Protein AF-0000000084948467 (afdb_homodimer)

Nearest PDB structures (foldseek):
  6xiv-assembly1_B-2  TM=4.129E-01  e=8.043E-11  Escherichia coli
  1xja-assembly3_E-2  TM=6.333E-01  e=3.531E-05  Escherichia coli
  5u93-assembly1_A  TM=6.303E-01  e=5.309E-05  Bacteria Latreille et al. 1825
  5wse-assembly1_D  TM=7.234E-01  e=1.558E-03  Thermotoga maritima MSB8
  5uqp-assembly1_B  TM=7.496E-01  e=5.295E-03  Rhodococcus jostii RHA1

Foldseek 3Di:
DPPQDEAEPPCVVVVDDPDFKDKDKDFDQDWDWFRKYAYPFKKKKQWQFWKKWKAALQAIDIDHNQKIKIAFGGIITMTTGHDPRRGTIMMMMTGHLVLLVVLCVVCVPDQPVADQDPDRMGMDGHDPVNVVLVVVCVVCVVVCVVPVVVSSVSVSVVLVVCCVVPVRPSSNNSVCNNVDPLQDDLVNSCVRCLQPLDDLCSSCRSRVHHSVVSQVVVCVVVVDGPVVSSLVSLLVVLLVVVQVVDDLQVRCVSNNHPDSVVVQVSNCVVVVHGSVCSVPD/DPPQDEAEPPCVVVVDDPDFKDKDKDFDQDWDWFRKYAYPFKKKKQWQFWKKWKAALQAIDIDHNQKIKIAFGGIITMTTGHDPRRGTIMMMMTGHLVLLVVLCVVCVPPQPVADQDPDRMGMDGHDPVNVVLVVVCVVCVVVCVVPVVVSSVSVSVVLVVCCVVPVRPSSNNSVCNNVDPVQDDLVNSCVNCLQPLDDLCSSCRSRVHHSVVSQVVVCVVVVDGPVVSSLVSLLVVLLVVVLVVDDLQVRCVSNNDPDSVVVQVSNCVVVVDGSVCSVPD

Sequence (562 aa):
MNTQLVHNLPFDFFQDNHFECAIYFYNTQQSSKNIPVTFTHNVLCFLLNGYKEVISNQNNISIQNDQFFLLQSGNSLMTERLIGESGYNSILFFFSDHFLNQILLKKQIELPKATHSNQTVLNIRKDVYVNLFEKSLLLLKNDFNKAPHLTHVKLEEILLYLLNKEPNQIAPFFQNTLSRHKNKSIKDIVQQHENSPLTIDELAFLSNMSVSTFKRKFAEIYQISPKKYFISKRMEKARNELMLNKRPSDLYHELGYENLSAFSNEFKKYYGVSPKNFKMDMNTQLVHNLPFDFFQDNHFECAIYFYNTQQSSKNIPVTFTHNVLCFLLNGYKEVISNQNNISIQNDQFFLLQSGNSLMTERLIGESGYNSILFFFSDHFLNQILLKKQIELPKATHSNQTVLNIRKDVYVNLFEKSLLLLKNDFNKAPHLTHVKLEEILLYLLNKEPNQIAPFFQNTLSRHKNKSIKDIVQQHENSPLTIDELAFLSNMSVSTFKRKFAEIYQISPKKYFISKRMEKARNELMLNKRPSDLYHELGYENLSAFSNEFKKYYGVSPKNFKMD

Structure (mmCIF, N/CA/C/O backbone):
data_AF-0000000084948467-model_v1
#
loop_
_entity.id
_entity.type
_entity.pdbx_description
1 polymer 'AraC family transcriptional regulator'
#
loop_
_atom_site.group_PDB
_atom_site.id
_atom_site.type_symbol
_atom_site.label_atom_id
_atom_site.label_alt_id
_atom_site.label_comp_id
_atom_site.label_asym_id
_atom_site.label_entity_id
_atom_site.label_seq_id
_atom_site.pdbx_PDB_ins_code
_atom_site.Cartn_x
_atom_site.Cartn_y
_atom_site.Cartn_z
_atom_site.occupancy
_atom_site.B_iso_or_equiv
_atom_site.auth_seq_id
_atom_site.auth_comp_id
_atom_site.auth_asym_id
_atom_site.auth_atom_id
_atom_site.pdbx_PDB_model_num
ATOM 1 N N . MET A 1 1 ? -19.938 36.688 23.953 1 31.16 1 MET A N 1
ATOM 2 C CA . MET A 1 1 ? -18.625 36.156 23.594 1 31.16 1 MET A CA 1
ATOM 3 C C . MET A 1 1 ? -18.734 35.094 22.516 1 31.16 1 MET A C 1
ATOM 5 O O . MET A 1 1 ? -19.375 34.062 22.719 1 31.16 1 MET A O 1
ATOM 9 N N . ASN A 1 2 ? -18.938 35.312 21.297 1 41.06 2 ASN A N 1
ATOM 10 C CA . ASN A 1 2 ? -19.219 34.375 20.203 1 41.06 2 ASN A CA 1
ATOM 11 C C . ASN A 1 2 ? -18.234 33.219 20.203 1 41.06 2 ASN A C 1
ATOM 13 O O . ASN A 1 2 ? -17.078 33.375 19.781 1 41.06 2 ASN A O 1
ATOM 17 N N . THR A 1 3 ? -18.203 32.406 21.25 1 51.44 3 THR A N 1
ATOM 18 C CA . THR A 1 3 ? -17.312 31.266 21.516 1 51.44 3 THR A CA 1
ATOM 19 C C . THR A 1 3 ? -17.25 30.328 20.312 1 51.44 3 THR A C 1
ATOM 21 O O . THR A 1 3 ? -18.25 29.734 19.938 1 51.44 3 THR A O 1
ATOM 24 N N . GLN A 1 4 ? -16.375 30.672 19.453 1 70.81 4 GLN A N 1
ATOM 25 C CA . GLN A 1 4 ? -16.234 29.812 18.281 1 70.81 4 GLN A CA 1
ATOM 26 C C . GLN A 1 4 ? -16.094 28.344 18.672 1 70.81 4 GLN A C 1
ATOM 28 O O . GLN A 1 4 ? -15.352 28.016 19.594 1 70.81 4 GLN A O 1
ATOM 33 N N . LEU A 1 5 ? -16.969 27.516 18.234 1 85.94 5 LEU A N 1
ATOM 34 C CA . LEU A 1 5 ? -17 26.078 18.484 1 85.94 5 LEU A CA 1
ATOM 35 C C . LEU A 1 5 ? -15.68 25.422 18.062 1 85.94 5 LEU A C 1
ATOM 37 O O . LEU A 1 5 ? -15.219 25.641 16.938 1 85.94 5 LEU A O 1
ATOM 41 N N . VAL A 1 6 ? -14.984 24.906 19.062 1 91.19 6 VAL A N 1
ATOM 42 C CA . VAL A 1 6 ? -13.742 24.172 18.797 1 91.19 6 VAL A CA 1
ATOM 43 C C . VAL A 1 6 ? -14.055 22.766 18.297 1 91.19 6 VAL A C 1
ATOM 45 O O . VAL A 1 6 ? -14.852 22.047 18.922 1 91.19 6 VAL A O 1
ATOM 48 N N . HIS A 1 7 ? -13.555 22.406 17.156 1 94.62 7 HIS A N 1
ATOM 49 C CA . HIS A 1 7 ? -13.695 21.047 16.656 1 94.62 7 HIS A CA 1
ATOM 50 C C . HIS A 1 7 ? -12.648 20.109 17.25 1 94.62 7 HIS A C 1
ATOM 52 O O . HIS A 1 7 ? -11.484 20.5 17.406 1 94.62 7 HIS A O 1
ATOM 58 N N . ASN A 1 8 ? -13.078 18.969 17.703 1 94.56 8 ASN A N 1
ATOM 59 C CA . ASN A 1 8 ? -12.188 17.938 18.234 1 94.56 8 ASN A CA 1
ATOM 60 C C . ASN A 1 8 ? -12.039 16.766 17.25 1 94.56 8 ASN A C 1
ATOM 62 O O . ASN A 1 8 ? -12.938 15.945 17.125 1 94.56 8 ASN A O 1
ATOM 66 N N . LEU A 1 9 ? -10.914 16.75 16.688 1 95.38 9 LEU A N 1
ATOM 67 C CA . LEU A 1 9 ? -10.68 15.695 15.711 1 95.38 9 LEU A CA 1
ATOM 68 C C . LEU A 1 9 ? -9.641 14.703 16.203 1 95.38 9 LEU A C 1
ATOM 70 O O . LEU A 1 9 ? -8.656 15.094 16.828 1 95.38 9 LEU A O 1
ATOM 74 N N . PRO A 1 10 ? -9.867 13.328 15.883 1 95.06 10 PRO A N 1
ATOM 75 C CA . PRO A 1 10 ? -10.852 12.734 14.977 1 95.06 10 PRO A CA 1
ATOM 76 C C . PRO A 1 10 ? -12.164 12.391 15.68 1 95.06 10 PRO A C 1
ATOM 78 O O . PRO A 1 10 ? -13.07 11.82 15.062 1 95.06 10 PRO A O 1
ATOM 81 N N . PHE A 1 11 ? -12.359 12.773 16.875 1 93.69 11 PHE A N 1
ATOM 82 C CA . PHE A 1 11 ? -13.531 12.391 17.641 1 93.69 11 PHE A CA 1
ATOM 83 C C . PHE A 1 11 ? -14.812 12.805 16.922 1 93.69 11 PHE A C 1
ATOM 85 O O . PHE A 1 11 ? -15.781 12.047 16.891 1 93.69 11 PHE A O 1
ATOM 92 N N . ASP A 1 12 ? -14.852 14.039 16.453 1 94.75 12 ASP A N 1
ATOM 93 C CA . ASP A 1 12 ? -16.047 14.555 15.789 1 94.75 12 ASP A CA 1
ATOM 94 C C . ASP A 1 12 ? -16.453 13.648 14.633 1 94.75 12 ASP A C 1
ATOM 96 O O . ASP A 1 12 ? -17.641 13.562 14.305 1 94.75 12 ASP A O 1
ATOM 100 N N . PHE A 1 13 ? -15.469 13 13.969 1 94.25 13 PHE A N 1
ATOM 101 C CA . PHE A 1 13 ? -15.742 12.156 12.812 1 94.25 13 PHE A CA 1
ATOM 102 C C . PHE A 1 13 ? -16.156 10.75 13.258 1 94.25 13 PHE A C 1
ATOM 104 O O . PHE A 1 13 ? -17.031 10.133 12.641 1 94.25 13 PHE A O 1
ATOM 111 N N . PHE A 1 14 ? -15.523 10.203 14.305 1 93 14 PHE A N 1
ATOM 112 C CA . PHE A 1 14 ? -15.617 8.773 14.578 1 93 14 PHE A CA 1
ATOM 113 C C . PHE A 1 14 ? -16.312 8.523 15.914 1 93 14 PHE A C 1
ATOM 115 O O . PHE A 1 14 ? -16.625 7.383 16.25 1 93 14 PHE A O 1
ATOM 122 N N . GLN A 1 15 ? -16.5 9.539 16.656 1 91.44 15 GLN A N 1
ATOM 123 C CA . GLN A 1 15 ? -17.062 9.453 18 1 91.44 15 GLN A CA 1
ATOM 124 C C . GLN A 1 15 ? -16.25 8.508 18.875 1 91.44 15 GLN A C 1
ATOM 126 O O . GLN A 1 15 ? -16.812 7.738 19.656 1 91.44 15 GLN A O 1
ATOM 131 N N . ASP A 1 16 ? -15 8.453 18.5 1 84.25 16 ASP A N 1
ATOM 132 C CA . ASP A 1 16 ? -14.016 7.621 19.188 1 84.25 16 ASP A CA 1
ATOM 133 C C . ASP A 1 16 ? -12.602 8.164 18.984 1 84.25 16 ASP A C 1
ATOM 135 O O . ASP A 1 16 ? -12.289 8.727 17.938 1 84.25 16 ASP A O 1
ATOM 139 N N . ASN A 1 17 ? -11.812 8.109 20.094 1 85.5 17 ASN A N 1
ATOM 140 C CA . ASN A 1 17 ? -10.414 8.531 19.984 1 85.5 17 ASN A CA 1
ATOM 141 C C . ASN A 1 17 ? -9.453 7.402 20.328 1 85.5 17 ASN A C 1
ATOM 143 O O . ASN A 1 17 ? -8.258 7.625 20.484 1 85.5 17 ASN A O 1
ATOM 147 N N . HIS A 1 18 ? -10.055 6.262 20.484 1 84.38 18 HIS A N 1
ATOM 148 C CA . HIS A 1 18 ? -9.219 5.156 20.953 1 84.38 18 HIS A CA 1
ATOM 149 C C . HIS A 1 18 ? -8.836 4.238 19.797 1 84.38 18 HIS A C 1
ATOM 151 O O . HIS A 1 18 ? -9.328 3.111 19.703 1 84.38 18 HIS A O 1
ATOM 157 N N . PHE A 1 19 ? -8.141 4.711 18.922 1 89.25 19 PHE A N 1
ATOM 158 C CA . PHE A 1 19 ? -7.602 3.922 17.828 1 89.25 19 PHE A CA 1
ATOM 159 C C . PHE A 1 19 ? -6.18 4.359 17.5 1 89.25 19 PHE A C 1
ATOM 161 O O . PHE A 1 19 ? -5.781 5.484 17.812 1 89.25 19 PHE A O 1
ATOM 168 N N . GLU A 1 20 ? -5.438 3.508 16.922 1 90.5 20 GLU A N 1
ATOM 169 C CA . GLU A 1 20 ? -4.062 3.801 16.516 1 90.5 20 GLU A CA 1
ATOM 170 C C . GLU A 1 20 ? -4.02 4.637 15.25 1 90.5 20 GLU A C 1
ATOM 172 O O . GLU A 1 20 ? -3.195 5.547 15.125 1 90.5 20 GLU A O 1
ATOM 177 N N . CYS A 1 21 ? -4.859 4.305 14.359 1 95.44 21 CYS A N 1
ATOM 178 C CA . CYS A 1 21 ? -4.93 5.094 13.133 1 95.44 21 CYS A CA 1
ATOM 179 C C . CYS A 1 21 ? -6.312 4.992 12.5 1 95.44 21 CYS A C 1
ATOM 181 O O . CYS A 1 21 ? -7.066 4.062 12.797 1 95.44 21 CYS A O 1
ATOM 183 N N . ALA A 1 22 ? -6.68 5.902 11.719 1 96.19 22 ALA A N 1
ATOM 184 C CA . ALA A 1 22 ? -7.957 5.98 11.016 1 96.19 22 ALA A CA 1
ATOM 185 C C . ALA A 1 22 ? -7.836 6.844 9.766 1 96.19 22 ALA A C 1
ATOM 187 O O . ALA A 1 22 ? -6.906 7.645 9.641 1 96.19 22 ALA A O 1
ATOM 188 N N . ILE A 1 23 ? -8.734 6.613 8.844 1 97.69 23 ILE A N 1
ATOM 189 C CA . ILE A 1 23 ? -8.758 7.391 7.609 1 97.69 23 ILE A CA 1
ATOM 190 C C . ILE A 1 23 ? -10.141 8.016 7.418 1 97.69 23 ILE A C 1
ATOM 192 O O . ILE A 1 23 ? -11.156 7.391 7.734 1 97.69 23 ILE A O 1
ATOM 196 N N . TYR A 1 24 ? -10.188 9.242 6.992 1 97.44 24 TYR A N 1
ATOM 197 C CA . TYR A 1 24 ? -11.445 9.945 6.758 1 97.44 24 TYR A CA 1
ATOM 198 C C . TYR A 1 24 ? -11.406 10.711 5.441 1 97.44 24 TYR A C 1
ATOM 200 O O . TYR A 1 24 ? -10.422 11.391 5.141 1 97.44 24 TYR A O 1
ATOM 208 N N . PHE A 1 25 ? -12.422 10.5 4.637 1 97.44 25 PHE A N 1
ATOM 209 C CA . PHE A 1 25 ? -12.586 11.242 3.389 1 97.44 25 PHE A CA 1
ATOM 210 C C . PHE A 1 25 ? -13.492 12.453 3.594 1 97.44 25 PHE A C 1
ATOM 212 O O . PHE A 1 25 ? -14.711 12.305 3.693 1 97.44 25 PHE A O 1
ATOM 219 N N . TYR A 1 26 ? -12.859 13.656 3.639 1 96.75 26 TYR A N 1
ATOM 220 C CA . TYR A 1 26 ? -13.547 14.883 4.02 1 96.75 26 TYR A CA 1
ATOM 221 C C . TYR A 1 26 ? -14.008 15.656 2.791 1 96.75 26 TYR A C 1
ATOM 223 O O . TYR A 1 26 ? -13.258 15.781 1.814 1 96.75 26 TYR A O 1
ATOM 231 N N . ASN A 1 27 ? -15.227 16.094 2.809 1 94.56 27 ASN A N 1
ATOM 232 C CA . ASN A 1 27 ? -15.805 16.922 1.756 1 94.56 27 ASN A CA 1
ATOM 233 C C . ASN A 1 27 ? -16.719 18 2.328 1 94.56 27 ASN A C 1
ATOM 235 O O . ASN A 1 27 ? -17.469 17.75 3.281 1 94.56 27 ASN A O 1
ATOM 239 N N . THR A 1 28 ? -16.562 19.203 1.774 1 94.06 28 THR A N 1
ATOM 240 C CA . THR A 1 28 ? -17.453 20.281 2.18 1 94.06 28 THR A CA 1
ATOM 241 C C . THR A 1 28 ? -17.688 21.234 1.018 1 94.06 28 THR A C 1
ATOM 243 O O . THR A 1 28 ? -16.891 21.312 0.081 1 94.06 28 THR A O 1
ATOM 246 N N . GLN A 1 29 ? -18.797 21.938 0.991 1 93.38 29 GLN A N 1
ATOM 247 C CA . GLN A 1 29 ? -19.141 22.953 -0 1 93.38 29 GLN A CA 1
ATOM 248 C C . GLN A 1 29 ? -19.109 24.359 0.613 1 93.38 29 GLN A C 1
ATOM 250 O O . GLN A 1 29 ? -19.656 25.297 0.034 1 93.38 29 GLN A O 1
ATOM 255 N N . GLN A 1 30 ? -18.531 24.422 1.764 1 92.19 30 GLN A N 1
ATOM 256 C CA . GLN A 1 30 ? -18.453 25.703 2.457 1 92.19 30 GLN A CA 1
ATOM 257 C C . GLN A 1 30 ? -17.016 26.078 2.77 1 92.19 30 GLN A C 1
ATOM 259 O O . GLN A 1 30 ? -16.203 25.219 3.141 1 92.19 30 GLN A O 1
ATOM 264 N N . SER A 1 31 ? -16.75 27.344 2.617 1 92.69 31 SER A N 1
ATOM 265 C CA . SER A 1 31 ? -15.438 27.844 3.027 1 92.69 31 SER A CA 1
ATOM 266 C C . SER A 1 31 ? -15.414 28.188 4.516 1 92.69 31 SER A C 1
ATOM 268 O O . SER A 1 31 ? -16.469 28.375 5.129 1 92.69 31 SER A O 1
ATOM 270 N N . SER A 1 32 ? -14.297 28.172 5.074 1 91.69 32 SER A N 1
ATOM 271 C CA . SER A 1 32 ? -14.109 28.516 6.48 1 91.69 32 SER A CA 1
ATOM 272 C C . SER A 1 32 ? -12.789 29.25 6.695 1 91.69 32 SER A C 1
ATOM 274 O O . SER A 1 32 ? -11.883 29.172 5.863 1 91.69 32 SER A O 1
ATOM 276 N N . LYS A 1 33 ? -12.727 30.047 7.785 1 90.81 33 LYS A N 1
ATOM 277 C CA . LYS A 1 33 ? -11.516 30.781 8.117 1 90.81 33 LYS A CA 1
ATOM 278 C C . LYS A 1 33 ? -11.164 30.625 9.594 1 90.81 33 LYS A C 1
ATOM 280 O O . LYS A 1 33 ? -12.008 30.875 10.469 1 90.81 33 LYS A O 1
ATOM 285 N N . ASN A 1 34 ? -9.922 30.156 9.805 1 91.81 34 ASN A N 1
ATOM 286 C CA . ASN A 1 34 ? -9.328 30.062 11.141 1 91.81 34 ASN A CA 1
ATOM 287 C C . ASN A 1 34 ? -10.227 29.297 12.102 1 91.81 34 ASN A C 1
ATOM 289 O O . ASN A 1 34 ? -10.477 29.734 13.219 1 91.81 34 ASN A O 1
ATOM 293 N N . ILE A 1 35 ? -10.797 28.203 11.641 1 92.31 35 ILE A N 1
ATOM 294 C CA . ILE A 1 35 ? -11.594 27.328 12.5 1 92.31 35 ILE A CA 1
ATOM 295 C C . ILE A 1 35 ? -10.68 26.625 13.5 1 92.31 35 ILE A C 1
ATOM 297 O O . ILE A 1 35 ? -9.711 25.953 13.102 1 92.31 35 ILE A O 1
ATOM 301 N N . PRO A 1 36 ? -11.008 26.844 14.797 1 94.38 36 PRO A N 1
ATOM 302 C CA . PRO A 1 36 ? -10.18 26.188 15.797 1 94.38 36 PRO A CA 1
ATOM 303 C C . PRO A 1 36 ? -10.398 24.672 15.836 1 94.38 36 PRO A C 1
ATOM 305 O O . PRO A 1 36 ? -11.531 24.219 15.984 1 94.38 36 PRO A O 1
ATOM 308 N N . VAL A 1 37 ? -9.359 23.906 15.766 1 95.56 37 VAL A N 1
ATOM 309 C CA . VAL A 1 37 ? -9.43 22.453 15.797 1 95.56 37 VAL A CA 1
ATOM 310 C C . VAL A 1 37 ? -8.398 21.906 16.781 1 95.56 37 VAL A C 1
ATOM 312 O O . VAL A 1 37 ? -7.238 22.328 16.781 1 95.56 37 VAL A O 1
ATOM 315 N N . THR A 1 38 ? -8.812 21.094 17.672 1 94.31 38 THR A N 1
ATOM 316 C CA . THR A 1 38 ? -7.918 20.328 18.531 1 94.31 38 THR A CA 1
ATOM 317 C C . THR A 1 38 ? -7.746 18.906 18 1 94.31 38 THR A C 1
ATOM 319 O O . THR A 1 38 ? -8.711 18.141 17.922 1 94.31 38 THR A O 1
ATOM 322 N N . PHE A 1 39 ? -6.539 18.547 17.672 1 95.31 39 PHE A N 1
ATOM 323 C CA . PHE A 1 39 ? -6.23 17.203 17.203 1 95.31 39 PHE A CA 1
ATOM 324 C C . PHE A 1 39 ? -5.641 16.359 18.312 1 95.31 39 PHE A C 1
ATOM 326 O O . PHE A 1 39 ? -4.609 16.703 18.891 1 95.31 39 PHE A O 1
ATOM 333 N N . THR A 1 40 ? -6.227 15.242 18.578 1 93.56 40 THR A N 1
ATOM 334 C CA . THR A 1 40 ? -5.68 14.32 19.562 1 93.56 40 THR A CA 1
ATOM 335 C C . THR A 1 40 ? -4.703 13.344 18.922 1 93.56 40 THR A C 1
ATOM 337 O O . THR A 1 40 ? -3.951 12.656 19.609 1 93.56 40 THR A O 1
ATOM 340 N N . HIS A 1 41 ? -4.73 13.227 17.641 1 96.06 41 HIS A N 1
ATOM 341 C CA . HIS A 1 41 ? -3.842 12.406 16.828 1 96.06 41 HIS A CA 1
ATOM 342 C C . HIS A 1 41 ? -3.027 13.258 15.867 1 96.06 41 HIS A C 1
ATOM 344 O O . HIS A 1 41 ? -3.393 14.406 15.586 1 96.06 41 HIS A O 1
ATOM 350 N N . ASN A 1 42 ? -1.893 12.781 15.43 1 96.94 42 ASN A N 1
ATOM 351 C CA . ASN A 1 42 ? -1.194 13.398 14.305 1 96.94 42 ASN A CA 1
ATOM 352 C C . ASN A 1 42 ? -1.971 13.227 13 1 96.94 42 ASN A C 1
ATOM 354 O O . ASN A 1 42 ? -2.824 12.344 12.891 1 96.94 42 ASN A O 1
ATOM 358 N N . VAL A 1 43 ? -1.649 14.094 12.078 1 98.06 43 VAL A N 1
ATOM 359 C CA . VAL A 1 43 ? -2.482 14.102 10.883 1 98.06 43 VAL A CA 1
ATOM 360 C C . VAL A 1 43 ? -1.597 14.086 9.641 1 98.06 43 VAL A C 1
ATOM 362 O O . VAL A 1 43 ? -0.58 14.781 9.586 1 98.06 43 VAL A O 1
ATOM 365 N N . LEU A 1 44 ? -1.839 13.25 8.727 1 98.5 44 LEU A N 1
ATOM 366 C CA . LEU A 1 44 ? -1.391 13.32 7.336 1 98.5 44 LEU A CA 1
ATOM 367 C C . LEU A 1 44 ? -2.555 13.633 6.406 1 98.5 44 LEU A C 1
ATOM 369 O O . LEU A 1 44 ? -3.518 12.867 6.324 1 98.5 44 LEU A O 1
ATOM 373 N N . CYS A 1 45 ? -2.49 14.758 5.691 1 98.25 45 CYS A N 1
ATOM 374 C CA . CYS A 1 45 ? -3.637 15.227 4.922 1 98.25 45 CYS A CA 1
ATOM 375 C C . CYS A 1 45 ? -3.262 15.445 3.461 1 98.25 45 CYS A C 1
ATOM 377 O O . CYS A 1 45 ? -2.355 16.219 3.154 1 98.25 45 CYS A O 1
ATOM 379 N N . PHE A 1 46 ? -3.941 14.742 2.562 1 97.94 46 PHE A N 1
ATOM 380 C CA . PHE A 1 46 ? -3.811 14.945 1.125 1 97.94 46 PHE A CA 1
ATOM 381 C C . PHE A 1 46 ? -4.918 15.852 0.603 1 97.94 46 PHE A C 1
ATOM 383 O O . PHE A 1 46 ? -6.098 15.492 0.662 1 97.94 46 PHE A O 1
ATOM 390 N N . LEU A 1 47 ? -4.539 16.969 0.056 1 96.56 47 LEU A N 1
ATOM 391 C CA . LEU A 1 47 ? -5.535 17.859 -0.532 1 96.56 47 LEU A CA 1
ATOM 392 C C . LEU A 1 47 ? -5.879 17.422 -1.952 1 96.56 47 LEU A C 1
ATOM 394 O O . LEU A 1 47 ? -4.996 17.312 -2.807 1 96.56 47 LEU A O 1
ATOM 398 N N . LEU A 1 48 ? -7.129 17.125 -2.174 1 95.5 48 LEU A N 1
ATOM 399 C CA . LEU A 1 48 ? -7.586 16.688 -3.492 1 95.5 48 LEU A CA 1
ATOM 400 C C . LEU A 1 48 ? -8.047 17.875 -4.32 1 95.5 48 LEU A C 1
ATOM 402 O O . LEU A 1 48 ? -7.777 17.953 -5.52 1 95.5 48 LEU A O 1
ATOM 406 N N . ASN A 1 49 ? -8.766 18.703 -3.668 1 94.44 49 ASN A N 1
ATOM 407 C CA . ASN A 1 49 ? -9.273 19.922 -4.301 1 94.44 49 ASN A CA 1
ATOM 408 C C . ASN A 1 49 ? -9.477 21.047 -3.283 1 94.44 49 ASN A C 1
ATOM 410 O O . ASN A 1 49 ? -9.945 20.797 -2.174 1 94.44 49 ASN A O 1
ATOM 414 N N . GLY A 1 50 ? -9.047 22.297 -3.709 1 94.19 50 GLY A N 1
ATOM 415 C CA . GLY A 1 50 ? -9.258 23.453 -2.852 1 94.19 50 GLY A CA 1
ATOM 416 C C . GLY A 1 50 ? -7.957 24.078 -2.375 1 94.19 50 GLY A C 1
ATOM 417 O O . GLY A 1 50 ? -6.926 23.969 -3.035 1 94.19 50 GLY A O 1
ATOM 418 N N . TYR A 1 51 ? -8.156 24.891 -1.356 1 93.5 51 TYR A N 1
ATOM 419 C CA . TYR A 1 51 ? -7.051 25.578 -0.708 1 93.5 51 TYR A CA 1
ATOM 420 C C . TYR A 1 51 ? -7.152 25.469 0.808 1 93.5 51 TYR A C 1
ATOM 422 O O . TYR A 1 51 ? -8.242 25.578 1.372 1 93.5 51 TYR A O 1
ATOM 430 N N . LYS A 1 52 ? -6.004 25.188 1.397 1 95.06 52 LYS A N 1
ATOM 431 C CA . LYS A 1 52 ? -5.988 25.016 2.848 1 95.06 52 LYS A CA 1
ATOM 432 C C . LYS A 1 52 ? -4.871 25.844 3.482 1 95.06 52 LYS A C 1
ATOM 434 O O . LYS A 1 52 ? -3.76 25.906 2.951 1 95.06 52 LYS A O 1
ATOM 439 N N . GLU A 1 53 ? -5.184 26.547 4.562 1 94.69 53 GLU A N 1
ATOM 440 C CA . GLU A 1 53 ? -4.176 27.141 5.438 1 94.69 53 GLU A CA 1
ATOM 441 C C . GLU A 1 53 ? -4.215 26.531 6.832 1 94.69 53 GLU A C 1
ATOM 443 O O . GLU A 1 53 ? -5.293 26.312 7.391 1 94.69 53 GLU A O 1
ATOM 448 N N . VAL A 1 54 ? -3.07 26.203 7.281 1 95.19 54 VAL A N 1
ATOM 449 C CA . VAL A 1 54 ? -2.928 25.641 8.625 1 95.19 54 VAL A CA 1
ATOM 450 C C . VAL A 1 54 ? -2.035 26.547 9.469 1 95.19 54 VAL A C 1
ATOM 452 O O . VAL A 1 54 ? -0.882 26.797 9.117 1 95.19 54 VAL A O 1
ATOM 455 N N . ILE A 1 55 ? -2.559 27.031 10.539 1 91.69 55 ILE A N 1
ATOM 456 C CA . ILE A 1 55 ? -1.784 27.797 11.508 1 91.69 55 ILE A CA 1
ATOM 457 C C . ILE A 1 55 ? -1.593 26.984 12.781 1 91.69 55 ILE A C 1
ATOM 459 O O . ILE A 1 55 ? -2.562 26.688 13.484 1 91.69 55 ILE A O 1
ATOM 463 N N . SER A 1 56 ? -0.368 26.625 12.992 1 90.56 56 SER A N 1
ATOM 464 C CA . SER A 1 56 ? -0.023 25.891 14.203 1 90.56 56 SER A CA 1
ATOM 465 C C . SER A 1 56 ? 0.743 26.766 15.18 1 90.56 56 SER A C 1
ATOM 467 O O . SER A 1 56 ? 0.857 27.984 14.977 1 90.56 56 SER A O 1
ATOM 469 N N . ASN A 1 57 ? 1.178 26.219 16.297 1 81.31 57 ASN A N 1
ATOM 470 C CA . ASN A 1 57 ? 1.875 26.984 17.312 1 81.31 57 ASN A CA 1
ATOM 471 C C . ASN A 1 57 ? 3.232 27.484 16.828 1 81.31 57 ASN A C 1
ATOM 473 O O . ASN A 1 57 ? 3.74 28.5 17.297 1 81.31 57 ASN A O 1
ATOM 477 N N . GLN A 1 58 ? 3.793 26.797 15.82 1 78.12 58 GLN A N 1
ATOM 478 C CA . GLN A 1 58 ? 5.164 27.141 15.445 1 78.12 58 GLN A CA 1
ATOM 479 C C . GLN A 1 58 ? 5.223 27.734 14.039 1 78.12 58 GLN A C 1
ATOM 481 O O . GLN A 1 58 ? 6.172 28.438 13.703 1 78.12 58 GLN A O 1
ATOM 486 N N . ASN A 1 59 ? 4.32 27.375 13.344 1 82.62 59 ASN A N 1
ATOM 487 C CA . ASN A 1 59 ? 4.395 27.891 11.984 1 82.62 59 ASN A CA 1
ATOM 488 C C . ASN A 1 59 ? 3.041 27.828 11.281 1 82.62 59 ASN A C 1
ATOM 490 O O . ASN A 1 59 ? 2.078 27.281 11.828 1 82.62 59 ASN A O 1
ATOM 494 N N . ASN A 1 60 ? 2.99 28.578 10.203 1 87.88 60 ASN A N 1
ATOM 495 C CA . ASN A 1 60 ? 1.83 28.594 9.32 1 87.88 60 ASN A CA 1
ATOM 496 C C . ASN A 1 60 ? 2.197 28.156 7.902 1 87.88 60 ASN A C 1
ATOM 498 O O . ASN A 1 60 ? 3.264 28.516 7.395 1 87.88 60 ASN A O 1
ATOM 502 N N . ILE A 1 61 ? 1.282 27.328 7.34 1 92.06 61 ILE A N 1
ATOM 503 C CA . ILE A 1 61 ? 1.542 26.875 5.977 1 92.06 61 ILE A CA 1
ATOM 504 C C . ILE A 1 61 ? 0.278 27.031 5.133 1 92.06 61 ILE A C 1
ATOM 506 O O . ILE A 1 61 ? -0.828 27.125 5.672 1 92.06 61 ILE A O 1
ATOM 510 N N . SER A 1 62 ? 0.54 27.188 3.881 1 93.88 62 SER A N 1
ATOM 511 C CA . SER A 1 62 ? -0.515 27.125 2.873 1 93.88 62 SER A CA 1
ATOM 512 C C . SER A 1 62 ? -0.335 25.922 1.956 1 93.88 62 SER A C 1
ATOM 514 O O . SER A 1 62 ? 0.785 25.609 1.552 1 93.88 62 SER A O 1
ATOM 516 N N . ILE A 1 63 ? -1.439 25.281 1.639 1 94 63 ILE A N 1
ATOM 517 C CA . ILE A 1 63 ? -1.385 24.031 0.887 1 94 63 ILE A CA 1
ATOM 518 C C . ILE A 1 63 ? -2.297 24.125 -0.334 1 94 63 ILE A C 1
ATOM 520 O O . ILE A 1 63 ? -3.471 24.484 -0.214 1 94 63 ILE A O 1
ATOM 524 N N . GLN A 1 64 ? -1.714 23.734 -1.464 1 92 64 GLN A N 1
ATOM 525 C CA . GLN A 1 64 ? -2.467 23.625 -2.711 1 92 64 GLN A CA 1
ATOM 526 C C . GLN A 1 64 ? -2.707 22.172 -3.096 1 92 64 GLN A C 1
ATOM 528 O O . GLN A 1 64 ? -2.312 21.266 -2.369 1 92 64 GLN A O 1
ATOM 533 N N . ASN A 1 65 ? -3.326 21.969 -4.316 1 91.5 65 ASN A N 1
ATOM 534 C CA . ASN A 1 65 ? -3.799 20.641 -4.703 1 91.5 65 ASN A CA 1
ATOM 535 C C . ASN A 1 65 ? -2.635 19.703 -4.996 1 91.5 65 ASN A C 1
ATOM 537 O O . ASN A 1 65 ? -2.801 18.469 -4.965 1 91.5 65 ASN A O 1
ATOM 541 N N . ASP A 1 66 ? -1.49 20.188 -5.211 1 94.38 66 ASP A N 1
ATOM 542 C CA . ASP A 1 66 ? -0.339 19.344 -5.547 1 94.38 66 ASP A CA 1
ATOM 543 C C . ASP A 1 66 ? 0.519 19.078 -4.312 1 94.38 66 ASP A C 1
ATOM 545 O O . ASP A 1 66 ? 1.651 18.609 -4.43 1 94.38 66 ASP A O 1
ATOM 549 N N . GLN A 1 67 ? -0.104 19.406 -3.152 1 95.88 67 GLN A N 1
ATOM 550 C CA . GLN A 1 67 ? 0.678 19.234 -1.932 1 95.88 67 GLN A CA 1
ATOM 551 C C . GLN A 1 67 ? -0.101 18.453 -0.879 1 95.88 67 GLN A C 1
ATOM 553 O O . GLN A 1 67 ? -1.296 18.203 -1.046 1 95.88 67 GLN A O 1
ATOM 558 N N . PHE A 1 68 ? 0.614 17.969 0.105 1 97.31 68 PHE A N 1
ATOM 559 C CA . PHE A 1 68 ? 0.06 17.375 1.314 1 97.31 68 PHE A CA 1
ATOM 560 C C . PHE A 1 68 ? 0.844 17.812 2.545 1 97.31 68 PHE A C 1
ATOM 562 O O . PHE A 1 68 ? 1.894 18.453 2.424 1 97.31 68 PHE A O 1
ATOM 569 N N . PHE A 1 69 ? 0.271 17.562 3.723 1 97.31 69 PHE A N 1
ATOM 570 C CA . PHE A 1 69 ? 0.996 18.047 4.895 1 97.31 69 PHE A CA 1
ATOM 571 C C . PHE A 1 69 ? 0.918 17.031 6.031 1 97.31 69 PHE A C 1
ATOM 573 O O . PHE A 1 69 ? 0.02 16.188 6.055 1 97.31 69 PHE A O 1
ATOM 580 N N . LEU A 1 70 ? 1.877 17.078 6.883 1 97.31 70 LEU A N 1
ATOM 581 C CA . LEU A 1 70 ? 1.94 16.375 8.156 1 97.31 70 LEU A CA 1
ATOM 582 C C . LEU A 1 70 ? 1.798 17.344 9.32 1 97.31 70 LEU A C 1
ATOM 584 O O . LEU A 1 70 ? 2.416 18.422 9.32 1 97.31 70 LEU A O 1
ATOM 588 N N . LEU A 1 71 ? 0.97 17.016 10.242 1 96.56 71 LEU A N 1
ATOM 589 C CA . LEU A 1 71 ? 0.684 17.891 11.375 1 96.56 71 LEU A CA 1
ATOM 590 C C . LEU A 1 71 ? 0.724 17.125 12.688 1 96.56 71 LEU A C 1
ATOM 592 O O . LEU A 1 71 ? 0.111 16.062 12.805 1 96.56 71 LEU A O 1
ATOM 596 N N . GLN A 1 72 ? 1.433 17.672 13.617 1 94.38 72 GLN A N 1
ATOM 597 C CA . GLN A 1 72 ? 1.458 17.094 14.953 1 94.38 72 GLN A CA 1
ATOM 598 C C . GLN A 1 72 ? 0.124 17.297 15.672 1 94.38 72 GLN A C 1
ATOM 600 O O . GLN A 1 72 ? -0.576 18.281 15.422 1 94.38 72 GLN A O 1
ATOM 605 N N . SER A 1 73 ? -0.16 16.344 16.562 1 93.25 73 SER A N 1
ATOM 606 C CA . SER A 1 73 ? -1.327 16.547 17.406 1 93.25 73 SER A CA 1
ATOM 607 C C . SER A 1 73 ? -1.211 17.859 18.203 1 93.25 73 SER A C 1
ATOM 609 O O . SER A 1 73 ? -0.105 18.328 18.453 1 93.25 73 SER A O 1
ATOM 611 N N . GLY A 1 74 ? -2.385 18.422 18.5 1 92.06 74 GLY A N 1
ATOM 612 C CA . GLY A 1 74 ? -2.43 19.703 19.203 1 92.06 74 GLY A CA 1
ATOM 613 C C . GLY A 1 74 ? -3.439 20.672 18.609 1 92.06 74 GLY A C 1
ATOM 614 O O . GLY A 1 74 ? -4.32 20.266 17.844 1 92.06 74 GLY A O 1
ATOM 615 N N . ASN A 1 75 ? -3.346 21.938 19.047 1 91.88 75 ASN A N 1
ATOM 616 C CA . ASN A 1 75 ? -4.281 22.969 18.609 1 91.88 75 ASN A CA 1
ATOM 617 C C . ASN A 1 75 ? -3.803 23.656 17.328 1 91.88 75 ASN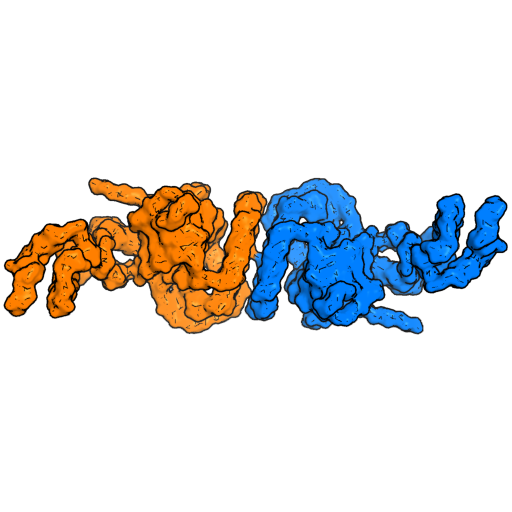 A C 1
ATOM 619 O O . ASN A 1 75 ? -2.615 23.938 17.188 1 91.88 75 ASN A O 1
ATOM 623 N N . SER A 1 76 ? -4.691 23.812 16.406 1 94.19 76 SER A N 1
ATOM 624 C CA . SER A 1 76 ? -4.414 24.516 15.164 1 94.19 76 SER A CA 1
ATOM 625 C C . SER A 1 76 ? -5.645 25.266 14.664 1 94.19 76 SER A C 1
ATOM 627 O O . SER A 1 76 ? -6.77 24.938 15.039 1 94.19 76 SER A O 1
ATOM 629 N N . LEU A 1 77 ? -5.375 26.234 13.891 1 93.06 77 LEU A N 1
ATOM 630 C CA . LEU A 1 77 ? -6.434 26.938 13.188 1 93.06 77 LEU A CA 1
ATOM 631 C C . LEU A 1 77 ? -6.457 26.562 11.711 1 93.06 77 LEU A C 1
ATOM 633 O O . LEU A 1 77 ? -5.418 26.578 11.047 1 93.06 77 LEU A O 1
ATOM 637 N N . MET A 1 78 ? -7.629 26.25 11.25 1 94.44 78 MET A N 1
ATOM 638 C CA . MET A 1 78 ? -7.762 25.75 9.891 1 94.44 78 MET A CA 1
ATOM 639 C C . MET A 1 78 ? -8.578 26.719 9.031 1 94.44 78 MET A C 1
ATOM 641 O O . MET A 1 78 ? -9.641 27.172 9.453 1 94.44 78 MET A O 1
ATOM 645 N N . THR A 1 79 ? -8.062 27.031 7.883 1 93.88 79 THR A N 1
ATOM 646 C CA . THR A 1 79 ? -8.789 27.781 6.863 1 93.88 79 THR A CA 1
ATOM 647 C C . THR A 1 79 ? -8.969 26.938 5.602 1 93.88 79 THR A C 1
ATOM 649 O O . THR A 1 79 ? -8.016 26.328 5.113 1 93.88 79 THR A O 1
ATOM 652 N N . GLU A 1 80 ? -10.227 26.844 5.137 1 93.56 80 GLU A N 1
ATOM 653 C CA . GLU A 1 80 ? -10.547 26.109 3.914 1 93.56 80 GLU A CA 1
ATOM 654 C C . GLU A 1 80 ? -11.234 27.016 2.895 1 93.56 80 GLU A C 1
ATOM 656 O O . GLU A 1 80 ? -12.18 27.734 3.23 1 93.56 80 GLU A O 1
ATOM 661 N N . ARG A 1 81 ? -10.734 27 1.697 1 93.06 81 ARG A N 1
ATOM 662 C CA . ARG A 1 81 ? -11.328 27.781 0.621 1 93.06 81 ARG A CA 1
ATOM 663 C C . ARG A 1 81 ? -11.711 26.891 -0.56 1 93.06 81 ARG A C 1
ATOM 665 O O . ARG A 1 81 ? -10.977 25.969 -0.913 1 93.06 81 ARG A O 1
ATOM 672 N N . LEU A 1 82 ? -12.797 27.203 -1.144 1 89.81 82 LEU A N 1
ATOM 673 C CA . LEU A 1 82 ? -13.305 26.469 -2.299 1 89.81 82 LEU A CA 1
ATOM 674 C C . LEU A 1 82 ? -12.68 26.969 -3.588 1 89.81 82 LEU A C 1
ATOM 676 O O . LEU A 1 82 ? -12.453 28.172 -3.738 1 89.81 82 LEU A O 1
ATOM 680 N N . ILE A 1 83 ? -12.305 26.047 -4.336 1 84 83 ILE A N 1
ATOM 681 C CA . ILE A 1 83 ? -11.867 26.406 -5.68 1 84 83 ILE A CA 1
ATOM 682 C C . ILE A 1 83 ? -12.805 25.781 -6.711 1 84 83 ILE A C 1
ATOM 684 O O . ILE A 1 83 ? -12.82 24.562 -6.898 1 84 83 ILE A O 1
ATOM 688 N N . GLY A 1 84 ? -13.609 26.547 -7.301 1 81.19 84 GLY A N 1
ATOM 689 C CA . GLY A 1 84 ? -14.531 26.062 -8.312 1 81.19 84 GLY A CA 1
ATOM 690 C C . GLY A 1 84 ? -15.75 25.375 -7.723 1 81.19 84 GLY A C 1
ATOM 691 O O . GLY A 1 84 ? -16.141 25.641 -6.582 1 81.19 84 GLY A O 1
ATOM 692 N N . GLU A 1 85 ? -16.391 24.438 -8.484 1 84.19 85 GLU A N 1
ATOM 693 C CA . GLU A 1 85 ? -17.656 23.828 -8.117 1 84.19 85 GLU A CA 1
ATOM 694 C C . GLU A 1 85 ? -17.453 22.5 -7.379 1 84.19 85 GLU A C 1
ATOM 696 O O . GLU A 1 85 ? -18.359 21.984 -6.738 1 84.19 85 GLU A O 1
ATOM 701 N N . SER A 1 86 ? -16.297 21.969 -7.434 1 85.5 86 SER A N 1
ATOM 702 C CA . SER A 1 86 ? -16.047 20.641 -6.871 1 85.5 86 SER A CA 1
ATOM 703 C C . SER A 1 86 ? -15.93 20.703 -5.352 1 85.5 86 SER A C 1
ATOM 705 O O . SER A 1 86 ? -15.875 19.672 -4.684 1 85.5 86 SER A O 1
ATOM 707 N N . GLY A 1 87 ? -15.875 21.969 -4.809 1 90.44 87 GLY A N 1
ATOM 708 C CA . GLY A 1 87 ? -15.781 22.125 -3.367 1 90.44 87 GLY A CA 1
ATOM 709 C C . GLY A 1 87 ? -14.398 21.812 -2.822 1 90.44 87 GLY A C 1
ATOM 710 O O . GLY A 1 87 ? -13.406 21.859 -3.557 1 90.44 87 GLY A O 1
ATOM 711 N N . TYR A 1 88 ? -14.398 21.688 -1.532 1 93.81 88 TYR A N 1
ATOM 712 C CA . TYR A 1 88 ? -13.172 21.312 -0.832 1 93.81 88 TYR A CA 1
ATOM 713 C C . TYR A 1 88 ? -13.18 19.828 -0.482 1 93.81 88 TYR A C 1
ATOM 715 O O . TYR A 1 88 ? -14.109 19.344 0.157 1 93.81 88 TYR A O 1
ATOM 723 N N . ASN A 1 89 ? -12.117 19.062 -0.989 1 95.75 89 ASN A N 1
ATOM 724 C CA . ASN A 1 89 ? -11.984 17.641 -0.74 1 95.75 89 ASN A CA 1
ATOM 725 C C . ASN A 1 89 ? -10.57 17.281 -0.275 1 95.75 89 ASN A C 1
ATOM 727 O O . ASN A 1 89 ? -9.586 17.828 -0.794 1 95.75 89 ASN A O 1
ATOM 731 N N . SER A 1 90 ? -10.523 16.484 0.737 1 97.12 90 SER A N 1
ATOM 732 C CA . SER A 1 90 ? -9.227 16.031 1.207 1 97.12 90 SER A CA 1
ATOM 733 C C . SER A 1 90 ? -9.328 14.633 1.831 1 97.12 90 SER A C 1
ATOM 735 O O . SER A 1 90 ? -10.43 14.164 2.129 1 97.12 90 SER A O 1
ATOM 737 N N . ILE A 1 91 ? -8.273 13.922 1.899 1 98.38 91 ILE A N 1
ATOM 738 C CA . ILE A 1 91 ? -8.156 12.656 2.621 1 98.38 91 ILE A CA 1
ATOM 739 C C . ILE A 1 91 ? -7.277 12.844 3.855 1 98.38 91 ILE A C 1
ATOM 741 O O . ILE A 1 91 ? -6.148 13.336 3.756 1 98.38 91 ILE A O 1
ATOM 745 N N . LEU A 1 92 ? -7.781 12.484 5.012 1 98.38 92 LEU A N 1
ATOM 746 C CA . LEU A 1 92 ? -7.051 12.648 6.266 1 98.38 92 LEU A CA 1
ATOM 747 C C . LEU A 1 92 ? -6.711 11.297 6.879 1 98.38 92 LEU A C 1
ATOM 749 O O . LEU A 1 92 ? -7.594 10.469 7.098 1 98.38 92 LEU A O 1
ATOM 753 N N . PHE A 1 93 ? -5.465 11.039 7.121 1 98.5 93 PHE A N 1
ATOM 754 C CA . PHE A 1 93 ? -5.043 9.984 8.039 1 98.5 93 PHE A CA 1
ATOM 755 C C . PHE A 1 93 ? -4.816 10.547 9.438 1 98.5 93 PHE A C 1
ATOM 757 O O . PHE A 1 93 ? -4.172 11.586 9.602 1 98.5 93 PHE A O 1
ATOM 764 N N . PHE A 1 94 ? -5.352 9.906 10.406 1 97.94 94 PHE A N 1
ATOM 765 C CA . PHE A 1 94 ? -5.047 10.172 11.812 1 97.94 94 PHE A CA 1
ATOM 766 C C . PHE A 1 94 ? -4.227 9.039 12.406 1 97.94 94 PHE A C 1
ATOM 768 O O . PHE A 1 94 ? -4.527 7.863 12.188 1 97.94 94 PHE A O 1
ATOM 775 N N . PHE A 1 95 ? -3.195 9.359 13.18 1 97.44 95 PHE A N 1
ATOM 776 C CA . PHE A 1 95 ? -2.416 8.273 13.766 1 97.44 95 PHE A CA 1
ATOM 777 C C . PHE A 1 95 ? -1.811 8.703 15.094 1 97.44 95 PHE A C 1
ATOM 779 O O . PHE A 1 95 ? -1.438 9.867 15.266 1 97.44 95 PHE A O 1
ATOM 786 N N . SER A 1 96 ? -1.711 7.793 16.016 1 94 96 SER A N 1
ATOM 787 C CA . SER A 1 96 ? -1.227 8.039 17.359 1 94 96 SER A CA 1
ATOM 788 C C . SER A 1 96 ? 0.297 8.094 17.406 1 94 96 SER A C 1
ATOM 790 O O . SER A 1 96 ? 0.964 7.672 16.453 1 94 96 SER A O 1
ATOM 792 N N . ASP A 1 97 ? 0.788 8.633 18.5 1 92.5 97 ASP A N 1
ATOM 793 C CA . ASP A 1 97 ? 2.229 8.609 18.734 1 92.5 97 ASP A CA 1
ATOM 794 C C . ASP A 1 97 ? 2.75 7.176 18.812 1 92.5 97 ASP A C 1
ATOM 796 O O . ASP A 1 97 ? 3.859 6.891 18.359 1 92.5 97 ASP A O 1
ATOM 800 N N . HIS A 1 98 ? 1.949 6.375 19.391 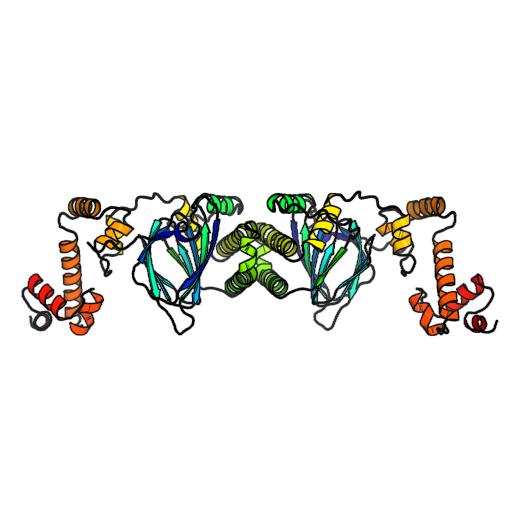1 89.5 98 HIS A N 1
ATOM 801 C CA . HIS A 1 98 ? 2.332 4.969 19.484 1 89.5 98 HIS A CA 1
ATOM 802 C C . HIS A 1 98 ? 2.5 4.344 18.109 1 89.5 98 HIS A C 1
ATOM 804 O O . HIS A 1 98 ? 3.473 3.629 17.859 1 89.5 98 HIS A O 1
ATOM 810 N N . PHE A 1 99 ? 1.589 4.586 17.219 1 93.88 99 PHE A N 1
ATOM 811 C CA . PHE A 1 99 ? 1.674 4.094 15.844 1 93.88 99 PHE A CA 1
ATOM 812 C C . PHE A 1 99 ? 2.959 4.562 15.18 1 93.88 99 PHE A C 1
ATOM 814 O O . PHE A 1 99 ? 3.668 3.771 14.555 1 93.88 99 PHE A O 1
ATOM 821 N N . LEU A 1 100 ? 3.211 5.836 15.305 1 93.5 100 LEU A N 1
ATOM 822 C CA . LEU A 1 100 ? 4.406 6.426 14.711 1 93.5 100 LEU A CA 1
ATOM 823 C C . LEU A 1 100 ? 5.668 5.777 15.266 1 93.5 100 LEU A C 1
ATOM 825 O O . LEU A 1 100 ? 6.605 5.492 14.523 1 93.5 100 LEU A O 1
ATOM 829 N N . ASN A 1 101 ? 5.66 5.57 16.531 1 87.75 101 ASN A N 1
ATOM 830 C CA . ASN A 1 101 ? 6.801 4.941 17.172 1 87.75 101 ASN A CA 1
ATOM 831 C C . ASN A 1 101 ? 7.047 3.533 16.641 1 87.75 101 ASN A C 1
ATOM 833 O O . ASN A 1 101 ? 8.195 3.119 16.469 1 87.75 101 ASN A O 1
ATOM 837 N N . GLN A 1 102 ? 6.027 2.812 16.438 1 84.56 102 GLN A N 1
ATOM 838 C CA . GLN A 1 102 ? 6.141 1.463 15.891 1 84.56 102 GLN A CA 1
ATOM 839 C C . GLN A 1 102 ? 6.766 1.479 14.5 1 84.56 102 GLN A C 1
ATOM 841 O O . GLN A 1 102 ? 7.551 0.594 14.156 1 84.56 102 GLN A O 1
ATOM 846 N N . ILE A 1 103 ? 6.395 2.467 13.703 1 87.62 103 ILE A N 1
ATOM 847 C CA . ILE A 1 103 ? 6.949 2.607 12.359 1 87.62 103 ILE A CA 1
ATOM 848 C C . ILE A 1 103 ? 8.445 2.875 12.445 1 87.62 103 ILE A C 1
ATOM 850 O O . ILE A 1 103 ? 9.234 2.293 11.695 1 87.62 103 ILE A O 1
ATOM 854 N N . LEU A 1 104 ? 8.82 3.682 13.281 1 84 104 LEU A N 1
ATOM 855 C CA . LEU A 1 104 ? 10.227 4.062 13.422 1 84 104 LEU A CA 1
ATOM 856 C C . LEU A 1 104 ? 11.055 2.895 13.945 1 84 104 LEU A C 1
ATOM 858 O O . LEU A 1 104 ? 12.211 2.725 13.555 1 84 104 LEU A O 1
ATOM 862 N N . LEU A 1 105 ? 10.477 2.148 14.789 1 76.62 105 LEU A N 1
ATOM 863 C CA . LEU A 1 105 ? 11.172 0.993 15.344 1 76.62 105 LEU A CA 1
ATOM 864 C C . LEU A 1 105 ? 11.414 -0.063 14.273 1 76.62 105 LEU A C 1
ATOM 866 O O . LEU A 1 105 ? 12.445 -0.734 14.273 1 76.62 105 LEU A O 1
ATOM 870 N N . LYS A 1 106 ? 10.43 -0.21 13.453 1 74.56 106 LYS A N 1
ATOM 871 C CA . LYS A 1 106 ? 10.555 -1.183 12.375 1 74.56 106 LYS A CA 1
ATOM 872 C C . LYS A 1 106 ? 11.68 -0.797 11.414 1 74.56 106 LYS A C 1
ATOM 874 O O . LYS A 1 106 ? 12.312 -1.666 10.805 1 74.56 106 LYS A O 1
ATOM 879 N N . LYS A 1 107 ? 11.766 0.459 11.062 1 67.88 107 LYS A N 1
ATOM 880 C CA . LYS A 1 107 ? 12.781 0.92 10.109 1 67.88 107 LYS A CA 1
ATOM 881 C C . LYS A 1 107 ? 14.164 0.938 10.758 1 67.88 107 LYS A C 1
ATOM 883 O O . LYS A 1 107 ? 15.18 0.978 10.055 1 67.88 107 LYS A O 1
ATOM 888 N N . GLN A 1 108 ? 14.5 0.063 11.547 1 58.12 108 GLN A N 1
ATOM 889 C CA . GLN A 1 108 ? 15.844 0.204 12.109 1 58.12 108 GLN A CA 1
ATOM 890 C C . GLN A 1 108 ? 16.531 1.467 11.586 1 58.12 108 GLN A C 1
ATOM 892 O O . GLN A 1 108 ? 17.734 1.471 11.352 1 58.12 108 GLN A O 1
ATOM 897 N N . ILE A 1 109 ? 15.828 2.316 10.984 1 54 109 ILE A N 1
ATOM 898 C CA . ILE A 1 109 ? 16.453 3.463 10.328 1 54 109 ILE A CA 1
ATOM 899 C C . ILE A 1 109 ? 16.969 4.438 11.383 1 54 109 ILE A C 1
ATOM 901 O O . ILE A 1 109 ? 16.219 4.906 12.234 1 54 109 ILE A O 1
ATOM 905 N N . GLU A 1 110 ? 18.109 4.238 11.609 1 57.03 110 GLU A N 1
ATOM 906 C CA . GLU A 1 110 ? 18.766 5.254 12.438 1 57.03 110 GLU A CA 1
ATOM 907 C C . GLU A 1 110 ? 18.438 6.656 11.938 1 57.03 110 GLU A C 1
ATOM 909 O O . GLU A 1 110 ? 18.641 6.961 10.758 1 57.03 110 GLU A O 1
ATOM 914 N N . LEU A 1 111 ? 17.516 7.223 12.648 1 61.75 111 LEU A N 1
ATOM 915 C CA . LEU A 1 111 ? 17.203 8.609 12.32 1 61.75 111 LEU A CA 1
ATOM 916 C C . LEU A 1 111 ? 18.453 9.469 12.289 1 61.75 111 LEU A C 1
ATOM 918 O O . LEU A 1 111 ? 19.312 9.352 13.172 1 61.75 111 LEU A O 1
ATOM 922 N N . PRO A 1 112 ? 18.672 9.938 11.062 1 57.81 112 PRO A N 1
ATOM 923 C CA . PRO A 1 112 ? 19.828 10.836 11.062 1 57.81 112 PRO A CA 1
ATOM 924 C C . PRO A 1 112 ? 19.812 11.828 12.227 1 57.81 112 PRO A C 1
ATOM 926 O O . PRO A 1 112 ? 18.734 12.148 12.742 1 57.81 112 PRO A O 1
ATOM 929 N N . LYS A 1 113 ? 21 12.102 12.797 1 54.09 113 LYS A N 1
ATOM 930 C CA . LYS A 1 113 ? 21.156 13.125 13.828 1 54.09 113 LYS A CA 1
ATOM 931 C C . LYS A 1 113 ? 20.406 14.398 13.453 1 54.09 113 LYS A C 1
ATOM 933 O O . LYS A 1 113 ? 20.703 15.031 12.438 1 54.09 113 LYS A O 1
ATOM 938 N N . ALA A 1 114 ? 19.078 14.32 13.586 1 52.72 114 ALA A N 1
ATOM 939 C CA . ALA A 1 114 ? 18.062 15.312 13.242 1 52.72 114 ALA A CA 1
ATOM 940 C C . ALA A 1 114 ? 18.531 16.719 13.617 1 52.72 114 ALA A C 1
ATOM 942 O O . ALA A 1 114 ? 19.094 16.922 14.695 1 52.72 114 ALA A O 1
ATOM 943 N N . THR A 1 115 ? 18.75 17.594 12.688 1 55.84 115 THR A N 1
ATOM 944 C CA . THR A 1 115 ? 18.703 19.016 12.953 1 55.84 115 THR A CA 1
ATOM 945 C C . THR A 1 115 ? 17.359 19.406 13.586 1 55.84 115 THR A C 1
ATOM 947 O O . THR A 1 115 ? 16.344 18.781 13.32 1 55.84 115 THR A O 1
ATOM 950 N N . HIS A 1 116 ? 17.25 19.969 14.773 1 58.28 116 HIS A N 1
ATOM 951 C CA . HIS A 1 116 ? 16.125 20.375 15.617 1 58.28 116 HIS A CA 1
ATOM 952 C C . HIS A 1 116 ? 15.086 21.141 14.812 1 58.28 116 HIS A C 1
ATOM 954 O O . HIS A 1 116 ? 15.281 22.328 14.508 1 58.28 116 HIS A O 1
ATOM 960 N N . SER A 1 117 ? 14.383 20.391 13.875 1 65.19 117 SER A N 1
ATOM 961 C CA . SER A 1 117 ? 13.273 21.156 13.312 1 65.19 117 SER A CA 1
ATOM 962 C C . SER A 1 117 ? 12.164 21.344 14.336 1 65.19 117 SER A C 1
ATOM 964 O O . SER A 1 117 ? 11.82 20.406 15.07 1 65.19 117 SER A O 1
ATOM 966 N N . ASN A 1 118 ? 11.781 22.578 14.656 1 75.88 118 ASN A N 1
ATOM 967 C CA . ASN A 1 118 ? 10.703 22.906 15.578 1 75.88 118 ASN A CA 1
ATOM 968 C C . ASN A 1 118 ? 9.367 23.031 14.859 1 75.88 118 ASN A C 1
ATOM 970 O O . ASN A 1 118 ? 8.391 23.531 15.438 1 75.88 118 ASN A O 1
ATOM 974 N N . GLN A 1 119 ? 9.383 22.422 13.664 1 84.44 119 GLN A N 1
ATOM 975 C CA . GLN A 1 119 ? 8.156 22.578 12.883 1 84.44 119 GLN A CA 1
ATOM 976 C C . GLN A 1 119 ? 7.082 21.594 13.344 1 84.44 119 GLN A C 1
ATOM 978 O O . GLN A 1 119 ? 7.352 20.406 13.516 1 84.44 119 GLN A O 1
ATOM 983 N N . THR A 1 120 ? 5.922 22.141 13.57 1 90.25 120 THR A N 1
ATOM 984 C CA . THR A 1 120 ? 4.797 21.312 13.977 1 90.25 120 THR A CA 1
ATOM 985 C C . THR A 1 120 ? 3.951 20.906 12.773 1 90.25 120 THR A C 1
ATOM 987 O O . THR A 1 120 ? 3.088 20.031 12.875 1 90.25 120 THR A O 1
ATOM 990 N N . VAL A 1 121 ? 4.191 21.562 11.68 1 94 121 VAL A N 1
ATOM 991 C CA . VAL A 1 121 ? 3.512 21.219 10.43 1 94 121 VAL A CA 1
ATOM 992 C C . VAL A 1 121 ? 4.512 21.234 9.281 1 94 121 VAL A C 1
ATOM 994 O O . VAL A 1 121 ? 5.391 22.094 9.219 1 94 121 VAL A O 1
ATOM 997 N N . LEU A 1 122 ? 4.453 20.203 8.453 1 94.38 122 LEU A N 1
ATOM 998 C CA . LEU A 1 122 ? 5.305 20.094 7.273 1 94.38 122 LEU A CA 1
ATOM 999 C C . LEU A 1 122 ? 4.469 19.984 6.004 1 94.38 122 LEU A C 1
ATOM 1001 O O . LEU A 1 122 ? 3.492 19.234 5.961 1 94.38 122 LEU A O 1
ATOM 1005 N N . ASN A 1 123 ? 4.746 20.812 5.078 1 94.19 123 ASN A N 1
ATOM 1006 C CA . ASN A 1 123 ? 4.121 20.719 3.764 1 94.19 123 ASN A CA 1
ATOM 1007 C C . ASN A 1 123 ? 5.07 20.109 2.734 1 94.19 123 ASN A C 1
ATOM 1009 O O . ASN A 1 123 ? 6.258 20.438 2.715 1 94.19 123 ASN A O 1
ATOM 1013 N N . ILE A 1 124 ? 4.633 19.25 1.904 1 95.19 124 ILE A N 1
ATOM 1014 C CA . ILE A 1 124 ? 5.453 18.531 0.933 1 95.19 124 ILE A CA 1
ATOM 1015 C C . ILE A 1 124 ? 4.734 18.484 -0.414 1 95.19 124 ILE A C 1
ATOM 1017 O O . ILE A 1 124 ? 3.51 18.328 -0.466 1 95.19 124 ILE A O 1
ATOM 1021 N N . ARG A 1 125 ? 5.492 18.609 -1.491 1 96.25 125 ARG A N 1
ATOM 1022 C CA . ARG A 1 125 ? 4.926 18.469 -2.828 1 96.25 125 ARG A CA 1
ATOM 1023 C C . ARG A 1 125 ? 4.707 17 -3.182 1 96.25 125 ARG A C 1
ATOM 1025 O O . ARG A 1 125 ? 5.547 16.156 -2.877 1 96.25 125 ARG A O 1
ATOM 1032 N N . LYS A 1 126 ? 3.627 16.75 -3.811 1 97.19 126 LYS A N 1
ATOM 1033 C CA . LYS A 1 126 ? 3.328 15.383 -4.242 1 97.19 126 LYS A CA 1
ATOM 1034 C C . LYS A 1 126 ? 4.207 14.977 -5.422 1 97.19 126 LYS A C 1
ATOM 1036 O O . LYS A 1 126 ? 4.332 15.727 -6.395 1 97.19 126 LYS A O 1
ATOM 1041 N N . ASP A 1 127 ? 4.832 13.914 -5.375 1 97.12 127 ASP A N 1
ATOM 1042 C CA . ASP A 1 127 ? 5.504 13.359 -6.543 1 97.12 127 ASP A CA 1
ATOM 1043 C C . ASP A 1 127 ? 4.621 12.336 -7.25 1 97.12 127 ASP A C 1
ATOM 1045 O O . ASP A 1 127 ? 3.438 12.203 -6.934 1 97.12 127 ASP A O 1
ATOM 1049 N N . VAL A 1 128 ? 5.141 11.68 -8.227 1 97.06 128 VAL A N 1
ATOM 1050 C CA . VAL A 1 128 ? 4.375 10.758 -9.062 1 97.06 128 VAL A CA 1
ATOM 1051 C C . VAL A 1 128 ? 3.803 9.633 -8.195 1 97.06 128 VAL A C 1
ATOM 1053 O O . VAL A 1 128 ? 2.635 9.266 -8.336 1 97.06 128 VAL A O 1
ATOM 1056 N N . TYR A 1 129 ? 4.559 9.07 -7.312 1 97.75 129 TYR A N 1
ATOM 1057 C CA . TYR A 1 129 ? 4.121 7.961 -6.469 1 97.75 129 TYR A CA 1
ATOM 1058 C C . TYR A 1 129 ? 3 8.398 -5.535 1 97.75 129 TYR A C 1
ATOM 1060 O O . TYR A 1 129 ? 2.018 7.676 -5.355 1 97.75 129 TYR A O 1
ATOM 1068 N N . VAL A 1 130 ? 3.16 9.539 -4.895 1 97.88 130 VAL A N 1
ATOM 1069 C CA . VAL A 1 130 ? 2.154 10.023 -3.959 1 97.88 130 VAL A CA 1
ATOM 1070 C C . VAL A 1 130 ? 0.831 10.242 -4.691 1 97.88 130 VAL A C 1
ATOM 1072 O O . VAL A 1 130 ? -0.24 9.969 -4.141 1 97.88 130 VAL A O 1
ATOM 1075 N N . ASN A 1 131 ? 0.94 10.734 -5.906 1 97.75 131 ASN A N 1
ATOM 1076 C CA . ASN A 1 131 ? -0.275 10.883 -6.699 1 97.75 131 ASN A CA 1
ATOM 1077 C C . ASN A 1 131 ? -0.958 9.539 -6.938 1 97.75 131 ASN A C 1
ATOM 1079 O O . ASN A 1 131 ? -2.184 9.438 -6.867 1 97.75 131 ASN A O 1
ATOM 1083 N N . LEU A 1 132 ? -0.176 8.57 -7.27 1 97.62 132 LEU A N 1
ATOM 1084 C CA . LEU A 1 132 ? -0.71 7.227 -7.465 1 97.62 132 LEU A CA 1
ATOM 1085 C C . LEU A 1 132 ? -1.285 6.676 -6.164 1 97.62 132 LEU A C 1
ATOM 1087 O O . LEU A 1 132 ? -2.334 6.027 -6.172 1 97.62 132 LEU A O 1
ATOM 1091 N N . PHE A 1 133 ? -0.576 6.895 -5.098 1 98.38 133 PHE A N 1
ATOM 1092 C CA . PHE A 1 133 ? -1.025 6.488 -3.773 1 98.38 133 PHE A CA 1
ATOM 1093 C C . PHE A 1 133 ? -2.393 7.086 -3.459 1 98.38 133 PHE A C 1
ATOM 1095 O O . PHE A 1 133 ? -3.293 6.379 -3 1 98.38 133 PHE A O 1
ATOM 1102 N N . GLU A 1 134 ? -2.498 8.305 -3.732 1 97.94 134 GLU A N 1
ATOM 1103 C CA . GLU A 1 134 ? -3.766 9 -3.521 1 97.94 134 GLU A CA 1
ATOM 1104 C C . GLU A 1 134 ? -4.895 8.344 -4.312 1 97.94 134 GLU A C 1
ATOM 1106 O O . GLU A 1 134 ? -5.988 8.133 -3.787 1 97.94 134 GLU A O 1
ATOM 1111 N N . LYS A 1 135 ? -4.652 8.094 -5.52 1 97.69 135 LYS A N 1
ATOM 1112 C CA . LYS A 1 135 ? -5.645 7.43 -6.359 1 97.69 135 LYS A CA 1
ATOM 1113 C C . LYS A 1 135 ? -6.031 6.07 -5.789 1 97.69 135 LYS A C 1
ATOM 1115 O O . LYS A 1 135 ? -7.195 5.676 -5.836 1 97.69 135 LYS A O 1
ATOM 1120 N N . SER A 1 136 ? -5.031 5.359 -5.309 1 98 136 SER A N 1
ATOM 1121 C CA . SER A 1 136 ? -5.301 4.059 -4.707 1 98 136 SER A CA 1
ATOM 1122 C C . SER A 1 136 ? -6.211 4.188 -3.49 1 98 136 SER A C 1
ATOM 1124 O O . SER A 1 136 ? -7.062 3.328 -3.25 1 98 136 SER A O 1
ATOM 1126 N N . LEU A 1 137 ? -6.012 5.223 -2.686 1 98.12 137 LEU A N 1
ATOM 1127 C CA . LEU A 1 137 ? -6.871 5.453 -1.531 1 98.12 137 LEU A CA 1
ATOM 1128 C C . LEU A 1 137 ? -8.32 5.668 -1.966 1 98.12 137 LEU A C 1
ATOM 1130 O O . LEU A 1 137 ? -9.242 5.156 -1.331 1 98.12 137 LEU A O 1
ATOM 1134 N N . LEU A 1 138 ? -8.469 6.41 -3.045 1 97.44 138 LEU A N 1
ATOM 1135 C CA . LEU A 1 138 ? -9.812 6.703 -3.539 1 97.44 138 LEU A CA 1
ATOM 1136 C C . LEU A 1 138 ? -10.508 5.434 -4.023 1 97.44 138 LEU A C 1
ATOM 1138 O O . LEU A 1 138 ? -11.703 5.254 -3.795 1 97.44 138 LEU A O 1
ATOM 1142 N N . LEU A 1 139 ? -9.789 4.551 -4.633 1 96.5 139 LEU A N 1
ATOM 1143 C CA . LEU A 1 139 ? -10.352 3.293 -5.113 1 96.5 139 LEU A CA 1
ATOM 1144 C C . LEU A 1 139 ? -10.711 2.381 -3.945 1 96.5 139 LEU A C 1
ATOM 1146 O O . LEU A 1 139 ? -11.641 1.574 -4.047 1 96.5 139 LEU A O 1
ATOM 1150 N N . LEU A 1 140 ? -10.039 2.566 -2.846 1 96.62 140 LEU A N 1
ATOM 1151 C CA . LEU A 1 140 ? -10.234 1.704 -1.686 1 96.62 140 LEU A CA 1
ATOM 1152 C C . LEU A 1 140 ? -11.234 2.324 -0.71 1 96.62 140 LEU A C 1
ATOM 1154 O O . LEU A 1 140 ? -11.453 1.791 0.379 1 96.62 140 LEU A O 1
ATOM 1158 N N . LYS A 1 141 ? -11.805 3.414 -1.013 1 95.25 141 LYS A N 1
ATOM 1159 C CA . LYS A 1 141 ? -12.609 4.219 -0.098 1 95.25 141 LYS A CA 1
ATOM 1160 C C . LYS A 1 141 ? -13.648 3.357 0.621 1 95.25 141 LYS A C 1
ATOM 1162 O O . LYS A 1 141 ? -13.812 3.459 1.839 1 95.25 141 LYS A O 1
ATOM 1167 N N . ASN A 1 142 ? -14.297 2.492 -0.092 1 91.62 142 ASN A N 1
ATOM 1168 C CA . ASN A 1 142 ? -15.359 1.679 0.482 1 91.62 142 ASN A CA 1
ATOM 1169 C C . ASN A 1 142 ? -14.805 0.427 1.159 1 91.62 142 ASN A C 1
ATOM 1171 O O . ASN A 1 142 ? -15.523 -0.249 1.9 1 91.62 142 ASN A O 1
ATOM 1175 N N . ASP A 1 143 ? -13.57 0.145 0.916 1 90.31 143 ASP A N 1
ATOM 1176 C CA . ASP A 1 143 ? -12.953 -1.055 1.471 1 90.31 143 ASP A CA 1
ATOM 1177 C C . ASP A 1 143 ? -12.453 -0.807 2.893 1 90.31 143 ASP A C 1
ATOM 1179 O O . ASP A 1 143 ? -12.375 -1.735 3.699 1 90.31 143 ASP A O 1
ATOM 1183 N N . PHE A 1 144 ? -12.148 0.409 3.25 1 90.88 144 PHE A N 1
ATOM 1184 C CA . PHE A 1 144 ? -11.555 0.739 4.539 1 90.88 144 PHE A CA 1
ATOM 1185 C C . PHE A 1 144 ? -12.516 0.407 5.676 1 90.88 144 PHE A C 1
ATOM 1187 O O . PHE A 1 144 ? -12.086 0.04 6.773 1 90.88 144 PHE A O 1
ATOM 1194 N N . ASN A 1 145 ? -13.742 0.547 5.406 1 85.25 145 ASN A N 1
ATOM 1195 C CA . ASN A 1 145 ? -14.719 0.237 6.445 1 85.25 145 ASN A CA 1
ATOM 1196 C C . ASN A 1 145 ? -14.789 -1.263 6.719 1 85.25 145 ASN A C 1
ATOM 1198 O O . ASN A 1 145 ? -15.008 -1.681 7.855 1 85.25 145 ASN A O 1
ATOM 1202 N N . LYS A 1 146 ? -14.555 -2.061 5.699 1 80.88 146 LYS A N 1
ATOM 1203 C CA . LYS A 1 146 ? -14.656 -3.512 5.805 1 80.88 146 LYS A CA 1
ATOM 1204 C C . LYS A 1 146 ? -13.336 -4.121 6.262 1 80.88 146 LYS A C 1
ATOM 1206 O O . LYS A 1 146 ? -13.305 -5.238 6.785 1 80.88 146 LYS A O 1
ATOM 1211 N N . ALA A 1 147 ? -12.352 -3.359 6.062 1 81.69 147 ALA A N 1
ATOM 1212 C CA . ALA A 1 147 ? -11.016 -3.848 6.391 1 81.69 147 ALA A CA 1
ATOM 1213 C C . ALA A 1 147 ? -10.18 -2.762 7.066 1 81.69 147 ALA A C 1
ATOM 1215 O O . ALA A 1 147 ? -9.312 -2.154 6.438 1 81.69 147 ALA A O 1
ATOM 1216 N N . PRO A 1 148 ? -10.328 -2.662 8.297 1 82.5 148 PRO A N 1
ATOM 1217 C CA . PRO A 1 148 ? -9.625 -1.592 9.008 1 82.5 148 PRO A CA 1
ATOM 1218 C C . PRO A 1 148 ? -8.102 -1.735 8.945 1 82.5 148 PRO A C 1
ATOM 1220 O O . PRO A 1 148 ? -7.383 -0.734 8.977 1 82.5 148 PRO A O 1
ATOM 1223 N N . HIS A 1 149 ? -7.691 -2.955 8.758 1 89.19 149 HIS A N 1
ATOM 1224 C CA . HIS A 1 149 ? -6.254 -3.191 8.695 1 89.19 149 HIS A CA 1
ATOM 1225 C C . HIS A 1 149 ? -5.648 -2.59 7.434 1 89.19 149 HIS A C 1
ATOM 1227 O O . HIS A 1 149 ? -4.445 -2.32 7.383 1 89.19 149 HIS A O 1
ATOM 1233 N N . LEU A 1 150 ? -6.5 -2.385 6.41 1 93.31 150 LEU A N 1
ATOM 1234 C CA . LEU A 1 150 ? -6.02 -1.728 5.199 1 93.31 150 LEU A CA 1
ATOM 1235 C C . LEU A 1 150 ? -5.547 -0.31 5.5 1 93.31 150 LEU A C 1
ATOM 1237 O O . LEU A 1 150 ? -4.586 0.171 4.895 1 93.31 150 LEU A O 1
ATOM 1241 N N . THR A 1 151 ? -6.23 0.349 6.445 1 95.25 151 THR A N 1
ATOM 1242 C CA . THR A 1 151 ? -5.816 1.685 6.859 1 95.25 151 THR A CA 1
ATOM 1243 C C . THR A 1 151 ? -4.406 1.657 7.441 1 95.25 151 THR A C 1
ATOM 1245 O O . THR A 1 151 ? -3.568 2.492 7.09 1 95.25 151 THR A O 1
ATOM 1248 N N . HIS A 1 152 ? -4.191 0.675 8.297 1 93.31 152 HIS A N 1
ATOM 1249 C CA . HIS A 1 152 ? -2.881 0.519 8.914 1 93.31 152 HIS A CA 1
ATOM 1250 C C . HIS A 1 152 ? -1.792 0.326 7.867 1 93.31 152 HIS A C 1
ATOM 1252 O O . HIS A 1 152 ? -0.756 0.993 7.91 1 93.31 152 HIS A O 1
ATOM 1258 N N . VAL A 1 153 ? -2.07 -0.488 6.938 1 94.31 153 VAL A N 1
ATOM 1259 C CA . VAL A 1 153 ? -1.095 -0.863 5.922 1 94.31 153 VAL A CA 1
ATOM 1260 C C . VAL A 1 153 ? -0.813 0.329 5.008 1 94.31 153 VAL A C 1
ATOM 1262 O O . VAL A 1 153 ? 0.343 0.619 4.695 1 94.31 153 VAL A O 1
ATOM 1265 N N . LYS A 1 154 ? -1.855 0.99 4.539 1 97.25 154 LYS A N 1
ATOM 1266 C CA . LYS A 1 154 ? -1.695 2.133 3.643 1 97.25 154 LYS A CA 1
ATOM 1267 C C . LYS A 1 154 ? -0.953 3.273 4.336 1 97.25 154 LYS A C 1
ATOM 1269 O O . LYS A 1 154 ? -0.092 3.916 3.73 1 97.25 154 LYS A O 1
ATOM 1274 N N . LEU A 1 155 ? -1.281 3.484 5.582 1 97.31 155 LEU A N 1
ATOM 1275 C CA . LEU A 1 155 ? -0.596 4.535 6.324 1 97.31 155 LEU A CA 1
ATOM 1276 C C . LEU A 1 155 ? 0.873 4.184 6.535 1 97.31 155 LEU A C 1
ATOM 1278 O O . LEU A 1 155 ? 1.75 5.031 6.359 1 97.31 155 LEU A O 1
ATOM 1282 N N . GLU A 1 156 ? 1.119 2.973 6.938 1 94.75 156 GLU A N 1
ATOM 1283 C CA . GLU A 1 156 ? 2.506 2.537 7.086 1 94.75 156 GLU A CA 1
ATOM 1284 C C . GLU A 1 156 ? 3.275 2.699 5.777 1 94.75 156 GLU A C 1
ATOM 1286 O O . GLU A 1 156 ? 4.422 3.148 5.781 1 94.75 156 GLU A O 1
ATOM 1291 N N . GLU A 1 157 ? 2.641 2.314 4.707 1 95.75 157 GLU A N 1
ATOM 1292 C CA . GLU A 1 157 ? 3.236 2.422 3.377 1 95.75 157 GLU A CA 1
ATOM 1293 C C . GLU A 1 157 ? 3.711 3.846 3.098 1 95.75 157 GLU A C 1
ATOM 1295 O O . GLU A 1 157 ? 4.871 4.059 2.744 1 95.75 157 GLU A O 1
ATOM 1300 N N . ILE A 1 158 ? 2.873 4.801 3.277 1 97.44 158 ILE A N 1
ATOM 1301 C CA . ILE A 1 158 ? 3.184 6.172 2.883 1 97.44 158 ILE A CA 1
ATOM 1302 C C . ILE A 1 158 ? 4.211 6.766 3.844 1 97.44 158 ILE A C 1
ATOM 1304 O O . ILE A 1 158 ? 5.09 7.527 3.43 1 97.44 158 ILE A O 1
ATOM 1308 N N . LEU A 1 159 ? 4.121 6.48 5.133 1 95.5 159 LEU A N 1
ATOM 1309 C CA . LEU A 1 159 ? 5.09 7.012 6.09 1 95.5 159 LEU A CA 1
ATOM 1310 C C . LEU A 1 159 ? 6.484 6.453 5.816 1 95.5 159 LEU A C 1
ATOM 1312 O O . LEU A 1 159 ? 7.473 7.191 5.867 1 95.5 159 LEU A O 1
ATOM 1316 N N . LEU A 1 160 ? 6.578 5.152 5.496 1 92.56 160 LEU A N 1
ATOM 1317 C CA . LEU A 1 160 ? 7.863 4.551 5.152 1 92.56 160 LEU A CA 1
ATOM 1318 C C . LEU A 1 160 ? 8.414 5.145 3.861 1 92.56 160 LEU A C 1
ATOM 1320 O O . LEU A 1 160 ? 9.609 5.418 3.762 1 92.56 160 LEU A O 1
ATOM 1324 N N . TYR A 1 161 ? 7.543 5.305 2.879 1 94.69 161 TYR A N 1
ATOM 1325 C CA . TYR A 1 161 ? 7.957 5.898 1.612 1 94.69 161 TYR A CA 1
ATOM 1326 C C . TYR A 1 161 ? 8.555 7.285 1.829 1 94.69 161 TYR A C 1
ATOM 1328 O O . TYR A 1 161 ? 9.633 7.59 1.309 1 94.69 161 TYR A O 1
ATOM 1336 N N . LEU A 1 162 ? 7.844 8.086 2.611 1 94 162 LEU A N 1
ATOM 1337 C CA . LEU A 1 162 ? 8.281 9.461 2.857 1 94 162 LEU A CA 1
ATOM 1338 C C . LEU A 1 162 ? 9.602 9.477 3.615 1 94 162 LEU A C 1
ATOM 1340 O O . LEU A 1 162 ? 10.484 10.289 3.314 1 94 162 LEU A O 1
ATOM 1344 N N . LEU A 1 163 ? 9.703 8.648 4.551 1 91.06 163 LEU A N 1
ATOM 1345 C CA . LEU A 1 163 ? 10.938 8.555 5.324 1 91.06 163 LEU A CA 1
ATOM 1346 C C . LEU A 1 163 ? 12.117 8.211 4.422 1 91.06 163 LEU A C 1
ATOM 1348 O O . LEU A 1 163 ? 13.234 8.68 4.648 1 91.06 163 LEU A O 1
ATOM 1352 N N . ASN A 1 164 ? 11.867 7.371 3.459 1 88.75 164 ASN A N 1
ATOM 1353 C CA . ASN A 1 164 ? 12.922 6.973 2.531 1 88.75 164 ASN A CA 1
ATOM 1354 C C . ASN A 1 164 ? 13.242 8.086 1.532 1 88.75 164 ASN A C 1
ATOM 1356 O O . ASN A 1 164 ? 14.398 8.289 1.176 1 88.75 164 ASN A O 1
ATOM 1360 N N . LYS A 1 165 ? 12.242 8.719 1.036 1 89.81 165 LYS A N 1
ATOM 1361 C CA . LYS A 1 165 ? 12.383 9.711 -0.032 1 89.81 165 LYS A CA 1
ATOM 1362 C C . LYS A 1 165 ? 12.969 11.016 0.497 1 89.81 165 LYS A C 1
ATOM 1364 O O . LYS A 1 165 ? 13.781 11.648 -0.172 1 89.81 165 LYS A O 1
ATOM 1369 N N . GLU A 1 166 ? 12.461 11.453 1.676 1 89.12 166 GLU A N 1
ATOM 1370 C CA . GLU A 1 166 ? 12.883 12.727 2.246 1 89.12 166 GLU A CA 1
ATOM 1371 C C . GLU A 1 166 ? 13.297 12.57 3.707 1 89.12 166 GLU A C 1
ATOM 1373 O O . GLU A 1 166 ? 12.727 13.219 4.59 1 89.12 166 GLU A O 1
ATOM 1378 N N . PRO A 1 167 ? 14.32 11.859 3.926 1 87.62 167 PRO A N 1
ATOM 1379 C CA . PRO A 1 167 ? 14.688 11.586 5.316 1 87.62 167 PRO A CA 1
ATOM 1380 C C . PRO A 1 167 ? 15.078 12.844 6.082 1 87.62 167 PRO A C 1
ATOM 1382 O O . PRO A 1 167 ? 14.812 12.953 7.281 1 87.62 167 PRO A O 1
ATOM 1385 N N . ASN A 1 168 ? 15.594 13.82 5.457 1 88.81 168 ASN A N 1
ATOM 1386 C CA . ASN A 1 168 ? 16.094 15.016 6.129 1 88.81 168 ASN A CA 1
ATOM 1387 C C . ASN A 1 168 ? 14.961 15.906 6.621 1 88.81 168 ASN A C 1
ATOM 1389 O O . ASN A 1 168 ? 15.156 16.734 7.516 1 88.81 168 ASN A O 1
ATOM 1393 N N . GLN A 1 169 ? 13.844 15.719 6.09 1 90.31 169 GLN A N 1
ATOM 1394 C CA . GLN A 1 169 ? 12.703 16.516 6.52 1 90.31 169 GLN A CA 1
ATOM 1395 C C . GLN A 1 169 ? 11.766 15.711 7.41 1 90.31 169 GLN A C 1
ATOM 1397 O O . GLN A 1 169 ? 11.289 16.203 8.438 1 90.31 169 GLN A O 1
ATOM 1402 N N . ILE A 1 170 ? 11.625 14.469 7.035 1 92.62 170 ILE A N 1
ATOM 1403 C CA . ILE A 1 170 ? 10.602 13.656 7.672 1 92.62 170 ILE A CA 1
ATOM 1404 C C . ILE A 1 170 ? 11.117 13.133 9.016 1 92.62 170 ILE A C 1
ATOM 1406 O O . ILE A 1 170 ? 10.391 13.141 10.008 1 92.62 170 ILE A O 1
ATOM 1410 N N . ALA A 1 171 ? 12.305 12.758 9.031 1 89.25 171 ALA A N 1
ATOM 1411 C CA . ALA A 1 171 ? 12.867 12.164 10.242 1 89.25 171 ALA A CA 1
ATOM 1412 C C . ALA A 1 171 ? 12.852 13.164 11.398 1 89.25 171 ALA A C 1
ATOM 1414 O O . ALA A 1 171 ? 12.367 12.859 12.492 1 89.25 171 ALA A O 1
ATOM 1415 N N . PRO A 1 172 ? 13.352 14.367 11.156 1 88.38 172 PRO A N 1
ATOM 1416 C CA . PRO A 1 172 ? 13.281 15.344 12.25 1 88.38 172 PRO A CA 1
ATOM 1417 C C . PRO A 1 172 ? 11.844 15.641 12.68 1 88.38 172 PRO A C 1
ATOM 1419 O O . PRO A 1 172 ? 11.586 15.844 13.867 1 88.38 172 PRO A O 1
ATOM 1422 N N . PHE A 1 173 ? 10.984 15.664 11.797 1 91.31 173 PHE A N 1
ATOM 1423 C CA . PHE A 1 173 ? 9.586 15.906 12.133 1 91.31 173 PHE A CA 1
ATOM 1424 C C . PHE A 1 173 ? 9.055 14.805 13.039 1 91.31 173 PHE A C 1
ATOM 1426 O O . PHE A 1 173 ? 8.398 15.086 14.047 1 91.31 173 PHE A O 1
ATOM 1433 N N . PHE A 1 174 ? 9.32 13.578 12.703 1 91.12 174 PHE A N 1
ATOM 1434 C CA . PHE A 1 174 ? 8.852 12.445 13.484 1 91.12 174 PHE A CA 1
ATOM 1435 C C . PHE A 1 174 ? 9.484 12.445 14.875 1 91.12 174 PHE A C 1
ATOM 1437 O O . PHE A 1 174 ? 8.805 12.172 15.867 1 91.12 174 PHE A O 1
ATOM 1444 N N . GLN A 1 175 ? 10.695 12.766 14.883 1 86.38 175 GLN A N 1
ATOM 1445 C CA . GLN A 1 175 ? 11.383 12.836 16.172 1 86.38 175 GLN A CA 1
ATOM 1446 C C . GLN A 1 175 ? 10.773 13.906 17.062 1 86.38 175 GLN A C 1
ATOM 1448 O O . GLN A 1 175 ? 10.547 13.68 18.25 1 86.38 175 GLN A O 1
ATOM 1453 N N . ASN A 1 176 ? 10.594 15.039 16.469 1 87.69 176 ASN A N 1
ATOM 1454 C CA . ASN A 1 176 ? 9.977 16.141 17.219 1 87.69 176 ASN A CA 1
ATOM 1455 C C . ASN A 1 176 ? 8.578 15.773 17.703 1 87.69 176 ASN A C 1
ATOM 1457 O O . ASN A 1 176 ? 8.172 16.172 18.797 1 87.69 176 ASN A O 1
ATOM 1461 N N . THR A 1 177 ? 7.93 15.078 16.891 1 89.56 177 THR A N 1
ATOM 1462 C CA . THR A 1 177 ? 6.582 14.641 17.234 1 89.56 177 THR A CA 1
ATOM 1463 C C . THR A 1 177 ? 6.602 13.734 18.453 1 89.56 177 THR A C 1
ATOM 1465 O O . THR A 1 177 ? 5.766 13.875 19.359 1 89.56 177 THR A O 1
ATOM 1468 N N . LEU A 1 178 ? 7.562 12.914 18.547 1 86.5 178 LEU A N 1
ATOM 1469 C CA . LEU A 1 178 ? 7.605 11.914 19.609 1 86.5 178 LEU A CA 1
ATOM 1470 C C . LEU A 1 178 ? 8.258 12.492 20.859 1 86.5 178 LEU A C 1
ATOM 1472 O O . LEU A 1 178 ? 8.094 11.945 21.953 1 86.5 178 LEU A O 1
ATOM 1476 N N . SER A 1 179 ? 9.016 13.555 20.656 1 80 179 SER A N 1
ATOM 1477 C CA . SER A 1 179 ? 9.719 14.125 21.797 1 80 179 SER A CA 1
ATOM 1478 C C . SER A 1 179 ? 8.969 15.32 22.359 1 80 179 SER A C 1
ATOM 1480 O O . SER A 1 179 ? 9.461 16.016 23.266 1 80 179 SER A O 1
ATOM 1482 N N . ARG A 1 180 ? 7.965 15.695 21.609 1 70.31 180 ARG A N 1
ATOM 1483 C CA . ARG A 1 180 ? 7.273 16.938 21.938 1 70.31 180 ARG A CA 1
ATOM 1484 C C . ARG A 1 180 ? 6.965 17.016 23.422 1 70.31 180 ARG A C 1
ATOM 1486 O O . ARG A 1 180 ? 6.512 16.047 24.031 1 70.31 180 ARG A O 1
ATOM 1493 N N . HIS A 1 181 ? 7.738 18.016 23.938 1 59.56 181 HIS A N 1
ATOM 1494 C CA . HIS A 1 181 ? 7.316 18.531 25.219 1 59.56 181 HIS A CA 1
ATOM 1495 C C . HIS A 1 181 ? 6.172 19.531 25.078 1 59.56 181 HIS A C 1
ATOM 1497 O O . HIS A 1 181 ? 6.219 20.406 24.219 1 59.56 181 HIS A O 1
ATOM 1503 N N . LYS A 1 182 ? 4.879 19.047 25.172 1 55.41 182 LYS A N 1
ATOM 1504 C CA . LYS A 1 182 ? 3.609 19.75 24.984 1 55.41 182 LYS A CA 1
ATOM 1505 C C . LYS A 1 182 ? 3.756 21.234 25.297 1 55.41 182 LYS A C 1
ATOM 1507 O O . LYS A 1 182 ? 3.031 22.062 24.75 1 55.41 182 LYS A O 1
ATOM 1512 N N . ASN A 1 183 ? 4.66 21.625 26.078 1 56.06 183 ASN A N 1
ATOM 1513 C CA . ASN A 1 183 ? 4.441 22.953 26.625 1 56.06 183 ASN A CA 1
ATOM 1514 C C . ASN A 1 183 ? 5.359 23.984 25.969 1 56.06 183 ASN A C 1
ATOM 1516 O O . ASN A 1 183 ? 6.488 24.188 26.406 1 56.06 183 ASN A O 1
ATOM 1520 N N . LYS A 1 184 ? 5.012 24.328 24.625 1 63.44 184 LYS A N 1
ATOM 1521 C CA . LYS A 1 184 ? 5.734 25.5 24.125 1 63.44 184 LYS A CA 1
ATOM 1522 C C . LYS A 1 184 ? 5.312 26.766 24.891 1 63.44 184 LYS A C 1
ATOM 1524 O O . LYS A 1 184 ? 4.141 26.922 25.25 1 63.44 184 LYS A O 1
ATOM 1529 N N . SER A 1 185 ? 6.387 27.703 25.047 1 74.5 185 SER A N 1
ATOM 1530 C CA . SER A 1 185 ? 6.195 28.891 25.875 1 74.5 185 SER A CA 1
ATOM 1531 C C . SER A 1 185 ? 5.348 29.938 25.156 1 74.5 185 SER A C 1
ATOM 1533 O O . SER A 1 185 ? 5.312 29.984 23.938 1 74.5 185 SER A O 1
ATOM 1535 N N . ILE A 1 186 ? 4.449 30.594 25.766 1 82.94 186 ILE A N 1
ATOM 1536 C CA . ILE A 1 186 ? 3.67 31.734 25.297 1 82.94 186 ILE A CA 1
ATOM 1537 C C . ILE A 1 186 ? 4.562 32.688 24.484 1 82.94 186 ILE A C 1
ATOM 1539 O O . ILE A 1 186 ? 4.133 33.219 23.469 1 82.94 186 ILE A O 1
ATOM 1543 N N . LYS A 1 187 ? 5.812 32.719 24.844 1 84.38 187 LYS A N 1
ATOM 1544 C CA . LYS A 1 187 ? 6.746 33.625 24.156 1 84.38 187 LYS A CA 1
ATOM 1545 C C . LYS A 1 187 ? 6.988 33.156 22.719 1 84.38 187 LYS A C 1
ATOM 1547 O O . LYS A 1 187 ? 7.016 34 21.812 1 84.38 187 LYS A O 1
ATOM 1552 N N . ASP A 1 188 ? 7.152 31.953 22.609 1 84.19 188 ASP A N 1
ATOM 1553 C CA . ASP A 1 188 ? 7.418 31.406 21.281 1 84.19 188 ASP A CA 1
ATOM 1554 C C . ASP A 1 188 ? 6.23 31.641 20.344 1 84.19 188 ASP A C 1
ATOM 1556 O O . ASP A 1 188 ? 6.406 32.031 19.203 1 84.19 188 ASP A O 1
ATOM 1560 N N . ILE A 1 189 ? 5.094 31.453 20.828 1 85.56 189 ILE A N 1
ATOM 1561 C CA . ILE A 1 189 ? 3.875 31.562 20.031 1 85.56 189 ILE A CA 1
ATOM 1562 C C . ILE A 1 189 ? 3.656 33.031 19.641 1 85.56 189 ILE A C 1
ATOM 1564 O O . ILE A 1 189 ? 3.355 33.312 18.469 1 85.56 189 ILE A O 1
ATOM 1568 N N . VAL A 1 190 ? 3.848 33.875 20.578 1 86.38 190 VAL A N 1
ATOM 1569 C CA . VAL A 1 190 ? 3.646 35.312 20.344 1 86.38 190 VAL A CA 1
ATOM 1570 C C . VAL A 1 190 ? 4.66 35.812 19.312 1 86.38 190 VAL A C 1
ATOM 1572 O O . VAL A 1 190 ? 4.309 36.531 18.391 1 86.38 190 VAL A O 1
ATOM 1575 N N . GLN A 1 191 ? 5.898 35.375 19.438 1 83.81 191 GLN A N 1
ATOM 1576 C CA . GLN A 1 191 ? 6.945 35.812 18.516 1 83.81 191 GLN A CA 1
ATOM 1577 C C . GLN A 1 191 ? 6.684 35.281 17.109 1 83.81 191 GLN A C 1
ATOM 1579 O O . GLN A 1 191 ? 6.902 36 16.125 1 83.81 191 GLN A O 1
ATOM 1584 N N . GLN A 1 192 ? 6.219 34.125 17.031 1 84.06 192 GLN A N 1
ATOM 1585 C CA . GLN A 1 192 ? 5.984 33.5 15.734 1 84.06 192 GLN A CA 1
ATOM 1586 C C . GLN A 1 192 ? 4.812 34.125 15.008 1 84.06 192 GLN A C 1
ATOM 1588 O O . GLN A 1 192 ? 4.797 34.188 13.773 1 84.06 192 GLN A O 1
ATOM 1593 N N . HIS A 1 193 ? 3.865 34.719 15.766 1 83.94 193 HIS A N 1
ATOM 1594 C CA . HIS A 1 193 ? 2.641 35.188 15.141 1 83.94 193 HIS A CA 1
ATOM 1595 C C . HIS A 1 193 ? 2.469 36.688 15.383 1 83.94 193 HIS A C 1
ATOM 1597 O O . HIS A 1 193 ? 1.346 37.219 15.359 1 83.94 193 HIS A O 1
ATOM 1603 N N . GLU A 1 194 ? 3.559 37.344 15.617 1 81.31 194 GLU A N 1
ATOM 1604 C CA . GLU A 1 194 ? 3.543 38.75 15.961 1 81.31 194 GLU A CA 1
ATOM 1605 C C . GLU A 1 194 ? 2.91 39.594 14.844 1 81.31 194 GLU A C 1
ATOM 1607 O O . GLU A 1 194 ? 2.205 40.562 15.109 1 81.31 194 GLU A O 1
ATOM 1612 N N . ASN A 1 195 ? 3.109 39.188 13.633 1 75.69 195 ASN A N 1
ATOM 1613 C CA . ASN A 1 195 ? 2.631 39.938 12.492 1 75.69 195 ASN A CA 1
ATOM 1614 C C . ASN A 1 195 ? 1.398 39.312 11.859 1 75.69 195 ASN A C 1
ATOM 1616 O O . ASN A 1 195 ? 0.996 39.688 10.758 1 75.69 195 ASN A O 1
ATOM 1620 N N . SER A 1 196 ? 0.913 38.281 12.523 1 78.19 196 SER A N 1
ATOM 1621 C CA . SER A 1 196 ? -0.271 37.625 12.008 1 78.19 196 SER A CA 1
ATOM 1622 C C . SER A 1 196 ? -1.551 38.25 12.539 1 78.19 196 SER A C 1
ATOM 1624 O O . SER A 1 196 ? -1.562 38.812 13.641 1 78.19 196 SER A O 1
ATOM 1626 N N . PRO A 1 197 ? -2.564 38.312 11.719 1 77.44 197 PRO A N 1
ATOM 1627 C CA . PRO A 1 197 ? -3.832 38.906 12.141 1 77.44 197 PRO A CA 1
ATOM 1628 C C . PRO A 1 197 ? -4.598 38.031 13.125 1 77.44 197 PRO A C 1
ATOM 1630 O O . PRO A 1 197 ? -5.828 37.969 13.078 1 77.44 197 PRO A O 1
ATOM 1633 N N . LEU A 1 198 ? -3.992 37.344 13.992 1 86.06 198 LEU A N 1
ATOM 1634 C CA . LEU A 1 198 ? -4.656 36.438 14.93 1 86.06 198 LEU A CA 1
ATOM 1635 C C . LEU A 1 198 ? -5.227 37.188 16.109 1 86.06 198 LEU A C 1
ATOM 1637 O O . LEU A 1 198 ? -4.602 38.156 16.609 1 86.06 198 LEU A O 1
ATOM 1641 N N . THR A 1 199 ? -6.375 36.812 16.531 1 86.56 199 THR A N 1
ATOM 1642 C CA . THR A 1 199 ? -6.988 37.406 17.719 1 86.56 199 THR A CA 1
ATOM 1643 C C . THR A 1 199 ? -6.352 36.844 18.984 1 86.56 199 THR A C 1
ATOM 1645 O O . THR A 1 199 ? -5.625 35.844 18.938 1 86.56 199 THR A O 1
ATOM 1648 N N . ILE A 1 200 ? -6.637 37.5 20.078 1 90 200 ILE A N 1
ATOM 1649 C CA . ILE A 1 200 ? -6.156 37.031 21.375 1 90 200 ILE A CA 1
ATOM 1650 C C . ILE A 1 200 ? -6.727 35.625 21.656 1 90 200 ILE A C 1
ATOM 1652 O O . ILE A 1 200 ? -6.031 34.781 22.203 1 90 200 ILE A O 1
ATOM 1656 N N . ASP A 1 201 ? -8.016 35.469 21.297 1 91.31 201 ASP A N 1
ATOM 1657 C CA . ASP A 1 201 ? -8.641 34.156 21.484 1 91.31 201 ASP A CA 1
ATOM 1658 C C . ASP A 1 201 ? -7.887 33.062 20.719 1 91.31 201 ASP A C 1
ATOM 1660 O O . ASP A 1 201 ? -7.641 31.984 21.234 1 91.31 201 ASP A O 1
ATOM 1664 N N . GLU A 1 202 ? -7.555 33.375 19.547 1 90.25 202 GLU A N 1
ATOM 1665 C CA . GLU A 1 202 ? -6.836 32.438 18.688 1 90.25 202 GLU A CA 1
ATOM 1666 C C . GLU A 1 202 ? -5.441 32.156 19.234 1 90.25 202 GLU A C 1
ATOM 1668 O O . GLU A 1 202 ? -4.992 31 19.234 1 90.25 202 GLU A O 1
ATOM 1673 N N . LEU A 1 203 ? -4.785 33.125 19.672 1 90 203 LEU A N 1
ATOM 1674 C CA . LEU A 1 203 ? -3.459 32.969 20.25 1 90 203 LEU A CA 1
ATOM 1675 C C . LEU A 1 203 ? -3.531 32.125 21.531 1 90 203 LEU A C 1
ATOM 1677 O O . LEU A 1 203 ? -2.691 31.25 21.75 1 90 203 LEU A O 1
ATOM 1681 N N . ALA A 1 204 ? -4.488 32.438 22.391 1 91.38 204 ALA A N 1
ATOM 1682 C CA . ALA A 1 204 ? -4.691 31.641 23.594 1 91.38 204 ALA A CA 1
ATOM 1683 C C . ALA A 1 204 ? -4.918 30.172 23.25 1 91.38 204 ALA A C 1
ATOM 1685 O O . ALA A 1 204 ? -4.332 29.281 23.875 1 91.38 204 ALA A O 1
ATOM 1686 N N . PHE A 1 205 ? -5.734 29.922 22.25 1 90.75 205 PHE A N 1
ATOM 1687 C CA . PHE A 1 205 ? -6.051 28.578 21.797 1 90.75 205 PHE A CA 1
ATOM 1688 C C . PHE A 1 205 ? -4.793 27.859 21.328 1 90.75 205 PHE A C 1
ATOM 1690 O O . PHE A 1 205 ? -4.527 26.734 21.734 1 90.75 205 PHE A O 1
ATOM 1697 N N . LEU A 1 206 ? -3.984 28.484 20.531 1 88.5 206 LEU A N 1
ATOM 1698 C CA . LEU A 1 206 ? -2.756 27.891 20.016 1 88.5 206 LEU A CA 1
ATOM 1699 C C . LEU A 1 206 ? -1.772 27.609 21.141 1 88.5 206 LEU A C 1
ATOM 1701 O O . LEU A 1 206 ? -0.896 26.75 21.016 1 88.5 206 LEU A O 1
ATOM 1705 N N . SER A 1 207 ? -1.928 28.328 22.234 1 88.38 207 SER A N 1
ATOM 1706 C CA . SER A 1 207 ? -1.044 28.172 23.375 1 88.38 207 SER A CA 1
ATOM 1707 C C . SER A 1 207 ? -1.598 27.156 24.359 1 88.38 207 SER A C 1
ATOM 1709 O O . SER A 1 207 ? -1.068 27 25.469 1 88.38 207 SER A O 1
ATOM 1711 N N . ASN A 1 208 ? -2.717 26.562 24.047 1 88.38 208 ASN A N 1
ATOM 1712 C CA . ASN A 1 208 ? -3.363 25.578 24.891 1 88.38 208 ASN A CA 1
ATOM 1713 C C . ASN A 1 208 ? -3.758 26.156 26.234 1 88.38 208 ASN A C 1
ATOM 1715 O O . ASN A 1 208 ? -3.521 25.531 27.281 1 88.38 208 ASN A O 1
ATOM 1719 N N . MET A 1 209 ? -4.273 27.391 26.172 1 88.75 209 MET A N 1
ATOM 1720 C CA . MET A 1 209 ? -4.672 28.078 27.391 1 88.75 209 MET A CA 1
ATOM 1721 C C . MET A 1 209 ? -6.023 28.766 27.219 1 88.75 209 MET A C 1
ATOM 1723 O O . MET A 1 209 ? -6.453 29.016 26.094 1 88.75 209 MET A O 1
ATOM 1727 N N . SER A 1 210 ? -6.68 29.047 28.359 1 91.31 210 SER A N 1
ATOM 1728 C CA . SER A 1 210 ? -7.828 29.938 28.312 1 91.31 210 SER A CA 1
ATOM 1729 C C . SER A 1 210 ? -7.395 31.375 28.047 1 91.31 210 SER A C 1
ATOM 1731 O O . SER A 1 210 ? -6.234 31.734 28.266 1 91.31 210 SER A O 1
ATOM 1733 N N . VAL A 1 211 ? -8.383 32.125 27.641 1 93.25 211 VAL A N 1
ATOM 1734 C CA . VAL A 1 211 ? -8.102 33.531 27.359 1 93.25 211 VAL A CA 1
ATOM 1735 C C . VAL A 1 211 ? -7.637 34.219 28.625 1 93.25 211 VAL A C 1
ATOM 1737 O O . VAL A 1 211 ? -6.695 35.031 28.609 1 93.25 211 VAL A O 1
ATOM 1740 N N . SER A 1 212 ? -8.227 33.875 29.672 1 94.62 212 SER A N 1
ATOM 1741 C CA . SER A 1 212 ? -7.867 34.469 30.953 1 94.62 212 SER A CA 1
ATOM 1742 C C . SER A 1 212 ? -6.434 34.125 31.344 1 94.62 212 SER A C 1
ATOM 1744 O O . SER A 1 212 ? -5.656 35 31.734 1 94.62 212 SER A O 1
ATOM 1746 N N . THR A 1 213 ? -6.086 32.875 31.328 1 94 213 THR A N 1
ATOM 1747 C CA . THR A 1 213 ? -4.738 32.438 31.656 1 94 213 THR A CA 1
ATOM 1748 C C . THR A 1 213 ? -3.711 33.062 30.719 1 94 213 THR A C 1
ATOM 1750 O O . THR A 1 213 ? -2.639 33.469 31.156 1 94 213 THR A O 1
ATOM 1753 N N . PHE A 1 214 ? -4.078 33.156 29.438 1 94.12 214 PHE A N 1
ATOM 1754 C CA . PHE A 1 214 ? -3.189 33.719 28.438 1 94.12 214 PHE A CA 1
ATOM 1755 C C . PHE A 1 214 ? -2.906 35.188 28.766 1 94.12 214 PHE A C 1
ATOM 1757 O O . PHE A 1 214 ? -1.75 35.625 28.75 1 94.12 214 PHE A O 1
ATOM 1764 N N . LYS A 1 215 ? -3.869 35.938 29.031 1 94.31 215 LYS A N 1
ATOM 1765 C CA . LYS A 1 215 ? -3.727 37.344 29.344 1 94.31 215 LYS A CA 1
ATOM 1766 C C . LYS A 1 215 ? -2.875 37.562 30.594 1 94.31 215 LYS A C 1
ATOM 1768 O O . LYS A 1 215 ? -2.014 38.438 30.625 1 94.31 215 LYS A O 1
ATOM 1773 N N . ARG A 1 216 ? -3.123 36.719 31.516 1 94.31 216 ARG A N 1
ATOM 1774 C CA . ARG A 1 216 ? -2.373 36.812 32.75 1 94.31 216 ARG A CA 1
ATOM 1775 C C . ARG A 1 216 ? -0.893 36.531 32.531 1 94.31 216 ARG A C 1
ATOM 1777 O O . ARG A 1 216 ? -0.035 37.312 32.938 1 94.31 216 ARG A O 1
ATOM 1784 N N . LYS A 1 217 ? -0.632 35.438 31.953 1 93.75 217 LYS A N 1
ATOM 1785 C CA . LYS A 1 217 ? 0.75 35.031 31.703 1 93.75 217 LYS A CA 1
ATOM 1786 C C . LYS A 1 217 ? 1.447 36.031 30.766 1 93.75 217 LYS A C 1
ATOM 1788 O O . LYS A 1 217 ? 2.633 36.312 30.938 1 93.75 217 LYS A O 1
ATOM 1793 N N . PHE A 1 218 ? 0.719 36.469 29.766 1 94.19 218 PHE A N 1
ATOM 1794 C CA . PHE A 1 218 ? 1.252 37.469 28.844 1 94.19 218 PHE A CA 1
ATOM 1795 C C . PHE A 1 218 ? 1.686 38.719 29.594 1 94.19 218 PHE A C 1
ATOM 1797 O O . PHE A 1 218 ? 2.789 39.25 29.375 1 94.19 218 PHE A O 1
ATOM 1804 N N . ALA A 1 219 ? 0.918 39.156 30.422 1 93.38 219 ALA A N 1
ATOM 1805 C CA . ALA A 1 219 ? 1.203 40.344 31.188 1 93.38 219 ALA A CA 1
ATOM 1806 C C . ALA A 1 219 ? 2.406 40.156 32.094 1 93.38 219 ALA A C 1
ATOM 1808 O O . ALA A 1 219 ? 3.186 41.062 32.344 1 93.38 219 ALA A O 1
ATOM 1809 N N . GLU A 1 220 ? 2.48 39 32.625 1 93.5 220 GLU A N 1
ATOM 1810 C CA . GLU A 1 220 ? 3.619 38.688 33.469 1 93.5 220 GLU A CA 1
ATOM 1811 C C . GLU A 1 220 ? 4.93 38.75 32.688 1 93.5 220 GLU A C 1
ATOM 1813 O O . GLU A 1 220 ? 5.949 39.188 33.219 1 93.5 220 GLU A O 1
ATOM 1818 N N . ILE A 1 221 ? 4.84 38.406 31.5 1 92.69 221 ILE A N 1
ATOM 1819 C CA . ILE A 1 221 ? 6.039 38.312 30.688 1 92.69 221 ILE A CA 1
ATOM 1820 C C . ILE A 1 221 ? 6.363 39.656 30.062 1 92.69 221 ILE A C 1
ATOM 1822 O O . ILE A 1 221 ? 7.512 40.094 30.078 1 92.69 221 ILE A O 1
ATOM 1826 N N . TYR A 1 222 ? 5.359 40.375 29.531 1 92.69 222 TYR A N 1
ATOM 1827 C CA . TYR A 1 222 ? 5.594 41.562 28.703 1 92.69 222 TYR A CA 1
ATOM 1828 C C . TYR A 1 222 ? 5.273 42.844 29.469 1 92.69 222 TYR A C 1
ATOM 1830 O O . TYR A 1 222 ? 5.59 43.938 29 1 92.69 222 TYR A O 1
ATOM 1838 N N . GLN A 1 223 ? 4.594 42.688 30.562 1 94.5 223 GLN A N 1
ATOM 1839 C CA . GLN A 1 223 ? 4.27 43.781 31.469 1 94.5 223 GLN A CA 1
ATOM 1840 C C . GLN A 1 223 ? 3.264 44.75 30.828 1 94.5 223 GLN A C 1
ATOM 1842 O O . GLN A 1 223 ? 3.148 45.906 31.234 1 94.5 223 GLN A O 1
ATOM 1847 N N . ILE A 1 224 ? 2.662 44.406 29.812 1 92.38 224 ILE A N 1
ATOM 1848 C CA . ILE A 1 224 ? 1.572 45.125 29.156 1 92.38 224 ILE A CA 1
ATOM 1849 C C . ILE A 1 224 ? 0.52 44.125 28.672 1 92.38 224 ILE A C 1
ATOM 1851 O O . ILE A 1 224 ? 0.778 42.906 28.609 1 92.38 224 ILE A O 1
ATOM 1855 N N . SER A 1 225 ? -0.657 44.562 28.406 1 93.56 225 SER A N 1
ATOM 1856 C CA . SER A 1 225 ? -1.707 43.688 27.922 1 93.56 225 SER A CA 1
ATOM 1857 C C . SER A 1 225 ? -1.438 43.25 26.484 1 93.56 225 SER A C 1
ATOM 1859 O O . SER A 1 225 ? -0.796 43.969 25.719 1 93.56 225 SER A O 1
ATOM 1861 N N . PRO A 1 226 ? -1.947 42.062 26.125 1 93.56 226 PRO A N 1
ATOM 1862 C CA . PRO A 1 226 ? -1.783 41.625 24.734 1 93.56 226 PRO A CA 1
ATOM 1863 C C . PRO A 1 226 ? -2.32 42.625 23.719 1 93.56 226 PRO A C 1
ATOM 1865 O O . PRO A 1 226 ? -1.684 42.844 22.688 1 93.56 226 PRO A O 1
ATOM 1868 N N . LYS A 1 227 ? -3.439 43.188 24 1 90.69 227 LYS A N 1
ATOM 1869 C CA . LYS A 1 227 ? -4.031 44.156 23.094 1 90.69 227 LYS A CA 1
ATOM 1870 C C . LYS A 1 227 ? -3.082 45.344 22.844 1 90.69 227 LYS A C 1
ATOM 1872 O O . LYS A 1 227 ? -2.811 45.688 21.688 1 90.69 227 LYS A O 1
ATOM 1877 N N . LYS A 1 228 ? -2.596 45.844 23.844 1 91.81 228 LYS A N 1
ATOM 1878 C CA . LYS A 1 228 ? -1.674 46.969 23.734 1 91.81 228 LYS A CA 1
ATOM 1879 C C . LYS A 1 228 ? -0.392 46.594 23.016 1 91.81 228 LYS A C 1
ATOM 1881 O O . LYS A 1 228 ? 0.133 47.344 22.203 1 91.81 228 LYS A O 1
ATOM 1886 N N . TYR A 1 229 ? 0.068 45.438 23.391 1 93.44 229 TYR A N 1
ATOM 1887 C CA . TYR A 1 229 ? 1.288 44.906 22.781 1 93.44 229 TYR A CA 1
ATOM 1888 C C . TYR A 1 229 ? 1.139 44.812 21.281 1 93.44 229 TYR A C 1
ATOM 1890 O O . TYR A 1 229 ? 1.969 45.312 20.516 1 93.44 229 TYR A O 1
ATOM 1898 N N . PHE A 1 230 ? 0.099 44.188 20.828 1 91.06 230 PHE A N 1
ATOM 1899 C CA . PHE A 1 230 ? -0.075 43.906 19.406 1 91.06 230 PHE A CA 1
ATOM 1900 C C . PHE A 1 230 ? -0.424 45.188 18.641 1 91.06 230 PHE A C 1
ATOM 1902 O O . PHE A 1 230 ? -0.034 45.344 17.484 1 91.06 230 PHE A O 1
ATOM 1909 N N . ILE A 1 231 ? -1.104 46.094 19.219 1 89.06 231 ILE A N 1
ATOM 1910 C CA . ILE A 1 231 ? -1.341 47.406 18.625 1 89.06 231 ILE A CA 1
ATOM 1911 C C . ILE A 1 231 ? -0.008 48.125 18.406 1 89.06 231 ILE A C 1
ATOM 1913 O O . ILE A 1 231 ? 0.232 48.656 17.328 1 89.06 231 ILE A O 1
ATOM 1917 N N . SER A 1 232 ? 0.801 48.094 19.438 1 91.44 232 SER A N 1
ATOM 1918 C CA . SER A 1 232 ? 2.105 48.75 19.328 1 91.44 232 SER A CA 1
ATOM 1919 C C . SER A 1 232 ? 2.918 48.156 18.172 1 91.44 232 SER A C 1
ATOM 1921 O O . SER A 1 232 ? 3.561 48.906 17.422 1 91.44 232 SER A O 1
ATOM 1923 N N . LYS A 1 233 ? 2.877 46.906 18.078 1 90.69 233 LYS A N 1
ATOM 1924 C CA . LYS A 1 233 ? 3.629 46.219 17.031 1 90.69 233 LYS A CA 1
ATOM 1925 C C . LYS A 1 233 ? 3.072 46.594 15.648 1 90.69 233 LYS A C 1
ATOM 1927 O O . LYS A 1 233 ? 3.832 46.812 14.711 1 90.69 233 LYS A O 1
ATOM 1932 N N . ARG A 1 234 ? 1.746 46.594 15.531 1 88.75 234 ARG A N 1
ATOM 1933 C CA . ARG A 1 234 ? 1.1 46.969 14.273 1 88.75 234 ARG A CA 1
ATOM 1934 C C . ARG A 1 234 ? 1.434 48.406 13.898 1 88.75 234 ARG A C 1
ATOM 1936 O O . ARG A 1 234 ? 1.681 48.719 12.727 1 88.75 234 ARG A O 1
ATOM 1943 N N . MET A 1 235 ? 1.46 49.219 14.844 1 90.88 235 MET A N 1
ATOM 1944 C CA . MET A 1 235 ? 1.755 50.625 14.609 1 90.88 235 MET A CA 1
ATOM 1945 C C . MET A 1 235 ? 3.207 50.812 14.18 1 90.88 235 MET A C 1
ATOM 1947 O O . MET A 1 235 ? 3.496 51.625 13.289 1 90.88 235 MET A O 1
ATOM 1951 N N . GLU A 1 236 ? 4.047 50.094 14.844 1 91.38 236 GLU A N 1
ATOM 1952 C CA . GLU A 1 236 ? 5.453 50.156 14.453 1 91.38 236 GLU A CA 1
ATOM 1953 C C . GLU A 1 236 ? 5.645 49.688 13.008 1 91.38 236 GLU A C 1
ATOM 1955 O O . GLU A 1 236 ? 6.379 50.344 12.25 1 91.38 236 GLU A O 1
ATOM 1960 N N . LYS A 1 237 ? 4.996 48.656 12.703 1 89.56 237 LYS A N 1
ATOM 1961 C CA . LYS A 1 237 ? 5.051 48.156 11.328 1 89.56 237 LYS A CA 1
ATOM 1962 C C . LYS A 1 237 ? 4.457 49.188 10.352 1 89.56 237 LYS A C 1
ATOM 1964 O O . LYS A 1 237 ? 5.016 49.406 9.281 1 89.56 237 LYS A O 1
ATOM 1969 N N . ALA A 1 238 ? 3.365 49.656 10.711 1 89.88 238 ALA A N 1
ATOM 1970 C CA . ALA A 1 238 ? 2.709 50.688 9.891 1 89.88 238 ALA A CA 1
ATOM 1971 C C . ALA A 1 238 ? 3.637 51.875 9.641 1 89.88 238 ALA A C 1
ATOM 1973 O O . ALA A 1 238 ? 3.775 52.312 8.508 1 89.88 238 ALA A O 1
ATOM 1974 N N . ARG A 1 239 ? 4.227 52.25 10.672 1 90.88 239 ARG A N 1
ATOM 1975 C CA . ARG A 1 239 ? 5.156 53.375 10.555 1 90.88 239 ARG A CA 1
ATOM 1976 C C . ARG A 1 239 ? 6.277 53.062 9.578 1 90.88 239 ARG A C 1
ATOM 1978 O O . ARG A 1 239 ? 6.59 53.844 8.695 1 90.88 239 ARG A O 1
ATOM 1985 N N . ASN A 1 240 ? 6.867 51.938 9.75 1 91.56 240 ASN A N 1
ATOM 1986 C CA . ASN A 1 240 ? 7.973 51.531 8.891 1 91.56 240 ASN A CA 1
ATOM 1987 C C . ASN A 1 240 ? 7.539 51.438 7.426 1 91.56 240 ASN A C 1
ATOM 1989 O O . ASN A 1 240 ? 8.273 51.875 6.531 1 91.56 240 ASN A O 1
ATOM 1993 N N . GLU A 1 241 ? 6.344 50.875 7.215 1 91 241 GLU A N 1
ATOM 1994 C CA . GLU A 1 241 ? 5.832 50.719 5.855 1 91 241 GLU A CA 1
ATOM 1995 C C . GLU A 1 241 ? 5.48 52.062 5.234 1 91 241 GLU A C 1
ATOM 1997 O O . GLU A 1 241 ? 5.68 52.25 4.039 1 91 241 GLU A O 1
ATOM 2002 N N . LEU A 1 242 ? 5.012 52.938 6.008 1 90.19 242 LEU A N 1
ATOM 2003 C CA . LEU A 1 242 ? 4.676 54.281 5.535 1 90.19 242 LEU A CA 1
ATOM 2004 C C . LEU A 1 242 ? 5.938 55.062 5.172 1 90.19 242 LEU A C 1
ATOM 2006 O O . LEU A 1 242 ? 5.938 55.844 4.203 1 90.19 242 LEU A O 1
ATOM 2010 N N . MET A 1 243 ? 6.953 54.812 5.883 1 89.5 243 MET A N 1
ATOM 2011 C CA . MET A 1 243 ? 8.234 55.438 5.609 1 89.5 243 MET A CA 1
ATOM 2012 C C . MET A 1 243 ? 8.836 54.938 4.305 1 89.5 243 MET A C 1
ATOM 2014 O O . MET A 1 243 ? 9.617 55.656 3.662 1 89.5 243 MET A O 1
ATOM 2018 N N . LEU A 1 244 ? 8.445 53.781 3.949 1 89.44 244 LEU A N 1
ATOM 2019 C CA . LEU A 1 244 ? 8.898 53.219 2.691 1 89.44 244 LEU A CA 1
ATOM 2020 C C . LEU A 1 244 ? 7.941 53.531 1.556 1 89.44 244 LEU A C 1
ATOM 2022 O O . LEU A 1 244 ? 7.938 52.875 0.52 1 89.44 244 LEU A O 1
ATOM 2026 N N . ASN A 1 245 ? 6.992 54.5 1.746 1 85.81 245 ASN A N 1
ATOM 2027 C CA . ASN A 1 245 ? 6.094 55.094 0.773 1 85.81 245 ASN A CA 1
ATOM 2028 C C . ASN A 1 245 ? 4.922 54.188 0.435 1 85.81 245 ASN A C 1
ATOM 2030 O O . ASN A 1 245 ? 4.367 54.25 -0.663 1 85.81 245 ASN A O 1
ATOM 2034 N N . LYS A 1 246 ? 4.629 53.188 1.343 1 89 246 LYS A N 1
ATOM 2035 C CA . LYS A 1 246 ? 3.381 52.469 1.158 1 89 246 LYS A CA 1
ATOM 2036 C C . LYS A 1 246 ? 2.176 53.312 1.517 1 89 246 LYS A C 1
ATOM 2038 O O . LYS A 1 246 ? 2.244 54.156 2.438 1 89 246 LYS A O 1
ATOM 2043 N N . ARG A 1 247 ? 1.076 53.25 0.623 1 84.75 247 ARG A N 1
ATOM 2044 C CA . ARG A 1 247 ? -0.135 54.031 0.87 1 84.75 247 ARG A CA 1
ATOM 2045 C C . ARG A 1 247 ? -0.971 53.406 1.98 1 84.75 247 ARG A C 1
ATOM 2047 O O . ARG A 1 247 ? -1.057 52.156 2.082 1 84.75 247 ARG A O 1
ATOM 2054 N N . PRO A 1 248 ? -1.577 54.125 2.887 1 89.5 248 PRO A N 1
ATOM 2055 C CA . PRO A 1 248 ? -2.438 53.594 3.947 1 89.5 248 PRO A CA 1
ATOM 2056 C C . PRO A 1 248 ? -3.514 52.656 3.418 1 89.5 248 PRO A C 1
ATOM 2058 O O . PRO A 1 248 ? -3.84 51.656 4.066 1 89.5 248 PRO A O 1
ATOM 2061 N N . SER A 1 249 ? -4.043 52.875 2.348 1 89.75 249 SER A N 1
ATOM 2062 C CA . SER A 1 249 ? -5.113 52.062 1.745 1 89.75 249 SER A CA 1
ATOM 2063 C C . SER A 1 249 ? -4.637 50.656 1.418 1 89.75 249 SER A C 1
ATOM 2065 O O . SER A 1 249 ? -5.441 49.719 1.354 1 89.75 249 SER A O 1
ATOM 2067 N N . ASP A 1 250 ? -3.385 50.562 1.244 1 88 250 ASP A N 1
ATOM 2068 C CA . ASP A 1 250 ? -2.822 49.281 0.889 1 88 250 ASP A CA 1
ATOM 2069 C C . ASP A 1 250 ? -2.328 48.531 2.129 1 88 250 ASP A C 1
ATOM 2071 O O . ASP A 1 250 ? -2.053 47.312 2.07 1 88 250 ASP A O 1
ATOM 2075 N N . LEU A 1 251 ? -2.299 49.188 3.242 1 87.12 251 LEU A N 1
ATOM 2076 C CA . LEU A 1 251 ? -1.576 48.688 4.402 1 87.12 251 LEU A CA 1
ATOM 2077 C C . LEU A 1 251 ? -2.543 48.125 5.449 1 87.12 251 LEU A C 1
ATOM 2079 O O . LEU A 1 251 ? -2.219 47.188 6.168 1 87.12 251 LEU A O 1
ATOM 2083 N N . TYR A 1 252 ? -3.701 48.719 5.504 1 86.5 252 TYR A N 1
ATOM 2084 C CA . TYR A 1 252 ? -4.551 48.469 6.656 1 86.5 252 TYR A CA 1
ATOM 2085 C C . TYR A 1 252 ? -4.945 47 6.719 1 86.5 252 TYR A C 1
ATOM 2087 O O . TYR A 1 252 ? -5.004 46.406 7.805 1 86.5 252 TYR A O 1
ATOM 2095 N N . HIS A 1 253 ? -5.152 46.375 5.57 1 82.12 253 HIS A N 1
ATOM 2096 C CA . HIS A 1 253 ? -5.578 44.969 5.547 1 82.12 253 HIS A CA 1
ATOM 2097 C C . HIS A 1 253 ? -4.457 44.031 6 1 82.12 253 HIS A C 1
ATOM 2099 O O . HIS A 1 253 ? -4.703 43.062 6.723 1 82.12 253 HIS A O 1
ATOM 2105 N N . GLU A 1 254 ? -3.344 44.375 5.652 1 80.19 254 GLU A N 1
ATOM 2106 C CA . GLU A 1 254 ? -2.18 43.594 6.039 1 80.19 254 GLU A CA 1
ATOM 2107 C C . GLU A 1 254 ? -1.96 43.625 7.547 1 80.19 254 GLU A C 1
ATOM 2109 O O . GLU A 1 254 ? -1.416 42.688 8.133 1 80.19 254 GLU A O 1
ATOM 2114 N N . LEU A 1 255 ? -2.402 44.719 8.016 1 82.69 255 LEU A N 1
ATOM 2115 C CA . LEU A 1 255 ? -2.189 44.906 9.438 1 82.69 255 LEU A CA 1
ATOM 2116 C C . LEU A 1 255 ? -3.352 44.344 10.25 1 82.69 255 LEU A C 1
ATOM 2118 O O . LEU A 1 255 ? -3.324 44.375 11.484 1 82.69 255 LEU A O 1
ATOM 2122 N N . GLY A 1 256 ? -4.367 43.875 9.609 1 77.81 256 GLY A N 1
ATOM 2123 C CA . GLY A 1 256 ? -5.449 43.156 10.273 1 77.81 256 GLY A CA 1
ATOM 2124 C C . GLY A 1 256 ? -6.641 44.031 10.578 1 77.81 256 GLY A C 1
ATOM 2125 O O . GLY A 1 256 ? -7.516 43.656 11.367 1 77.81 256 GLY A O 1
ATOM 2126 N N . TYR A 1 257 ? -6.691 45.25 9.984 1 84.38 257 TYR A N 1
ATOM 2127 C CA . TYR A 1 257 ? -7.828 46.125 10.227 1 84.38 257 TYR A CA 1
ATOM 2128 C C . TYR A 1 257 ? -8.914 45.906 9.18 1 84.38 257 TYR A C 1
ATOM 2130 O O . TYR A 1 257 ? -8.617 45.656 8.016 1 84.38 257 TYR A O 1
ATOM 2138 N N . GLU A 1 258 ? -10.102 46.031 9.625 1 81.81 258 GLU A N 1
ATOM 2139 C CA . GLU A 1 258 ? -11.258 45.75 8.773 1 81.81 258 GLU A CA 1
ATOM 2140 C C . GLU A 1 258 ? -11.453 46.875 7.75 1 81.81 258 GLU A C 1
ATOM 2142 O O . GLU A 1 258 ? -11.938 46.625 6.645 1 81.81 258 GLU A O 1
ATOM 2147 N N . ASN A 1 259 ? -11.117 48.031 8.078 1 87.81 259 ASN A N 1
ATOM 2148 C CA . ASN A 1 259 ? -11.281 49.156 7.172 1 87.81 259 ASN A CA 1
ATOM 2149 C C . ASN A 1 259 ? -10.25 50.25 7.449 1 87.81 259 ASN A C 1
ATOM 2151 O O . ASN A 1 259 ? -9.578 50.25 8.484 1 87.81 259 ASN A O 1
ATOM 2155 N N . LEU A 1 260 ? -10.148 51.094 6.418 1 90.69 260 LEU A N 1
ATOM 2156 C CA . LEU A 1 260 ? -9.164 52.156 6.453 1 90.69 260 LEU A CA 1
ATOM 2157 C C . LEU A 1 260 ? -9.422 53.094 7.625 1 90.69 260 LEU A C 1
ATOM 2159 O O . LEU A 1 260 ? -8.484 53.594 8.258 1 90.69 260 LEU A O 1
ATOM 2163 N N . SER A 1 261 ? -10.602 53.312 7.93 1 92.62 261 SER A N 1
ATOM 2164 C CA . SER A 1 261 ? -10.977 54.219 9.008 1 92.62 261 SER A CA 1
ATOM 2165 C C . SER A 1 261 ? -10.477 53.719 10.359 1 92.62 261 SER A C 1
ATOM 2167 O O . SER A 1 261 ? -9.93 54.5 11.148 1 92.62 261 SER A O 1
ATOM 2169 N N . ALA A 1 262 ? -10.664 52.5 10.586 1 91.25 262 ALA A N 1
ATOM 2170 C CA . ALA A 1 262 ? -10.234 51.875 11.844 1 91.25 262 ALA A CA 1
ATOM 2171 C C . ALA A 1 262 ? -8.727 51.969 12.008 1 91.25 262 ALA A C 1
ATOM 2173 O O . ALA A 1 262 ? -8.227 52.344 13.078 1 91.25 262 ALA A O 1
ATOM 2174 N N . PHE A 1 263 ? -8.086 51.781 10.93 1 93 263 PHE A N 1
ATOM 2175 C CA . PHE A 1 263 ? -6.633 51.906 10.93 1 93 263 PHE A CA 1
ATOM 2176 C C . PHE A 1 263 ? -6.188 53.344 11.18 1 93 263 PHE A C 1
ATOM 2178 O O . PHE A 1 263 ? -5.344 53.594 12.047 1 93 263 PHE A O 1
ATOM 2185 N N . SER A 1 264 ? -6.723 54.188 10.445 1 92.88 264 SER A N 1
ATOM 2186 C CA . SER A 1 264 ? -6.34 55.594 10.531 1 92.88 264 SER A CA 1
ATOM 2187 C C . SER A 1 264 ? -6.57 56.125 11.93 1 92.88 264 SER A C 1
ATOM 2189 O O . SER A 1 264 ? -5.738 56.875 12.453 1 92.88 264 SER A O 1
ATOM 2191 N N . ASN A 1 265 ? -7.66 55.75 12.492 1 93.69 265 ASN A N 1
ATOM 2192 C CA . ASN A 1 265 ? -7.984 56.219 13.844 1 93.69 265 ASN A CA 1
ATOM 2193 C C . ASN A 1 265 ? -6.984 55.688 14.867 1 93.69 265 ASN A C 1
ATOM 2195 O O . ASN A 1 265 ? -6.531 56.438 15.734 1 93.69 265 ASN A O 1
ATOM 2199 N N . GLU A 1 266 ? -6.684 54.469 14.727 1 92.31 266 GLU A N 1
ATOM 2200 C CA . GLU A 1 266 ? -5.738 53.875 15.664 1 92.31 266 GLU A CA 1
ATOM 2201 C C . GLU A 1 266 ? -4.34 54.469 15.492 1 92.31 266 GLU A C 1
ATOM 2203 O O . GLU A 1 266 ? -3.639 54.688 16.484 1 92.31 266 GLU A O 1
ATOM 2208 N N . PHE A 1 267 ? -3.973 54.688 14.273 1 94.44 267 PHE A N 1
ATOM 2209 C CA . PHE A 1 267 ? -2.67 55.25 13.984 1 94.44 267 PHE A CA 1
ATOM 2210 C C . PHE A 1 267 ? -2.566 56.656 14.57 1 94.44 267 PHE A C 1
ATOM 2212 O O . PHE A 1 267 ? -1.557 57 15.188 1 94.44 267 PHE A O 1
ATOM 2219 N N . LYS A 1 268 ? -3.578 57.344 14.391 1 93.75 268 LYS A N 1
ATOM 2220 C CA . LYS A 1 268 ? -3.619 58.688 14.93 1 93.75 268 LYS A CA 1
ATOM 2221 C C . LYS A 1 268 ? -3.57 58.656 16.453 1 93.75 268 LYS A C 1
ATOM 2223 O O . LYS A 1 268 ? -2.887 59.5 17.078 1 93.75 268 LYS A O 1
ATOM 2228 N N . LYS A 1 269 ? -4.285 57.844 17 1 93.88 269 LYS A N 1
ATOM 2229 C CA . LYS A 1 269 ? -4.289 57.719 18.453 1 93.88 269 LYS A CA 1
ATOM 2230 C C . LYS A 1 269 ? -2.898 57.375 18.984 1 93.88 269 LYS A C 1
ATOM 2232 O O . LYS A 1 269 ? -2.484 57.844 20.031 1 93.88 269 LYS A O 1
ATOM 2237 N N . TYR A 1 270 ? -2.242 56.594 18.203 1 92.62 270 TYR A N 1
ATOM 2238 C CA . TYR A 1 270 ? -0.95 56.062 18.641 1 92.62 270 TYR A CA 1
ATOM 2239 C C . TYR A 1 270 ? 0.159 57.094 18.391 1 92.62 270 TYR A C 1
ATOM 2241 O O . TYR A 1 270 ? 1.004 57.312 19.266 1 92.62 270 TYR A O 1
ATOM 2249 N N . TYR A 1 271 ? 0.219 57.75 17.266 1 93.38 271 TYR A N 1
ATOM 2250 C CA . TYR A 1 271 ? 1.328 58.594 16.875 1 93.38 271 TYR A CA 1
ATOM 2251 C C . TYR A 1 271 ? 0.938 60.062 16.969 1 93.38 271 TYR A C 1
ATOM 2253 O O . TYR A 1 271 ? 1.793 60.969 16.875 1 93.38 271 TYR A O 1
ATOM 2261 N N . GLY A 1 272 ? -0.319 60.312 17.047 1 92.75 272 GLY A N 1
ATOM 2262 C CA . GLY A 1 272 ? -0.79 61.688 17.172 1 92.75 272 GLY A CA 1
ATOM 2263 C C . GLY A 1 272 ? -1.078 62.344 15.844 1 92.75 272 GLY A C 1
ATOM 2264 O O . GLY A 1 272 ? -1.595 63.469 15.805 1 92.75 272 GLY A O 1
ATOM 2265 N N . VAL A 1 273 ? -0.672 61.719 14.805 1 92.12 273 VAL A N 1
ATOM 2266 C CA . VAL A 1 273 ? -0.918 62.219 13.461 1 92.12 273 VAL A CA 1
ATOM 2267 C C . VAL A 1 273 ? -1.546 61.125 12.602 1 92.12 273 VAL A C 1
ATOM 2269 O O . VAL A 1 273 ? -1.374 59.906 12.883 1 92.12 273 VAL A O 1
ATOM 2272 N N . SER A 1 274 ? -2.318 61.469 11.594 1 91.94 274 SER A N 1
ATOM 2273 C CA . SER A 1 274 ? -2.92 60.5 10.688 1 91.94 274 SER A CA 1
ATOM 2274 C C . SER A 1 274 ? -1.874 59.875 9.766 1 91.94 274 SER A C 1
ATOM 2276 O O . SER A 1 274 ? -0.836 60.5 9.5 1 91.94 274 SER A O 1
ATOM 2278 N N . PRO A 1 275 ? -2.145 58.656 9.328 1 91.81 275 PRO A N 1
ATOM 2279 C CA . PRO A 1 275 ? -1.199 58.031 8.391 1 91.81 275 PRO A CA 1
ATOM 2280 C C . PRO A 1 275 ? -0.901 58.938 7.188 1 91.81 275 PRO A C 1
ATOM 2282 O O . PRO A 1 275 ? 0.236 58.969 6.711 1 91.81 275 PRO A O 1
ATOM 2285 N N . LYS A 1 276 ? -1.914 59.531 6.68 1 85.94 276 LYS A N 1
ATOM 2286 C CA . LYS A 1 276 ? -1.758 60.406 5.527 1 85.94 276 LYS A CA 1
ATOM 2287 C C . LYS A 1 276 ? -0.779 61.562 5.824 1 85.94 276 LYS A C 1
ATOM 2289 O O . LYS A 1 276 ? 0.024 61.938 4.969 1 85.94 276 LYS A O 1
ATOM 2294 N N . ASN A 1 277 ? -0.865 62.062 6.926 1 82 277 ASN A N 1
ATOM 2295 C CA . ASN A 1 277 ? -0.059 63.219 7.301 1 82 277 ASN A CA 1
ATOM 2296 C C . ASN A 1 277 ? 1.299 62.781 7.855 1 82 277 ASN A C 1
ATOM 2298 O O . ASN A 1 277 ? 2.102 63.656 8.25 1 82 277 ASN A O 1
ATOM 2302 N N . PHE A 1 278 ? 1.512 61.562 8.086 1 80.12 278 PHE A N 1
ATOM 2303 C CA . PHE A 1 278 ? 2.742 61.062 8.695 1 80.12 278 PHE A CA 1
ATOM 2304 C C . PHE A 1 278 ? 3.938 61.344 7.789 1 80.12 278 PHE A C 1
ATOM 2306 O O . PHE A 1 278 ? 5.043 61.594 8.273 1 80.12 278 PHE A O 1
ATOM 2313 N N . LYS A 1 279 ? 4.008 61.25 6.34 1 64.38 279 LYS A N 1
ATOM 2314 C CA . LYS A 1 279 ? 5.148 61.531 5.469 1 64.38 279 LYS A CA 1
ATOM 2315 C C . LYS A 1 279 ? 5.707 62.938 5.711 1 64.38 279 LYS A C 1
ATOM 2317 O O . LYS A 1 279 ? 6.84 63.219 5.328 1 64.38 279 LYS A O 1
ATOM 2322 N N . MET A 1 280 ? 4.758 63.781 6.02 1 52.69 280 MET A N 1
ATOM 2323 C CA . MET A 1 280 ? 5.227 65.188 5.848 1 52.69 280 MET A CA 1
ATOM 2324 C C . MET A 1 280 ? 6.359 65.5 6.824 1 52.69 280 MET A C 1
ATOM 2326 O O . MET A 1 280 ? 7.086 66.438 6.645 1 52.69 280 MET A O 1
ATOM 2330 N N . ASP A 1 281 ? 6.469 64.875 8.023 1 45.88 281 ASP A N 1
ATOM 2331 C CA . ASP A 1 281 ? 7.582 65.438 8.82 1 45.88 281 ASP A CA 1
ATOM 2332 C C . ASP A 1 281 ? 8.844 64.562 8.594 1 45.88 281 ASP A C 1
ATOM 2334 O O . ASP A 1 281 ? 8.773 63.344 8.492 1 45.88 281 ASP A O 1
ATOM 2338 N N . MET B 1 1 ? 21.109 -38.875 -19.422 1 31.09 1 MET B N 1
ATOM 2339 C CA . MET B 1 1 ? 19.844 -38.469 -18.812 1 31.09 1 MET B CA 1
ATOM 2340 C C . MET B 1 1 ? 19.75 -36.969 -18.703 1 31.09 1 MET B C 1
ATOM 2342 O O . MET B 1 1 ? 20.578 -36.344 -18.047 1 31.09 1 MET B O 1
ATOM 2346 N N . ASN B 1 2 ? 19.5 -36.188 -19.672 1 41.22 2 ASN B N 1
ATOM 2347 C CA . ASN B 1 2 ? 19.547 -34.75 -19.719 1 41.22 2 ASN B CA 1
ATOM 2348 C C . ASN B 1 2 ? 18.812 -34.125 -18.531 1 41.22 2 ASN B C 1
ATOM 2350 O O . ASN B 1 2 ? 17.578 -34.094 -18.5 1 41.22 2 ASN B O 1
ATOM 2354 N N . THR B 1 3 ? 19.266 -34.312 -17.297 1 51.56 3 THR B N 1
ATOM 2355 C CA . THR B 1 3 ? 18.719 -33.906 -16 1 51.56 3 THR B CA 1
ATOM 2356 C C . THR B 1 3 ? 18.391 -32.438 -16 1 51.56 3 THR B C 1
ATOM 2358 O O . THR B 1 3 ? 19.297 -31.594 -16.125 1 51.56 3 THR B O 1
ATOM 2361 N N . GLN B 1 4 ? 17.25 -32.156 -16.453 1 71.12 4 GLN B N 1
ATOM 2362 C CA . GLN B 1 4 ? 16.859 -30.766 -16.484 1 71.12 4 GLN B CA 1
ATOM 2363 C C . GLN B 1 4 ? 17.062 -30.094 -15.125 1 71.12 4 GLN B C 1
ATOM 2365 O O . GLN B 1 4 ? 16.734 -30.688 -14.094 1 71.12 4 GLN B O 1
ATOM 2370 N N . LEU B 1 5 ? 17.844 -29.078 -15.047 1 85.94 5 LEU B N 1
ATOM 2371 C CA . LEU B 1 5 ? 18.172 -28.312 -13.852 1 85.94 5 LEU B CA 1
ATOM 2372 C C . LEU B 1 5 ? 16.906 -27.766 -13.203 1 85.94 5 LEU B C 1
ATOM 2374 O O . LEU B 1 5 ? 16.062 -27.156 -13.867 1 85.94 5 LEU B O 1
ATOM 2378 N N . VAL B 1 6 ? 16.641 -28.266 -11.992 1 91.44 6 VAL B N 1
ATOM 2379 C CA . VAL B 1 6 ? 15.508 -27.781 -11.211 1 91.44 6 VAL B CA 1
ATOM 2380 C C . VAL B 1 6 ? 15.844 -26.438 -10.57 1 91.44 6 VAL B C 1
ATOM 2382 O O . VAL B 1 6 ? 16.891 -26.297 -9.938 1 91.44 6 VAL B O 1
ATOM 2385 N N . HIS B 1 7 ? 15.062 -25.438 -10.82 1 94.69 7 HIS B N 1
ATOM 2386 C CA . HIS B 1 7 ? 15.234 -24.141 -10.172 1 94.69 7 HIS B CA 1
ATOM 2387 C C . HIS B 1 7 ? 14.602 -24.141 -8.781 1 94.69 7 HIS B C 1
ATOM 2389 O O . HIS B 1 7 ? 13.516 -24.688 -8.586 1 94.69 7 HIS B O 1
ATOM 2395 N N . ASN B 1 8 ? 15.328 -23.641 -7.824 1 94.69 8 ASN B N 1
ATOM 2396 C CA . ASN B 1 8 ? 14.828 -23.484 -6.461 1 94.69 8 ASN B CA 1
ATOM 2397 C C . ASN B 1 8 ? 14.547 -22.016 -6.137 1 94.69 8 ASN B C 1
ATOM 2399 O O . ASN B 1 8 ? 15.469 -21.234 -5.91 1 94.69 8 ASN B O 1
ATOM 2403 N N . LEU B 1 9 ? 13.312 -21.766 -6.082 1 95.31 9 LEU B N 1
ATOM 2404 C CA . LEU B 1 9 ? 12.93 -20.375 -5.82 1 95.31 9 LEU B CA 1
ATOM 2405 C C . LEU B 1 9 ? 12.281 -20.234 -4.445 1 95.31 9 LEU B C 1
ATOM 2407 O O . LEU B 1 9 ? 11.508 -21.109 -4.035 1 95.31 9 LEU B O 1
ATOM 2411 N N . PRO B 1 10 ? 12.586 -19.062 -3.709 1 94.94 10 PRO B N 1
ATOM 2412 C CA . PRO B 1 10 ? 13.297 -17.844 -4.137 1 94.94 10 PRO B CA 1
ATOM 2413 C C . PRO B 1 10 ? 14.805 -17.938 -3.902 1 94.94 10 PRO B C 1
ATOM 2415 O O . PRO B 1 10 ? 15.523 -16.969 -4.156 1 94.94 10 PRO B O 1
ATOM 2418 N N . PHE B 1 11 ? 15.328 -19.031 -3.531 1 93.75 11 PHE B N 1
ATOM 2419 C CA . PHE B 1 11 ? 16.734 -19.172 -3.184 1 93.75 11 PHE B CA 1
ATOM 2420 C C . PHE B 1 11 ? 17.625 -18.734 -4.34 1 93.75 11 PHE B C 1
ATOM 2422 O O . PHE B 1 11 ? 18.625 -18.047 -4.129 1 93.75 11 PHE B O 1
ATOM 2429 N N . ASP B 1 12 ? 17.328 -19.188 -5.531 1 94.75 12 ASP B N 1
ATOM 2430 C CA . ASP B 1 12 ? 18.141 -18.859 -6.703 1 94.75 12 ASP B CA 1
ATOM 2431 C C . ASP B 1 12 ? 18.281 -17.359 -6.863 1 94.75 12 ASP B C 1
ATOM 2433 O O . ASP B 1 12 ? 19.281 -16.875 -7.387 1 94.75 12 ASP B O 1
ATOM 2437 N N . PHE B 1 13 ? 17.234 -16.594 -6.457 1 94.12 13 PHE B N 1
ATOM 2438 C CA . PHE B 1 13 ? 17.234 -15.141 -6.617 1 94.12 13 PHE B CA 1
ATOM 2439 C C . PHE B 1 13 ? 17.969 -14.469 -5.469 1 94.12 13 PHE B C 1
ATOM 2441 O O . PHE B 1 13 ? 18.672 -13.469 -5.672 1 94.12 13 PHE B O 1
ATOM 2448 N N . PHE B 1 14 ? 17.828 -14.977 -4.23 1 93.06 14 PHE B N 1
ATOM 2449 C CA . PHE B 1 14 ? 18.219 -14.219 -3.051 1 93.06 14 PHE B CA 1
ATOM 2450 C C . PHE B 1 14 ? 19.359 -14.922 -2.309 1 93.06 14 PHE B C 1
ATOM 2452 O O . PHE B 1 14 ? 19.922 -14.367 -1.365 1 93.06 14 PHE B O 1
ATOM 2459 N N . GLN B 1 15 ? 19.641 -16.109 -2.674 1 91.5 15 GLN B N 1
ATOM 2460 C CA . GLN B 1 15 ? 20.625 -16.938 -1.995 1 91.5 15 GLN B CA 1
ATOM 2461 C C . GLN B 1 15 ? 20.297 -17.094 -0.511 1 91.5 15 GLN B C 1
ATOM 2463 O O . GLN B 1 15 ? 21.188 -17.047 0.334 1 91.5 15 GLN B O 1
ATOM 2468 N N . ASP B 1 16 ? 19 -16.969 -0.279 1 84.38 16 ASP B N 1
ATOM 2469 C CA . ASP B 1 16 ? 18.438 -17.062 1.065 1 84.38 16 ASP B CA 1
ATOM 2470 C C . ASP B 1 16 ? 16.984 -17.5 1.021 1 84.38 16 ASP B C 1
ATOM 2472 O O . ASP B 1 16 ? 16.25 -17.141 0.088 1 84.38 16 ASP B O 1
ATOM 2476 N N . ASN B 1 17 ? 16.609 -18.375 1.987 1 85 17 ASN B N 1
ATOM 2477 C CA . ASN B 1 17 ? 15.211 -18.781 2.074 1 85 17 ASN B CA 1
ATOM 2478 C C . ASN B 1 17 ? 14.609 -18.438 3.434 1 85 17 ASN B C 1
ATOM 2480 O O . ASN B 1 17 ? 13.516 -18.906 3.766 1 85 17 ASN B O 1
ATOM 2484 N N . HIS B 1 18 ? 15.398 -17.703 4.16 1 84.31 18 HIS B N 1
ATOM 2485 C CA . HIS B 1 18 ? 14.945 -17.438 5.523 1 84.31 18 HIS B CA 1
ATOM 2486 C C . HIS B 1 18 ? 14.328 -16.047 5.641 1 84.31 18 HIS B C 1
ATOM 2488 O O . HIS B 1 18 ? 14.938 -15.148 6.219 1 84.31 18 HIS B O 1
ATOM 2494 N N . PHE B 1 19 ? 13.344 -15.828 4.973 1 89.19 19 PHE B N 1
ATOM 2495 C CA . PHE B 1 19 ? 12.586 -14.586 5.078 1 89.19 19 PHE B CA 1
ATOM 2496 C C . PHE B 1 19 ? 11.086 -14.859 5.039 1 89.19 19 PHE B C 1
ATOM 2498 O O . PHE B 1 19 ? 10.648 -15.891 4.527 1 89.19 19 PHE B O 1
ATOM 2505 N N . GLU B 1 20 ? 10.344 -13.977 5.574 1 90.5 20 GLU B N 1
ATOM 2506 C CA . GLU B 1 20 ? 8.891 -14.094 5.586 1 90.5 20 GLU B CA 1
ATOM 2507 C C . GLU B 1 20 ? 8.289 -13.727 4.23 1 90.5 20 GLU B C 1
ATOM 2509 O O . GLU B 1 20 ? 7.348 -14.367 3.766 1 90.5 20 GLU B O 1
ATOM 2514 N N . CYS B 1 21 ? 8.82 -12.727 3.678 1 95.31 21 CYS B N 1
ATOM 2515 C CA . CYS B 1 21 ? 8.359 -12.344 2.348 1 95.31 21 CYS B CA 1
ATOM 2516 C C . CYS B 1 21 ? 9.453 -11.602 1.585 1 95.31 21 CYS B C 1
ATOM 2518 O O . CYS B 1 21 ? 10.398 -11.086 2.186 1 95.31 21 CYS B O 1
ATOM 2520 N N . ALA B 1 22 ? 9.391 -11.57 0.326 1 96.12 22 ALA B N 1
ATOM 2521 C CA . ALA B 1 22 ? 10.336 -10.914 -0.577 1 96.12 22 ALA B CA 1
ATOM 2522 C C . ALA B 1 22 ? 9.672 -10.586 -1.912 1 96.12 22 ALA B C 1
ATOM 2524 O O . ALA B 1 22 ? 8.633 -11.156 -2.258 1 96.12 22 ALA B O 1
ATOM 2525 N N . ILE B 1 23 ? 10.227 -9.633 -2.588 1 97.69 23 ILE B N 1
ATOM 2526 C CA . ILE B 1 23 ? 9.719 -9.242 -3.896 1 97.69 23 ILE B CA 1
ATOM 2527 C C . ILE B 1 23 ? 10.844 -9.305 -4.93 1 97.69 23 ILE B C 1
ATOM 2529 O O . ILE B 1 23 ? 11.992 -8.969 -4.625 1 97.69 23 ILE B O 1
ATOM 2533 N N . TYR B 1 24 ? 10.57 -9.797 -6.098 1 97.38 24 TYR B N 1
ATOM 2534 C CA . TYR B 1 24 ? 11.547 -9.898 -7.172 1 97.38 24 TYR B CA 1
ATOM 2535 C C . TYR B 1 24 ? 10.953 -9.445 -8.5 1 97.38 24 TYR B C 1
ATOM 2537 O O . TYR B 1 24 ? 9.836 -9.836 -8.852 1 97.38 24 TYR B O 1
ATOM 2545 N N . PHE B 1 25 ? 11.648 -8.562 -9.156 1 97.38 25 PHE B N 1
ATOM 2546 C CA . PHE B 1 25 ? 11.281 -8.109 -10.492 1 97.38 25 PHE B CA 1
ATOM 2547 C C . PHE B 1 25 ? 12.008 -8.93 -11.562 1 97.38 25 PHE B C 1
ATOM 2549 O O . PHE B 1 25 ? 13.195 -8.719 -11.805 1 97.38 25 PHE B O 1
ATOM 2556 N N . TYR B 1 26 ? 11.25 -9.852 -12.211 1 96.69 26 TYR B N 1
ATOM 2557 C CA . TYR B 1 26 ? 11.828 -10.836 -13.117 1 96.69 26 TYR B CA 1
ATOM 2558 C C . TYR B 1 26 ? 11.727 -10.383 -14.562 1 96.69 26 TYR B C 1
ATOM 2560 O O . TYR B 1 26 ? 10.688 -9.859 -14.984 1 96.69 26 TYR B O 1
ATOM 2568 N N . ASN B 1 27 ? 12.789 -10.492 -15.266 1 94.56 27 ASN B N 1
ATOM 2569 C CA . ASN B 1 27 ? 12.844 -10.18 -16.688 1 94.56 27 ASN B CA 1
ATOM 2570 C C . ASN B 1 27 ? 13.727 -11.172 -17.453 1 94.56 27 ASN B C 1
ATOM 2572 O O . ASN B 1 27 ? 14.773 -11.586 -16.938 1 94.56 27 ASN B O 1
ATOM 2576 N N . THR B 1 28 ? 13.211 -11.594 -18.594 1 94.06 28 THR B N 1
ATOM 2577 C CA . THR B 1 28 ? 14.008 -12.469 -19.453 1 94.06 28 THR B CA 1
ATOM 2578 C C . THR B 1 28 ? 13.703 -12.219 -20.922 1 94.06 28 THR B C 1
ATOM 2580 O O . THR B 1 28 ? 12.625 -11.719 -21.266 1 94.06 28 THR B O 1
ATOM 2583 N N . GLN B 1 29 ? 14.617 -12.492 -21.812 1 93.38 29 GLN B N 1
ATOM 2584 C CA . GLN B 1 29 ? 14.453 -12.391 -23.266 1 93.38 29 GLN B CA 1
ATOM 2585 C C . GLN B 1 29 ? 14.43 -13.773 -23.906 1 93.38 29 GLN B C 1
ATOM 2587 O O . GLN B 1 29 ? 14.594 -13.898 -25.125 1 93.38 29 GLN B O 1
ATOM 2592 N N . GLN B 1 30 ? 14.25 -14.742 -23.078 1 92.31 30 GLN B N 1
ATOM 2593 C CA . GLN B 1 30 ? 14.227 -16.109 -23.578 1 92.31 30 GLN B CA 1
ATOM 2594 C C . GLN B 1 30 ? 12.93 -16.812 -23.188 1 92.31 30 GLN B C 1
ATOM 2596 O O . GLN B 1 30 ? 12.438 -16.641 -22.062 1 92.31 30 GLN B O 1
ATOM 2601 N N . SER B 1 31 ? 12.438 -17.578 -24.109 1 92.62 31 SER B N 1
ATOM 2602 C CA . SER B 1 31 ? 11.281 -18.422 -23.797 1 92.62 31 SER B CA 1
ATOM 2603 C C . SER B 1 31 ? 11.711 -19.734 -23.156 1 92.62 31 SER B C 1
ATOM 2605 O O . SER B 1 31 ? 12.867 -20.141 -23.266 1 92.62 31 SER B O 1
ATOM 2607 N N . SER B 1 32 ? 10.859 -20.312 -22.453 1 91.62 32 SER B N 1
ATOM 2608 C CA . SER B 1 32 ? 11.094 -21.594 -21.812 1 91.62 32 SER B CA 1
ATOM 2609 C C . SER B 1 32 ? 9.828 -22.438 -21.781 1 91.62 32 SER B C 1
ATOM 2611 O O . SER B 1 32 ? 8.727 -21.922 -21.922 1 91.62 32 SER B O 1
ATOM 2613 N N . LYS B 1 33 ? 10.008 -23.766 -21.688 1 90.75 33 LYS B N 1
ATOM 2614 C CA . LYS B 1 33 ? 8.883 -24.703 -21.641 1 90.75 33 LYS B CA 1
ATOM 2615 C C . LYS B 1 33 ? 9.07 -25.734 -20.531 1 90.75 33 LYS B C 1
ATOM 2617 O O . LYS B 1 33 ? 10.102 -26.406 -20.469 1 90.75 33 LYS B O 1
ATOM 2622 N N . ASN B 1 34 ? 8.055 -25.766 -19.641 1 91.88 34 ASN B N 1
ATOM 2623 C CA . ASN B 1 34 ? 7.961 -26.781 -18.594 1 91.88 34 ASN B CA 1
ATOM 2624 C C . ASN B 1 34 ? 9.234 -26.828 -17.75 1 91.88 34 ASN B C 1
ATOM 2626 O O . ASN B 1 34 ? 9.766 -27.906 -17.484 1 91.88 34 ASN B O 1
ATOM 2630 N N . ILE B 1 35 ? 9.789 -25.688 -17.422 1 92.31 35 ILE B N 1
ATOM 2631 C CA . ILE B 1 35 ? 10.945 -25.609 -16.531 1 92.31 35 ILE B CA 1
ATOM 2632 C C . ILE B 1 35 ? 10.531 -26.016 -15.109 1 92.31 35 ILE B C 1
ATOM 2634 O O . ILE B 1 35 ? 9.602 -25.438 -14.547 1 92.31 35 ILE B O 1
ATOM 2638 N N . PRO B 1 36 ? 11.234 -27.062 -14.625 1 94.44 36 PRO B N 1
ATOM 2639 C CA . PRO B 1 36 ? 10.891 -27.484 -13.266 1 94.44 36 PRO B CA 1
ATOM 2640 C C . PRO B 1 36 ? 11.344 -26.469 -12.211 1 94.44 36 PRO B C 1
ATOM 2642 O O . PRO B 1 36 ? 12.516 -26.109 -12.164 1 94.44 36 PRO B O 1
ATOM 2645 N N . VAL B 1 37 ? 10.477 -26.062 -11.352 1 95.5 37 VAL B N 1
ATOM 2646 C CA . VAL B 1 37 ? 10.773 -25.109 -10.289 1 95.5 37 VAL B CA 1
ATOM 2647 C C . VAL B 1 37 ? 10.227 -25.625 -8.961 1 95.5 37 VAL B C 1
ATOM 2649 O O . VAL B 1 37 ? 9.078 -26.078 -8.883 1 95.5 37 VAL B O 1
ATOM 2652 N N . THR B 1 38 ? 11.031 -25.672 -7.98 1 94.5 38 THR B N 1
ATOM 2653 C CA . THR B 1 38 ? 10.602 -25.922 -6.609 1 94.5 38 THR B CA 1
ATOM 2654 C C . THR B 1 38 ? 10.484 -24.625 -5.836 1 94.5 38 THR B C 1
ATOM 2656 O O . THR B 1 38 ? 11.477 -23.906 -5.641 1 94.5 38 THR B O 1
ATOM 2659 N N . PHE B 1 39 ? 9.305 -24.344 -5.359 1 95.38 39 PHE B N 1
ATOM 2660 C CA . PHE B 1 39 ? 9.062 -23.156 -4.559 1 95.38 39 PHE B CA 1
ATOM 2661 C C . PHE B 1 39 ? 9.016 -23.5 -3.074 1 95.38 39 PHE B C 1
ATOM 2663 O O . PHE B 1 39 ? 8.203 -24.312 -2.648 1 95.38 39 PHE B O 1
ATOM 2670 N N . THR B 1 40 ? 9.828 -22.844 -2.299 1 93.75 40 THR B N 1
ATOM 2671 C CA . THR B 1 40 ? 9.789 -23.047 -0.854 1 93.75 40 THR B CA 1
ATOM 2672 C C . THR B 1 40 ? 8.812 -22.078 -0.197 1 93.75 40 THR B C 1
ATOM 2674 O O . THR B 1 40 ? 8.453 -22.25 0.97 1 93.75 40 THR B O 1
ATOM 2677 N N . HIS B 1 41 ? 8.43 -21.062 -0.869 1 96.12 41 HIS B N 1
ATOM 2678 C CA . HIS B 1 41 ? 7.461 -20.062 -0.453 1 96.12 41 HIS B CA 1
ATOM 2679 C C . HIS B 1 41 ? 6.25 -20.047 -1.384 1 96.12 41 HIS B C 1
ATOM 2681 O O . HIS B 1 41 ? 6.324 -20.547 -2.51 1 96.12 41 HIS B O 1
ATOM 2687 N N . ASN B 1 42 ? 5.121 -19.594 -0.915 1 96.94 42 ASN B N 1
ATOM 2688 C CA . ASN B 1 42 ? 4.004 -19.281 -1.802 1 96.94 42 ASN B CA 1
ATOM 2689 C C . ASN B 1 42 ? 4.32 -18.094 -2.707 1 96.94 42 ASN B C 1
ATOM 2691 O O . ASN B 1 42 ? 5.211 -17.297 -2.406 1 96.94 42 ASN B O 1
ATOM 2695 N N . VAL B 1 43 ? 3.58 -18.047 -3.783 1 98.06 43 VAL B N 1
ATOM 2696 C CA . VAL B 1 43 ? 3.951 -17.047 -4.773 1 98.06 43 VAL B CA 1
ATOM 2697 C C .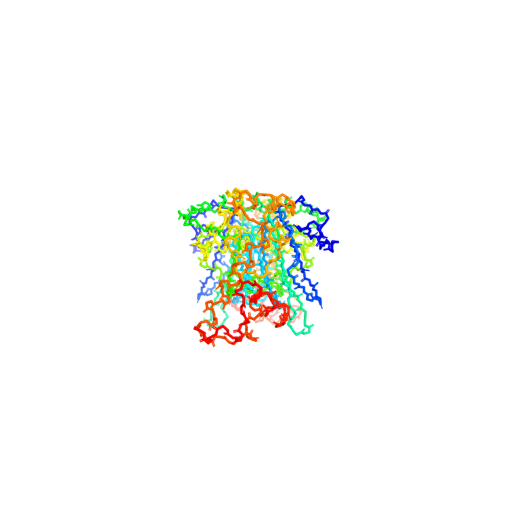 VAL B 1 43 ? 2.713 -16.266 -5.207 1 98.06 43 VAL B C 1
ATOM 2699 O O . VAL B 1 43 ? 1.644 -16.844 -5.406 1 98.06 43 VAL B O 1
ATOM 2702 N N . LEU B 1 44 ? 2.762 -15.008 -5.219 1 98.5 44 LEU B N 1
ATOM 2703 C CA . LEU B 1 44 ? 1.871 -14.102 -5.938 1 98.5 44 LEU B CA 1
ATOM 2704 C C . LEU B 1 44 ? 2.592 -13.453 -7.113 1 98.5 44 LEU B C 1
ATOM 2706 O O . LEU B 1 44 ? 3.582 -12.734 -6.922 1 98.5 44 LEU B O 1
ATOM 2710 N N . CYS B 1 45 ? 2.121 -13.672 -8.336 1 98.25 45 CYS B N 1
ATOM 2711 C CA . CYS B 1 45 ? 2.855 -13.242 -9.523 1 98.25 45 CYS B CA 1
ATOM 2712 C C . CYS B 1 45 ? 1.986 -12.375 -10.422 1 98.25 45 CYS B C 1
ATOM 2714 O O . CYS B 1 45 ? 0.922 -12.805 -10.867 1 98.25 45 CYS B O 1
ATOM 2716 N N . PHE B 1 46 ? 2.426 -11.156 -10.664 1 97.94 46 PHE B N 1
ATOM 2717 C CA . PHE B 1 46 ? 1.795 -10.258 -11.617 1 97.94 46 PHE B CA 1
ATOM 2718 C C . PHE B 1 46 ? 2.514 -10.305 -12.961 1 97.94 46 PHE B C 1
ATOM 2720 O O . PHE B 1 46 ? 3.682 -9.93 -13.062 1 97.94 46 PHE B O 1
ATOM 2727 N N . LEU B 1 47 ? 1.812 -10.703 -13.977 1 96.56 47 LEU B N 1
ATOM 2728 C CA . LEU B 1 47 ? 2.408 -10.703 -15.305 1 96.56 47 LEU B CA 1
ATOM 2729 C C . LEU B 1 47 ? 2.318 -9.328 -15.953 1 96.56 47 LEU B C 1
ATOM 2731 O O . LEU B 1 47 ? 1.227 -8.773 -16.094 1 96.56 47 LEU B O 1
ATOM 2735 N N . LEU B 1 48 ? 3.449 -8.766 -16.281 1 95.5 48 LEU B N 1
ATOM 2736 C CA . LEU B 1 48 ? 3.494 -7.449 -16.891 1 95.5 48 LEU B CA 1
ATOM 2737 C C . LEU B 1 48 ? 3.471 -7.562 -18.422 1 95.5 48 LEU B C 1
ATOM 2739 O O . LEU B 1 48 ? 2.805 -6.773 -19.094 1 95.5 48 LEU B O 1
ATOM 2743 N N . ASN B 1 49 ? 4.219 -8.484 -18.875 1 94.38 49 ASN B N 1
ATOM 2744 C CA . ASN B 1 49 ? 4.293 -8.75 -20.312 1 94.38 49 ASN B CA 1
ATOM 2745 C C . ASN B 1 49 ? 4.656 -10.203 -20.594 1 94.38 49 ASN B C 1
ATOM 2747 O O . ASN B 1 49 ? 5.512 -10.781 -19.922 1 94.38 49 ASN B O 1
ATOM 2751 N N . GLY B 1 50 ? 3.926 -10.789 -21.625 1 94.19 50 GLY B N 1
ATOM 2752 C CA . GLY B 1 50 ? 4.23 -12.148 -22.031 1 94.19 50 GLY B CA 1
ATOM 2753 C C . GLY B 1 50 ? 3.092 -13.117 -21.766 1 94.19 50 GLY B C 1
ATOM 2754 O O . GLY B 1 50 ? 1.928 -12.719 -21.719 1 94.19 50 GLY B O 1
ATOM 2755 N N . TYR B 1 51 ? 3.492 -14.367 -21.828 1 93.5 51 TYR B N 1
ATOM 2756 C CA . TYR B 1 51 ? 2.574 -15.469 -21.578 1 93.5 51 TYR B CA 1
ATOM 2757 C C . TYR B 1 51 ? 3.191 -16.5 -20.641 1 93.5 51 TYR B C 1
ATOM 2759 O O . TYR B 1 51 ? 4.379 -16.812 -20.75 1 93.5 51 TYR B O 1
ATOM 2767 N N . LYS B 1 52 ? 2.361 -16.922 -19.703 1 95.06 52 LYS B N 1
ATOM 2768 C CA . LYS B 1 52 ? 2.854 -17.875 -18.703 1 95.06 52 LYS B CA 1
ATOM 2769 C C . LYS B 1 52 ? 1.9 -19.047 -18.562 1 95.06 52 LYS B C 1
ATOM 2771 O O . LYS B 1 52 ? 0.68 -18.875 -18.562 1 95.06 52 LYS B O 1
ATOM 2776 N N . GLU B 1 53 ? 2.447 -20.266 -18.547 1 94.62 53 GLU B N 1
ATOM 2777 C CA . GLU B 1 53 ? 1.708 -21.453 -18.125 1 94.62 53 GLU B CA 1
ATOM 2778 C C . GLU B 1 53 ? 2.303 -22.062 -16.859 1 94.62 53 GLU B C 1
ATOM 2780 O O . GLU B 1 53 ? 3.525 -22.172 -16.734 1 94.62 53 GLU B O 1
ATOM 2785 N N . VAL B 1 54 ? 1.438 -22.344 -15.969 1 95.19 54 VAL B N 1
ATOM 2786 C CA . VAL B 1 54 ? 1.839 -22.969 -14.719 1 95.19 54 VAL B CA 1
ATOM 2787 C C . VAL B 1 54 ? 1.156 -24.328 -14.578 1 95.19 54 VAL B C 1
ATOM 2789 O O . VAL B 1 54 ? -0.073 -24.422 -14.594 1 95.19 54 VAL B O 1
ATOM 2792 N N . ILE B 1 55 ? 1.929 -25.344 -14.477 1 91.69 55 ILE B N 1
ATOM 2793 C CA . ILE B 1 55 ? 1.414 -26.688 -14.219 1 91.69 55 ILE B CA 1
ATOM 2794 C C . ILE B 1 55 ? 1.787 -27.109 -12.797 1 91.69 55 ILE B C 1
ATOM 2796 O O . ILE B 1 55 ? 2.969 -27.281 -12.484 1 91.69 55 ILE B O 1
ATOM 2800 N N . SER B 1 56 ? 0.783 -27.203 -12 1 90.44 56 SER B N 1
ATOM 2801 C CA . SER B 1 56 ? 0.979 -27.672 -10.633 1 90.44 56 SER B CA 1
ATOM 2802 C C . SER B 1 56 ? 0.459 -29.094 -10.445 1 90.44 56 SER B C 1
ATOM 2804 O O . SER B 1 56 ? 0.113 -29.766 -11.422 1 90.44 56 SER B O 1
ATOM 2806 N N . ASN B 1 57 ? 0.504 -29.609 -9.227 1 81.38 57 ASN B N 1
ATOM 2807 C CA . ASN B 1 57 ? 0.081 -30.969 -8.953 1 81.38 57 ASN B CA 1
ATOM 2808 C C . ASN B 1 57 ? -1.421 -31.156 -9.164 1 81.38 57 ASN B C 1
ATOM 2810 O O . ASN B 1 57 ? -1.888 -32.25 -9.453 1 81.38 57 ASN B O 1
ATOM 2814 N N . GLN B 1 58 ? -2.186 -30.062 -9.078 1 78.19 58 GLN B N 1
ATOM 2815 C CA . GLN B 1 58 ? -3.637 -30.219 -9.094 1 78.19 58 GLN B CA 1
ATOM 2816 C C . GLN B 1 58 ? -4.246 -29.594 -10.336 1 78.19 58 GLN B C 1
ATOM 2818 O O . GLN B 1 58 ? -5.344 -29.969 -10.758 1 78.19 58 GLN B O 1
ATOM 2823 N N . ASN B 1 59 ? -3.578 -28.703 -10.781 1 82.69 59 ASN B N 1
ATOM 2824 C CA . ASN B 1 59 ? -4.188 -28.047 -11.93 1 82.69 59 ASN B CA 1
ATOM 2825 C C . ASN B 1 59 ? -3.15 -27.281 -12.758 1 82.69 59 ASN B C 1
ATOM 2827 O O . ASN B 1 59 ? -1.989 -27.188 -12.359 1 82.69 59 ASN B O 1
ATOM 2831 N N . ASN B 1 60 ? -3.57 -27 -13.969 1 87.81 60 ASN B N 1
ATOM 2832 C CA . ASN B 1 60 ? -2.795 -26.188 -14.906 1 87.81 60 ASN B CA 1
ATOM 2833 C C . ASN B 1 60 ? -3.541 -24.922 -15.297 1 87.81 60 ASN B C 1
ATOM 2835 O O . ASN B 1 60 ? -4.758 -24.938 -15.5 1 87.81 60 ASN B O 1
ATOM 2839 N N . ILE B 1 61 ? -2.76 -23.812 -15.32 1 92.06 61 ILE B N 1
ATOM 2840 C CA . ILE B 1 61 ? -3.389 -22.547 -15.711 1 92.06 61 ILE B CA 1
ATOM 2841 C C . ILE B 1 61 ? -2.518 -21.844 -16.734 1 92.06 61 ILE B C 1
ATOM 2843 O O . ILE B 1 61 ? -1.318 -22.109 -16.844 1 92.06 61 ILE B O 1
ATOM 2847 N N . SER B 1 62 ? -3.199 -21.062 -17.516 1 93.88 62 SER B N 1
ATOM 2848 C CA . SER B 1 62 ? -2.545 -20.125 -18.422 1 93.88 62 SER B CA 1
ATOM 2849 C C . SER B 1 62 ? -2.832 -18.672 -18.016 1 93.88 62 SER B C 1
ATOM 2851 O O . SER B 1 62 ? -3.959 -18.344 -17.641 1 93.88 62 SER B O 1
ATOM 2853 N N . ILE B 1 63 ? -1.81 -17.859 -18.094 1 94 63 ILE B N 1
ATOM 2854 C CA . ILE B 1 63 ? -1.917 -16.484 -17.609 1 94 63 ILE B CA 1
ATOM 2855 C C . ILE B 1 63 ? -1.48 -15.508 -18.703 1 94 63 ILE B C 1
ATOM 2857 O O . ILE B 1 63 ? -0.403 -15.664 -19.281 1 94 63 ILE B O 1
ATOM 2861 N N . GLN B 1 64 ? -2.326 -14.508 -18.891 1 92.12 64 GLN B N 1
ATOM 2862 C CA . GLN B 1 64 ? -2.018 -13.422 -19.812 1 92.12 64 GLN B CA 1
ATOM 2863 C C . GLN B 1 64 ? -1.713 -12.133 -19.047 1 92.12 64 GLN B C 1
ATOM 2865 O O . GLN B 1 64 ? -1.695 -12.117 -17.812 1 92.12 64 GLN B O 1
ATOM 2870 N N . ASN B 1 65 ? -1.516 -11 -19.828 1 91.56 65 ASN B N 1
ATOM 2871 C CA . ASN B 1 65 ? -1.013 -9.766 -19.234 1 91.56 65 ASN B CA 1
ATOM 2872 C C . ASN B 1 65 ? -2.057 -9.102 -18.344 1 91.56 65 ASN B C 1
ATOM 2874 O O . ASN B 1 65 ? -1.718 -8.281 -17.484 1 91.56 65 ASN B O 1
ATOM 2878 N N . ASP B 1 66 ? -3.273 -9.453 -18.438 1 94.38 66 ASP B N 1
ATOM 2879 C CA . ASP B 1 66 ? -4.336 -8.836 -17.656 1 94.38 66 ASP B CA 1
ATOM 2880 C C . ASP B 1 66 ? -4.684 -9.688 -16.438 1 94.38 66 ASP B C 1
ATOM 2882 O O . ASP B 1 66 ? -5.707 -9.469 -15.789 1 94.38 66 ASP B O 1
ATOM 2886 N N . GLN B 1 67 ? -3.768 -10.656 -16.188 1 95.88 67 GLN B N 1
ATOM 2887 C CA . GLN B 1 67 ? -4.062 -11.562 -15.07 1 95.88 67 GLN B CA 1
ATOM 2888 C C . GLN B 1 67 ? -2.867 -11.688 -14.133 1 95.88 67 GLN B C 1
ATOM 2890 O O . GLN B 1 67 ? -1.774 -11.203 -14.445 1 95.88 67 GLN B O 1
ATOM 2895 N N . PHE B 1 68 ? -3.117 -12.188 -12.961 1 97.31 68 PHE B N 1
ATOM 2896 C CA . PHE B 1 68 ? -2.107 -12.594 -11.992 1 97.31 68 PHE B CA 1
ATOM 2897 C C . PHE B 1 68 ? -2.492 -13.914 -11.328 1 97.31 68 PHE B C 1
ATOM 2899 O O . PHE B 1 68 ? -3.605 -14.406 -11.516 1 97.31 68 PHE B O 1
ATOM 2906 N N . PHE B 1 69 ? -1.53 -14.516 -10.633 1 97.31 69 PHE B N 1
ATOM 2907 C CA . PHE B 1 69 ? -1.889 -15.797 -10.047 1 97.31 69 PHE B CA 1
ATOM 2908 C C . PHE B 1 69 ? -1.279 -15.953 -8.656 1 97.31 69 PHE B C 1
ATOM 2910 O O . PHE B 1 69 ? -0.305 -15.273 -8.32 1 97.31 69 PHE B O 1
ATOM 2917 N N . LEU B 1 70 ? -1.897 -16.766 -7.867 1 97.25 70 LEU B N 1
ATOM 2918 C CA . LEU B 1 70 ? -1.42 -17.234 -6.574 1 97.25 70 LEU B CA 1
ATOM 2919 C C . LEU B 1 70 ? -1.048 -18.719 -6.648 1 97.25 70 LEU B C 1
ATOM 2921 O O . LEU B 1 70 ? -1.786 -19.516 -7.227 1 97.25 70 LEU B O 1
ATOM 2925 N N . LEU B 1 71 ? 0.081 -19.031 -6.141 1 96.56 71 LEU B N 1
ATOM 2926 C CA . LEU B 1 71 ? 0.588 -20.406 -6.211 1 96.56 71 LEU B CA 1
ATOM 2927 C C . LEU B 1 71 ? 1.105 -20.859 -4.852 1 96.56 71 LEU B C 1
ATOM 2929 O O . LEU B 1 71 ? 1.877 -20.156 -4.207 1 96.56 71 LEU B O 1
ATOM 2933 N N . GLN B 1 72 ? 0.675 -22.016 -4.469 1 94.38 72 GLN B N 1
ATOM 2934 C CA . GLN B 1 72 ? 1.186 -22.625 -3.242 1 94.38 72 GLN B CA 1
ATOM 2935 C C . GLN B 1 72 ? 2.635 -23.078 -3.41 1 94.38 72 GLN B C 1
ATOM 2937 O O . GLN B 1 72 ? 3.051 -23.438 -4.512 1 94.38 72 GLN B O 1
ATOM 2942 N N . SER B 1 73 ? 3.342 -23.047 -2.275 1 93.25 73 SER B N 1
ATOM 2943 C CA . SER B 1 73 ? 4.68 -23.625 -2.314 1 93.25 73 SER B CA 1
ATOM 2944 C C . SER B 1 73 ? 4.637 -25.078 -2.764 1 93.25 73 SER B C 1
ATOM 2946 O O . SER B 1 73 ? 3.621 -25.766 -2.588 1 93.25 73 SER B O 1
ATOM 2948 N N . GLY B 1 74 ? 5.738 -25.5 -3.395 1 92.12 74 GLY B N 1
ATOM 2949 C CA . GLY B 1 74 ? 5.82 -26.859 -3.93 1 92.12 74 GLY B CA 1
ATOM 2950 C C . GLY B 1 74 ? 6.414 -26.906 -5.324 1 92.12 74 GLY B C 1
ATOM 2951 O O . GLY B 1 74 ? 7.031 -25.953 -5.777 1 92.12 74 GLY B O 1
ATOM 2952 N N . ASN B 1 75 ? 6.289 -28.094 -5.945 1 92.06 75 ASN B N 1
ATOM 2953 C CA . ASN B 1 75 ? 6.859 -28.312 -7.273 1 92.06 75 ASN B CA 1
ATOM 2954 C C . ASN B 1 75 ? 5.883 -27.906 -8.375 1 92.06 75 ASN B C 1
ATOM 2956 O O . ASN B 1 75 ? 4.684 -28.172 -8.273 1 92.06 75 ASN B O 1
ATOM 2960 N N . SER B 1 76 ? 6.363 -27.188 -9.328 1 94.25 76 SER B N 1
ATOM 2961 C CA . SER B 1 76 ? 5.574 -26.797 -10.492 1 94.25 76 SER B CA 1
ATOM 2962 C C . SER B 1 76 ? 6.438 -26.734 -11.75 1 94.25 76 SER B C 1
ATOM 2964 O O . SER B 1 76 ? 7.66 -26.609 -11.664 1 94.25 76 SER B O 1
ATOM 2966 N N . LEU B 1 77 ? 5.797 -26.844 -12.836 1 93.12 77 LEU B N 1
ATOM 2967 C CA . LEU B 1 77 ? 6.438 -26.641 -14.133 1 93.12 77 LEU B CA 1
ATOM 2968 C C . LEU B 1 77 ? 6.023 -25.312 -14.734 1 93.12 77 LEU B C 1
ATOM 2970 O O . LEU B 1 77 ? 4.836 -24.984 -14.797 1 93.12 77 LEU B O 1
ATOM 2974 N N . MET B 1 78 ? 7.008 -24.594 -15.172 1 94.5 78 MET B N 1
ATOM 2975 C CA . MET B 1 78 ? 6.746 -23.234 -15.656 1 94.5 78 MET B CA 1
ATOM 2976 C C . MET B 1 78 ? 7.078 -23.125 -17.141 1 94.5 78 MET B C 1
ATOM 2978 O O . MET B 1 78 ? 8.141 -23.562 -17.578 1 94.5 78 MET B O 1
ATOM 2982 N N . THR B 1 79 ? 6.176 -22.578 -17.891 1 93.88 79 THR B N 1
ATOM 2983 C CA . THR B 1 79 ? 6.398 -22.219 -19.281 1 93.88 79 THR B CA 1
ATOM 2984 C C . THR B 1 79 ? 6.27 -20.703 -19.469 1 93.88 79 THR B C 1
ATOM 2986 O O . THR B 1 79 ? 5.312 -20.094 -19 1 93.88 79 THR B O 1
ATOM 2989 N N . GLU B 1 80 ? 7.285 -20.109 -20.094 1 93.44 80 GLU B N 1
ATOM 2990 C CA . GLU B 1 80 ? 7.293 -18.688 -20.391 1 93.44 80 GLU B CA 1
ATOM 2991 C C . GLU B 1 80 ? 7.449 -18.422 -21.891 1 93.44 80 GLU B C 1
ATOM 2993 O O . GLU B 1 80 ? 8.328 -19 -22.531 1 93.44 80 GLU B O 1
ATOM 2998 N N . ARG B 1 81 ? 6.59 -17.609 -22.406 1 92.94 81 ARG B N 1
ATOM 2999 C CA . ARG B 1 81 ? 6.66 -17.25 -23.828 1 92.94 81 ARG B CA 1
ATOM 3000 C C . ARG B 1 81 ? 6.758 -15.734 -24 1 92.94 81 ARG B C 1
ATOM 3002 O O . ARG B 1 81 ? 6.105 -14.977 -23.281 1 92.94 81 ARG B O 1
ATOM 3009 N N . LEU B 1 82 ? 7.539 -15.344 -24.938 1 89.81 82 LEU B N 1
ATOM 3010 C CA . LEU B 1 82 ? 7.734 -13.938 -25.25 1 89.81 82 LEU B CA 1
ATOM 3011 C C . LEU B 1 82 ? 6.637 -13.43 -26.188 1 89.81 82 LEU B C 1
ATOM 3013 O O . LEU B 1 82 ? 6.199 -14.141 -27.078 1 89.81 82 LEU B O 1
ATOM 3017 N N . ILE B 1 83 ? 6.176 -12.328 -25.812 1 83.94 83 ILE B N 1
ATOM 3018 C CA . ILE B 1 83 ? 5.266 -11.641 -26.719 1 83.94 83 ILE B CA 1
ATOM 3019 C C . ILE B 1 83 ? 5.891 -10.328 -27.188 1 83.94 83 ILE B C 1
ATOM 3021 O O . ILE B 1 83 ? 6.031 -9.391 -26.406 1 83.94 83 ILE B O 1
ATOM 3025 N N . GLY B 1 84 ? 6.305 -10.273 -28.359 1 81.25 84 GLY B N 1
ATOM 3026 C CA . GLY B 1 84 ? 6.902 -9.07 -28.922 1 81.25 84 GLY B CA 1
ATOM 3027 C C . GLY B 1 84 ? 8.336 -8.859 -28.469 1 81.25 84 GLY B C 1
ATOM 3028 O O . GLY B 1 84 ? 9.031 -9.812 -28.109 1 81.25 84 GLY B O 1
ATOM 3029 N N . GLU B 1 85 ? 8.828 -7.598 -28.453 1 84.31 85 GLU B N 1
ATOM 3030 C CA . GLU B 1 85 ? 10.227 -7.27 -28.219 1 84.31 85 GLU B CA 1
ATOM 3031 C C . GLU B 1 85 ? 10.484 -6.961 -26.75 1 84.31 85 GLU B C 1
ATOM 3033 O O . GLU B 1 85 ? 11.625 -6.957 -26.297 1 84.31 85 GLU B O 1
ATOM 3038 N N . SER B 1 86 ? 9.469 -6.734 -26 1 85.5 86 SER B N 1
ATOM 3039 C CA . SER B 1 86 ? 9.641 -6.305 -24.609 1 85.5 86 SER B CA 1
ATOM 3040 C C . SER B 1 86 ? 10.023 -7.477 -23.719 1 85.5 86 SER B C 1
ATOM 3042 O O . SER B 1 86 ? 10.352 -7.285 -22.547 1 85.5 86 SER B O 1
ATOM 3044 N N . GLY B 1 87 ? 9.977 -8.719 -24.297 1 90.56 87 GLY B N 1
ATOM 3045 C CA . GLY B 1 87 ? 10.344 -9.891 -23.516 1 90.56 87 GLY B CA 1
ATOM 3046 C C . GLY B 1 87 ? 9.289 -10.297 -22.516 1 90.56 87 GLY B C 1
ATOM 3047 O O . GLY B 1 87 ? 8.117 -9.953 -22.656 1 90.56 87 GLY B O 1
ATOM 3048 N N . TYR B 1 88 ? 9.727 -11.156 -21.672 1 93.75 88 TYR B N 1
ATOM 3049 C CA . TYR B 1 88 ? 8.875 -11.609 -20.562 1 93.75 88 TYR B CA 1
ATOM 3050 C C . TYR B 1 88 ? 9.227 -10.875 -19.281 1 93.75 88 TYR B C 1
ATOM 3052 O O . TYR B 1 88 ? 10.383 -10.875 -18.844 1 93.75 88 TYR B O 1
ATOM 3060 N N . ASN B 1 89 ? 8.195 -10.172 -18.672 1 95.69 89 ASN B N 1
ATOM 3061 C CA . ASN B 1 89 ? 8.367 -9.422 -17.422 1 95.69 89 ASN B CA 1
ATOM 3062 C C . ASN B 1 89 ? 7.266 -9.75 -16.422 1 95.69 89 ASN B C 1
ATOM 3064 O O . ASN B 1 89 ? 6.094 -9.867 -16.797 1 95.69 89 ASN B O 1
ATOM 3068 N N . SER B 1 90 ? 7.672 -9.977 -15.227 1 97.12 90 SER B N 1
ATOM 3069 C CA . SER B 1 90 ? 6.691 -10.211 -14.172 1 97.12 90 SER B CA 1
ATOM 3070 C C . SER B 1 90 ? 7.207 -9.727 -12.82 1 97.12 90 SER B C 1
ATOM 3072 O O . SER B 1 90 ? 8.406 -9.469 -12.664 1 97.12 90 SER B O 1
ATOM 3074 N N . ILE B 1 91 ? 6.363 -9.461 -11.906 1 98.38 91 ILE B N 1
ATOM 3075 C CA . ILE B 1 91 ? 6.688 -9.172 -10.508 1 98.38 91 ILE B CA 1
ATOM 3076 C C . ILE B 1 91 ? 6.254 -10.336 -9.625 1 98.38 91 ILE B C 1
ATOM 3078 O O . ILE B 1 91 ? 5.098 -10.758 -9.672 1 98.38 91 ILE B O 1
ATOM 3082 N N . LEU B 1 92 ? 7.168 -10.859 -8.836 1 98.38 92 LEU B N 1
ATOM 3083 C CA . LEU B 1 92 ? 6.883 -12 -7.977 1 98.38 92 LEU B CA 1
ATOM 3084 C C . LEU B 1 92 ? 6.977 -11.609 -6.504 1 98.38 92 LEU B C 1
ATOM 3086 O O . LEU B 1 92 ? 8 -11.086 -6.062 1 98.38 92 LEU B O 1
ATOM 3090 N N . PHE B 1 93 ? 5.938 -11.812 -5.766 1 98.5 93 PHE B N 1
ATOM 3091 C CA . PHE B 1 93 ? 6.012 -11.844 -4.309 1 98.5 93 PHE B CA 1
ATOM 3092 C C . PHE B 1 93 ? 6.184 -13.273 -3.809 1 98.5 93 PHE B C 1
ATOM 3094 O O . PHE B 1 93 ? 5.48 -14.18 -4.258 1 98.5 93 PHE B O 1
ATOM 3101 N N . PHE B 1 94 ? 7.105 -13.477 -2.949 1 97.94 94 PHE B N 1
ATOM 3102 C CA . PHE B 1 94 ? 7.246 -14.727 -2.209 1 97.94 94 PHE B CA 1
ATOM 3103 C C . PHE B 1 94 ? 6.855 -14.539 -0.748 1 97.94 94 PHE B C 1
ATOM 3105 O O . PHE B 1 94 ? 7.246 -13.555 -0.118 1 97.94 94 PHE B O 1
ATOM 3112 N N . PHE B 1 95 ? 6.109 -15.469 -0.186 1 97.44 95 PHE B N 1
ATOM 3113 C CA . PHE B 1 95 ? 5.746 -15.305 1.216 1 97.44 95 PHE B CA 1
ATOM 3114 C C . PHE B 1 95 ? 5.562 -16.656 1.894 1 97.44 95 PHE B C 1
ATOM 3116 O O . PHE B 1 95 ? 5.094 -17.609 1.27 1 97.44 95 PHE B O 1
ATOM 3123 N N . SER B 1 96 ? 5.914 -16.734 3.141 1 94.06 96 SER B N 1
ATOM 3124 C CA . SER B 1 96 ? 5.875 -17.953 3.928 1 94.06 96 SER B CA 1
ATOM 3125 C C . SER B 1 96 ? 4.465 -18.25 4.418 1 94.06 96 SER B C 1
ATOM 3127 O O . SER B 1 96 ? 3.592 -17.391 4.383 1 94.06 96 SER B O 1
ATOM 3129 N N . ASP B 1 97 ? 4.289 -19.5 4.824 1 92.5 97 ASP B N 1
ATOM 3130 C CA . ASP B 1 97 ? 3.025 -19.875 5.457 1 92.5 97 ASP B CA 1
ATOM 3131 C C . ASP B 1 97 ? 2.785 -19.062 6.727 1 92.5 97 ASP B C 1
ATOM 3133 O O . ASP B 1 97 ? 1.645 -18.703 7.035 1 92.5 97 ASP B O 1
ATOM 3137 N N . HIS B 1 98 ? 3.854 -18.828 7.398 1 89.44 98 HIS B N 1
ATOM 3138 C CA . HIS B 1 98 ? 3.744 -18.031 8.609 1 89.44 98 HIS B CA 1
ATOM 3139 C C . HIS B 1 98 ? 3.221 -16.625 8.305 1 89.44 98 HIS B C 1
ATOM 3141 O O . HIS B 1 98 ? 2.346 -16.125 9.008 1 89.44 98 HIS B O 1
ATOM 3147 N N . PHE B 1 99 ? 3.73 -16 7.305 1 93.88 99 PHE B N 1
ATOM 3148 C CA . PHE B 1 99 ? 3.27 -14.68 6.879 1 93.88 99 PHE B CA 1
ATOM 3149 C C . PHE B 1 99 ? 1.779 -14.703 6.566 1 93.88 99 PHE B C 1
ATOM 3151 O O . PHE B 1 99 ? 1.032 -13.828 7.012 1 93.88 99 PHE B O 1
ATOM 3158 N N . LEU B 1 100 ? 1.387 -15.672 5.793 1 93.5 100 LEU B N 1
ATOM 3159 C CA . LEU B 1 100 ? -0.012 -15.82 5.406 1 93.5 100 LEU B CA 1
ATOM 3160 C C . LEU B 1 100 ? -0.9 -15.992 6.633 1 93.5 100 LEU B C 1
ATOM 3162 O O . LEU B 1 100 ? -1.979 -15.398 6.715 1 93.5 100 LEU B O 1
ATOM 3166 N N . ASN B 1 101 ? -0.435 -16.766 7.527 1 87.62 101 ASN B N 1
ATOM 3167 C CA . ASN B 1 101 ? -1.184 -17 8.758 1 87.62 101 ASN B CA 1
ATOM 3168 C C . ASN B 1 101 ? -1.379 -15.711 9.547 1 87.62 101 ASN B C 1
ATOM 3170 O O . ASN B 1 101 ? -2.441 -15.492 10.133 1 87.62 101 ASN B O 1
ATOM 3174 N N . GLN B 1 102 ? -0.386 -14.938 9.625 1 84.56 102 GLN B N 1
ATOM 3175 C CA . GLN B 1 102 ? -0.464 -13.656 10.328 1 84.56 102 GLN B CA 1
ATOM 3176 C C . GLN B 1 102 ? -1.515 -12.75 9.695 1 84.56 102 GLN B C 1
ATOM 3178 O O . GLN B 1 102 ? -2.225 -12.031 10.398 1 84.56 102 GLN B O 1
ATOM 3183 N N . ILE B 1 103 ? -1.59 -12.75 8.375 1 87.75 103 ILE B N 1
ATOM 3184 C CA . ILE B 1 103 ? -2.574 -11.945 7.66 1 87.75 103 ILE B CA 1
ATOM 3185 C C . ILE B 1 103 ? -3.982 -12.422 8.016 1 87.75 103 ILE B C 1
ATOM 3187 O O . ILE B 1 103 ? -4.875 -11.602 8.258 1 87.75 103 ILE B O 1
ATOM 3191 N N . LEU B 1 104 ? -4.18 -13.625 8.039 1 84.06 104 LEU B N 1
ATOM 3192 C CA . LEU B 1 104 ? -5.492 -14.195 8.312 1 84.06 104 LEU B CA 1
ATOM 3193 C C . LEU B 1 104 ? -5.91 -13.938 9.758 1 84.06 104 LEU B C 1
ATOM 3195 O O . LEU B 1 104 ? -7.094 -13.711 10.039 1 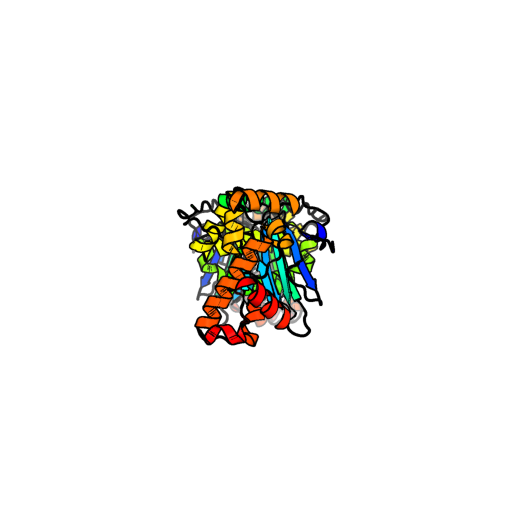84.06 104 LEU B O 1
ATOM 3199 N N . LEU B 1 105 ? -4.977 -13.961 10.602 1 76.56 105 LEU B N 1
ATOM 3200 C CA . LEU B 1 105 ? -5.262 -13.703 12.008 1 76.56 105 LEU B CA 1
ATOM 3201 C C . LEU B 1 105 ? -5.691 -12.258 12.227 1 76.56 105 LEU B C 1
ATOM 3203 O O . LEU B 1 105 ? -6.551 -11.977 13.062 1 76.56 105 LEU B O 1
ATOM 3207 N N . LYS B 1 106 ? -5.035 -11.414 11.523 1 74.5 106 LYS B N 1
ATOM 3208 C CA . LYS B 1 106 ? -5.367 -9.992 11.633 1 74.5 106 LYS B CA 1
ATOM 3209 C C . LYS B 1 106 ? -6.789 -9.719 11.141 1 74.5 106 LYS B C 1
ATOM 3211 O O . LYS B 1 106 ? -7.457 -8.812 11.641 1 74.5 106 LYS B O 1
ATOM 3216 N N . LYS B 1 107 ? -7.184 -10.289 10.016 1 67.94 107 LYS B N 1
ATOM 3217 C CA . LYS B 1 107 ? -8.508 -10.055 9.453 1 67.94 107 LYS B CA 1
ATOM 3218 C C . LYS B 1 107 ? -9.586 -10.75 10.281 1 67.94 107 LYS B C 1
ATOM 3220 O O . LYS B 1 107 ? -10.773 -10.453 10.133 1 67.94 107 LYS B O 1
ATOM 3225 N N . GLN B 1 108 ? -9.43 -10.922 11.516 1 58.34 108 GLN B N 1
ATOM 3226 C CA . GLN B 1 108 ? -10.492 -11.656 12.211 1 58.34 108 GLN B CA 1
ATOM 3227 C C . GLN B 1 108 ? -11.492 -12.242 11.219 1 58.34 108 GLN B C 1
ATOM 3229 O O . GLN B 1 108 ? -12.695 -12.258 11.484 1 58.34 108 GLN B O 1
ATOM 3234 N N . ILE B 1 109 ? -11.211 -12.242 9.984 1 54.28 109 ILE B N 1
ATOM 3235 C CA . ILE B 1 109 ? -12.18 -12.656 8.977 1 54.28 109 ILE B CA 1
ATOM 3236 C C . ILE B 1 109 ? -12.461 -14.148 9.102 1 54.28 109 ILE B C 1
ATOM 3238 O O . ILE B 1 109 ? -11.531 -14.961 9.039 1 54.28 109 ILE B O 1
ATOM 3242 N N . GLU B 1 110 ? -13.438 -14.344 9.773 1 57 110 GLU B N 1
ATOM 3243 C CA . GLU B 1 110 ? -13.898 -15.727 9.734 1 57 110 GLU B CA 1
ATOM 3244 C C . GLU B 1 110 ? -14.008 -16.234 8.297 1 57 110 GLU B C 1
ATOM 3246 O O . GLU B 1 110 ? -14.656 -15.609 7.461 1 57 110 GLU B O 1
ATOM 3251 N N . LEU B 1 111 ? -12.992 -16.969 7.984 1 61.06 111 LEU B N 1
ATOM 3252 C CA . LEU B 1 111 ? -13.023 -17.578 6.66 1 61.06 111 LEU B CA 1
ATOM 3253 C C . LEU B 1 111 ? -14.336 -18.312 6.434 1 61.06 111 LEU B C 1
ATOM 3255 O O . LEU B 1 111 ? -14.812 -19.031 7.32 1 61.06 111 LEU B O 1
ATOM 3259 N N . PRO B 1 112 ? -15.031 -17.734 5.453 1 57.59 112 PRO B N 1
ATOM 3260 C CA . PRO B 1 112 ? -16.25 -18.516 5.184 1 57.59 112 PRO B CA 1
ATOM 3261 C C . PRO B 1 112 ? -15.984 -20.016 5.137 1 57.59 112 PRO B C 1
ATOM 3263 O O . PRO B 1 112 ? -14.867 -20.438 4.844 1 57.59 112 PRO B O 1
ATOM 3266 N N . LYS B 1 113 ? -16.938 -20.797 5.684 1 53.84 113 LYS B N 1
ATOM 3267 C CA . LYS B 1 113 ? -16.891 -22.266 5.594 1 53.84 113 LYS B CA 1
ATOM 3268 C C . LYS B 1 113 ? -16.516 -22.719 4.188 1 53.84 113 LYS B C 1
ATOM 3270 O O . LYS B 1 113 ? -17.25 -22.453 3.23 1 53.84 113 LYS B O 1
ATOM 3275 N N . ALA B 1 114 ? -15.266 -22.484 3.846 1 52.72 114 ALA B N 1
ATOM 3276 C CA . ALA B 1 114 ? -14.625 -22.719 2.555 1 52.72 114 ALA B CA 1
ATOM 3277 C C . ALA B 1 114 ? -15.094 -24.031 1.938 1 52.72 114 ALA B C 1
ATOM 3279 O O . ALA B 1 114 ? -15.227 -25.047 2.635 1 52.72 114 ALA B O 1
ATOM 3280 N N . THR B 1 115 ? -15.734 -24.016 0.825 1 55.62 115 THR B N 1
ATOM 3281 C CA . THR B 1 115 ? -15.781 -25.172 -0.074 1 55.62 115 THR B CA 1
ATOM 3282 C C . THR B 1 115 ? -14.375 -25.641 -0.417 1 55.62 115 THR B C 1
ATOM 3284 O O . THR B 1 115 ? -13.438 -24.844 -0.478 1 55.62 115 THR B O 1
ATOM 3287 N N . HIS B 1 116 ? -13.938 -26.859 -0.111 1 58.25 116 HIS B N 1
ATOM 3288 C CA . HIS B 1 116 ? -12.656 -27.531 -0.281 1 58.25 116 HIS B CA 1
ATOM 3289 C C . HIS B 1 116 ? -12.094 -27.297 -1.681 1 58.25 116 HIS B C 1
ATOM 3291 O O . HIS B 1 116 ? -12.547 -27.922 -2.645 1 58.25 116 HIS B O 1
ATOM 3297 N N . SER B 1 117 ? -11.656 -26 -1.937 1 65.06 117 SER B N 1
ATOM 3298 C CA . SER B 1 117 ? -10.945 -25.922 -3.207 1 65.06 117 SER B CA 1
ATOM 3299 C C . SER B 1 117 ? -9.594 -26.641 -3.127 1 65.06 117 SER B C 1
ATOM 3301 O O . SER B 1 117 ? -8.883 -26.516 -2.133 1 65.06 117 SER B O 1
ATOM 3303 N N . ASN B 1 118 ? -9.336 -27.641 -3.973 1 75.75 118 ASN B N 1
ATOM 3304 C CA . ASN B 1 118 ? -8.078 -28.375 -4.039 1 75.75 118 ASN B CA 1
ATOM 3305 C C . ASN B 1 118 ? -7.094 -27.719 -5 1 75.75 118 ASN B C 1
ATOM 3307 O O . ASN B 1 118 ? -6.074 -28.312 -5.355 1 75.75 118 ASN B O 1
ATOM 3311 N N . GLN B 1 119 ? -7.418 -26.438 -5.246 1 84.25 119 GLN B N 1
ATOM 3312 C CA . GLN B 1 119 ? -6.566 -25.766 -6.23 1 84.25 119 GLN B CA 1
ATOM 3313 C C . GLN B 1 119 ? -5.258 -25.297 -5.602 1 84.25 119 GLN B C 1
ATOM 3315 O O . GLN B 1 119 ? -5.266 -24.688 -4.535 1 84.25 119 GLN B O 1
ATOM 3320 N N . THR B 1 120 ? -4.195 -25.641 -6.254 1 90.12 120 THR B N 1
ATOM 3321 C CA . THR B 1 120 ? -2.881 -25.219 -5.785 1 90.12 120 THR B CA 1
ATOM 3322 C C . THR B 1 120 ? -2.436 -23.938 -6.492 1 90.12 120 THR B C 1
ATOM 3324 O O . THR B 1 120 ? -1.459 -23.312 -6.086 1 90.12 120 THR B O 1
ATOM 3327 N N . VAL B 1 121 ? -3.131 -23.609 -7.535 1 93.94 121 VAL B N 1
ATOM 3328 C CA . VAL B 1 121 ? -2.867 -22.359 -8.258 1 93.94 121 VAL B CA 1
ATOM 3329 C C . VAL B 1 121 ? -4.184 -21.672 -8.602 1 93.94 121 VAL B C 1
ATOM 3331 O O . VAL B 1 121 ? -5.16 -22.344 -8.977 1 93.94 121 VAL B O 1
ATOM 3334 N N . LEU B 1 122 ? -4.246 -20.391 -8.375 1 94.19 122 LEU B N 1
ATOM 3335 C CA . LEU B 1 122 ? -5.418 -19.578 -8.695 1 94.19 122 LEU B CA 1
ATOM 3336 C C . LEU B 1 122 ? -5.051 -18.438 -9.633 1 94.19 122 LEU B C 1
ATOM 3338 O O . LEU B 1 122 ? -4.051 -17.75 -9.422 1 94.19 122 LEU B O 1
ATOM 3342 N N . ASN B 1 123 ? -5.734 -18.359 -10.719 1 94.12 123 ASN B N 1
ATOM 3343 C CA . ASN B 1 123 ? -5.57 -17.219 -11.625 1 94.12 123 ASN B CA 1
ATOM 3344 C C . ASN B 1 123 ? -6.711 -16.219 -11.477 1 94.12 123 ASN B C 1
ATOM 3346 O O . ASN B 1 123 ? -7.871 -16.609 -11.336 1 94.12 123 ASN B O 1
ATOM 3350 N N . ILE B 1 124 ? -6.449 -14.977 -11.477 1 95.19 124 ILE B N 1
ATOM 3351 C CA . ILE B 1 124 ? -7.426 -13.914 -11.266 1 95.19 124 ILE B CA 1
ATOM 3352 C C . ILE B 1 124 ? -7.199 -12.789 -12.266 1 95.19 124 ILE B C 1
ATOM 3354 O O . ILE B 1 124 ? -6.059 -12.461 -12.594 1 95.19 124 ILE B O 1
ATOM 3358 N N . ARG B 1 125 ? -8.289 -12.203 -12.758 1 96.25 125 ARG B N 1
ATOM 3359 C CA . ARG B 1 125 ? -8.18 -11.047 -13.641 1 96.25 125 ARG B CA 1
ATOM 3360 C C . ARG B 1 125 ? -7.871 -9.781 -12.852 1 96.25 125 ARG B C 1
ATOM 3362 O O . ARG B 1 125 ? -8.422 -9.57 -11.766 1 96.25 125 ARG B O 1
ATOM 3369 N N . LYS B 1 126 ? -7.051 -8.977 -13.391 1 97.25 126 LYS B N 1
ATOM 3370 C CA . LYS B 1 126 ? -6.707 -7.715 -12.75 1 97.25 126 LYS B CA 1
ATOM 3371 C C . LYS B 1 126 ? -7.852 -6.715 -12.859 1 97.25 126 LYS B C 1
ATOM 3373 O O . LYS B 1 126 ? -8.406 -6.516 -13.945 1 97.25 126 LYS B O 1
ATOM 3378 N N . ASP B 1 127 ? -8.25 -6.145 -11.844 1 97.19 127 ASP B N 1
ATOM 3379 C CA . ASP B 1 127 ? -9.18 -5.023 -11.906 1 97.19 127 ASP B CA 1
ATOM 3380 C C . ASP B 1 127 ? -8.438 -3.689 -11.867 1 97.19 127 ASP B C 1
ATOM 3382 O O . ASP B 1 127 ? -7.215 -3.652 -11.977 1 97.19 127 ASP B O 1
ATOM 3386 N N . VAL B 1 128 ? -9.148 -2.611 -11.797 1 97.06 128 VAL B N 1
ATOM 3387 C CA . VAL B 1 128 ? -8.578 -1.272 -11.867 1 97.06 128 VAL B CA 1
ATOM 3388 C C . VAL B 1 128 ? -7.586 -1.072 -10.727 1 97.06 128 VAL B C 1
ATOM 3390 O O . VAL B 1 128 ? -6.492 -0.539 -10.93 1 97.06 128 VAL B O 1
ATOM 3393 N N . TYR B 1 129 ? -7.914 -1.469 -9.539 1 97.75 129 TYR B N 1
ATOM 3394 C CA . TYR B 1 129 ? -7.055 -1.288 -8.367 1 97.75 129 TYR B CA 1
ATOM 3395 C C . TYR B 1 129 ? -5.766 -2.088 -8.516 1 97.75 129 TYR B C 1
ATOM 3397 O O . TYR B 1 129 ? -4.68 -1.591 -8.203 1 97.75 129 TYR B O 1
ATOM 3405 N N . VAL B 1 130 ? -5.875 -3.336 -8.914 1 97.88 130 VAL B N 1
ATOM 3406 C CA . VAL B 1 130 ? -4.699 -4.191 -9.055 1 97.88 130 VAL B CA 1
ATOM 3407 C C . VAL B 1 130 ? -3.746 -3.594 -10.094 1 97.88 130 VAL B C 1
ATOM 3409 O O . VAL B 1 130 ? -2.525 -3.648 -9.922 1 97.88 130 VAL B O 1
ATOM 3412 N N . ASN B 1 131 ? -4.328 -3.039 -11.133 1 97.75 131 ASN B N 1
ATOM 3413 C CA . ASN B 1 131 ? -3.484 -2.371 -12.117 1 97.75 131 ASN B CA 1
ATOM 3414 C C . ASN B 1 131 ? -2.725 -1.2 -11.5 1 97.75 131 ASN B C 1
ATOM 3416 O O . ASN B 1 131 ? -1.545 -0.995 -11.797 1 97.75 131 ASN B O 1
ATOM 3420 N N . LEU B 1 132 ? -3.41 -0.435 -10.727 1 97.69 132 LEU B N 1
ATOM 3421 C CA . LEU B 1 132 ? -2.775 0.682 -10.039 1 97.69 132 LEU B CA 1
ATOM 3422 C C . LEU B 1 132 ? -1.721 0.184 -9.055 1 97.69 132 LEU B C 1
ATOM 3424 O O . LEU B 1 132 ? -0.647 0.779 -8.938 1 97.69 132 LEU B O 1
ATOM 3428 N N . PHE B 1 133 ? -2.059 -0.86 -8.352 1 98.38 133 PHE B N 1
ATOM 3429 C CA . PHE B 1 133 ? -1.137 -1.492 -7.414 1 98.38 133 PHE B CA 1
ATOM 3430 C C . PHE B 1 133 ? 0.148 -1.91 -8.117 1 98.38 133 PHE B C 1
ATOM 3432 O O . PHE B 1 133 ? 1.247 -1.64 -7.633 1 98.38 133 PHE B O 1
ATOM 3439 N N . GLU B 1 134 ? -0.023 -2.496 -9.211 1 97.94 134 GLU B N 1
ATOM 3440 C CA . GLU B 1 134 ? 1.118 -2.918 -10.016 1 97.94 134 GLU B CA 1
ATOM 3441 C C . GLU B 1 134 ? 2.004 -1.731 -10.383 1 97.94 134 GLU B C 1
ATOM 3443 O O . GLU B 1 134 ? 3.23 -1.81 -10.281 1 97.94 134 GLU B O 1
ATOM 3448 N N . LYS B 1 135 ? 1.408 -0.715 -10.836 1 97.69 135 LYS B N 1
ATOM 3449 C CA . LYS B 1 135 ? 2.154 0.491 -11.18 1 97.69 135 LYS B CA 1
ATOM 3450 C C . LYS B 1 135 ? 2.912 1.035 -9.977 1 97.69 135 LYS B C 1
ATOM 3452 O O . LYS B 1 135 ? 4.039 1.513 -10.109 1 97.69 135 LYS B O 1
ATOM 3457 N N . SER B 1 136 ? 2.25 0.999 -8.836 1 98 136 SER B N 1
ATOM 3458 C CA . SER B 1 136 ? 2.902 1.464 -7.613 1 98 136 SER B CA 1
ATOM 3459 C C . SER B 1 136 ? 4.137 0.627 -7.293 1 98 136 SER B C 1
ATOM 3461 O O . SER B 1 136 ? 5.141 1.152 -6.805 1 98 136 SER B O 1
ATOM 3463 N N . LEU B 1 137 ? 4.062 -0.682 -7.512 1 98.12 137 LEU B N 1
ATOM 3464 C CA . LEU B 1 137 ? 5.215 -1.548 -7.285 1 98.12 137 LEU B CA 1
ATOM 3465 C C . LEU B 1 137 ? 6.379 -1.144 -8.18 1 98.12 137 LEU B C 1
ATOM 3467 O O . LEU B 1 137 ? 7.531 -1.126 -7.738 1 98.12 137 LEU B O 1
ATOM 3471 N N . LEU B 1 138 ? 6.051 -0.813 -9.414 1 97.38 138 LEU B N 1
ATOM 3472 C CA . LEU B 1 138 ? 7.086 -0.436 -10.375 1 97.38 138 LEU B CA 1
ATOM 3473 C C . LEU B 1 138 ? 7.762 0.868 -9.953 1 97.38 138 LEU B C 1
ATOM 3475 O O . LEU B 1 138 ? 8.977 1.011 -10.086 1 97.38 138 LEU B O 1
ATOM 3479 N N . LEU B 1 139 ? 7.027 1.786 -9.438 1 96.5 139 LEU B N 1
ATOM 3480 C CA . LEU B 1 139 ? 7.574 3.061 -8.984 1 96.5 139 LEU B CA 1
ATOM 3481 C C . LEU B 1 139 ? 8.438 2.869 -7.738 1 96.5 139 LEU B C 1
ATOM 3483 O O . LEU B 1 139 ? 9.391 3.623 -7.52 1 96.5 139 LEU B O 1
ATOM 3487 N N . LEU B 1 140 ? 8.156 1.827 -7 1 96.62 140 LEU B N 1
ATOM 3488 C CA . LEU B 1 140 ? 8.859 1.582 -5.746 1 96.62 140 LEU B CA 1
ATOM 3489 C C . LEU B 1 140 ? 10.016 0.609 -5.953 1 96.62 140 LEU B C 1
ATOM 3491 O O . LEU B 1 140 ? 10.672 0.199 -4.988 1 96.62 140 LEU B O 1
ATOM 3495 N N . LYS B 1 141 ? 10.281 0.195 -7.129 1 95.25 141 LYS B N 1
ATOM 3496 C CA . LYS B 1 141 ? 11.211 -0.885 -7.441 1 95.25 141 LYS B CA 1
ATOM 3497 C C . LYS B 1 141 ? 12.547 -0.683 -6.734 1 95.25 141 LYS B C 1
ATOM 3499 O O . LYS B 1 141 ? 13.086 -1.618 -6.141 1 95.25 141 LYS B O 1
ATOM 3504 N N . ASN B 1 142 ? 13.047 0.514 -6.734 1 91.62 142 ASN B N 1
ATOM 3505 C CA . ASN B 1 142 ? 14.352 0.795 -6.152 1 91.62 142 ASN B CA 1
ATOM 3506 C C . ASN B 1 142 ? 14.258 1.041 -4.652 1 91.62 142 ASN B C 1
ATOM 3508 O O . ASN B 1 142 ? 15.281 1.061 -3.957 1 91.62 142 ASN B O 1
ATOM 3512 N N . ASP B 1 143 ? 13.07 1.208 -4.176 1 90.31 143 ASP B N 1
ATOM 3513 C CA . ASP B 1 143 ? 12.867 1.499 -2.762 1 90.31 143 ASP B CA 1
ATOM 3514 C C . ASP B 1 143 ? 12.844 0.215 -1.936 1 90.31 143 ASP B C 1
ATOM 3516 O O . ASP B 1 143 ? 13.188 0.225 -0.751 1 90.31 143 ASP B O 1
ATOM 3520 N N . PHE B 1 144 ? 12.492 -0.898 -2.523 1 90.81 144 PHE B N 1
ATOM 3521 C CA . PHE B 1 144 ? 12.32 -2.154 -1.803 1 90.81 144 PHE B CA 1
ATOM 3522 C C . PHE B 1 144 ? 13.648 -2.621 -1.212 1 90.81 144 PHE B C 1
ATOM 3524 O O . PHE B 1 144 ? 13.672 -3.248 -0.151 1 90.81 144 PHE B O 1
ATOM 3531 N N . ASN B 1 145 ? 14.672 -2.318 -1.89 1 85.19 145 ASN B N 1
ATOM 3532 C CA . ASN B 1 145 ? 15.977 -2.725 -1.378 1 85.19 145 ASN B CA 1
ATOM 3533 C C . ASN B 1 145 ? 16.375 -1.923 -0.139 1 85.19 145 ASN B C 1
ATOM 3535 O O . ASN B 1 145 ? 17.031 -2.447 0.763 1 85.19 145 ASN B O 1
ATOM 3539 N N . LYS B 1 146 ? 15.938 -0.688 -0.075 1 80.31 146 LYS B N 1
ATOM 3540 C CA . LYS B 1 146 ? 16.281 0.209 1.021 1 80.31 146 LYS B CA 1
ATOM 3541 C C . LYS B 1 146 ? 15.305 0.075 2.18 1 80.31 146 LYS B C 1
ATOM 3543 O O . LYS B 1 146 ? 15.625 0.431 3.316 1 80.31 146 LYS B O 1
ATOM 3548 N N . ALA B 1 147 ? 14.203 -0.444 1.837 1 81.44 147 ALA B N 1
ATOM 3549 C CA . ALA B 1 147 ? 13.141 -0.559 2.834 1 81.44 147 ALA B CA 1
ATOM 3550 C C . ALA B 1 147 ? 12.43 -1.903 2.727 1 81.44 147 ALA B C 1
ATOM 3552 O O . ALA B 1 147 ? 11.32 -1.981 2.195 1 81.44 147 ALA B O 1
ATOM 3553 N N . PRO B 1 148 ? 12.953 -2.85 3.342 1 82.38 148 PRO B N 1
ATOM 3554 C CA . PRO B 1 148 ? 12.375 -4.188 3.223 1 82.38 148 PRO B CA 1
ATOM 3555 C C . PRO B 1 148 ? 10.961 -4.27 3.795 1 82.38 148 PRO B C 1
ATOM 3557 O O . PRO B 1 148 ? 10.148 -5.07 3.328 1 82.38 148 PRO B O 1
ATOM 3560 N N . HIS B 1 149 ? 10.703 -3.377 4.715 1 89.12 149 HIS B N 1
ATOM 3561 C CA . HIS B 1 149 ? 9.375 -3.391 5.332 1 89.12 149 HIS B CA 1
ATOM 3562 C C . HIS B 1 149 ? 8.305 -2.953 4.344 1 89.12 149 HIS B C 1
ATOM 3564 O O . HIS B 1 149 ? 7.125 -3.275 4.516 1 89.12 149 HIS B O 1
ATOM 3570 N N . LEU B 1 150 ? 8.734 -2.203 3.299 1 93.25 150 LEU B N 1
ATOM 3571 C CA . LEU B 1 150 ? 7.785 -1.826 2.258 1 93.25 150 LEU B CA 1
ATOM 3572 C C . LEU B 1 150 ? 7.223 -3.061 1.561 1 93.25 150 LEU B C 1
ATOM 3574 O O . LEU B 1 150 ? 6.055 -3.082 1.169 1 93.25 150 LEU B O 1
ATOM 3578 N N . THR B 1 151 ? 8.07 -4.082 1.415 1 95.25 151 THR B N 1
ATOM 3579 C CA . THR B 1 151 ? 7.613 -5.336 0.821 1 95.25 151 THR B CA 1
ATOM 3580 C C . THR B 1 151 ? 6.5 -5.957 1.657 1 95.25 151 THR B C 1
ATOM 3582 O O . THR B 1 151 ? 5.473 -6.383 1.119 1 95.25 151 THR B O 1
ATOM 3585 N N . HIS B 1 152 ? 6.734 -5.973 2.951 1 93.25 152 HIS B N 1
ATOM 3586 C CA . HIS B 1 152 ? 5.75 -6.523 3.873 1 93.25 152 HIS B CA 1
ATOM 3587 C C . HIS B 1 152 ? 4.414 -5.789 3.754 1 93.25 152 HIS B C 1
ATOM 3589 O O . HIS B 1 152 ? 3.363 -6.422 3.637 1 93.25 152 HIS B O 1
ATOM 3595 N N . VAL B 1 153 ? 4.496 -4.535 3.711 1 94.31 153 VAL B N 1
ATOM 3596 C CA . VAL B 1 153 ? 3.307 -3.689 3.705 1 94.31 153 VAL B CA 1
ATOM 3597 C C . VAL B 1 153 ? 2.559 -3.855 2.385 1 94.31 153 VAL B C 1
ATOM 3599 O O . VAL B 1 153 ? 1.333 -3.992 2.371 1 94.31 153 VAL B O 1
ATOM 3602 N N . LYS B 1 154 ? 3.262 -3.793 1.277 1 97.25 154 LYS B N 1
ATOM 3603 C CA . LYS B 1 154 ? 2.639 -3.92 -0.037 1 97.25 154 LYS B CA 1
ATOM 3604 C C . LYS B 1 154 ? 2.004 -5.297 -0.212 1 97.25 154 LYS B C 1
ATOM 3606 O O . LYS B 1 154 ? 0.902 -5.414 -0.755 1 97.25 154 LYS B O 1
ATOM 3611 N N . LEU B 1 155 ? 2.691 -6.297 0.261 1 97.31 155 LEU B N 1
ATOM 3612 C CA . LEU B 1 155 ? 2.141 -7.645 0.161 1 97.31 155 LEU B CA 1
ATOM 3613 C C . LEU B 1 155 ? 0.898 -7.789 1.033 1 97.31 155 LEU B C 1
ATOM 3615 O O . LEU B 1 155 ? -0.106 -8.359 0.6 1 97.31 155 LEU B O 1
ATOM 3619 N N . GLU B 1 156 ? 0.992 -7.32 2.236 1 94.75 156 GLU B N 1
ATOM 3620 C CA . GLU B 1 156 ? -0.182 -7.352 3.105 1 94.75 156 GLU B CA 1
ATOM 3621 C C . GLU B 1 156 ? -1.359 -6.617 2.469 1 94.75 156 GLU B C 1
ATOM 3623 O O . GLU B 1 156 ? -2.496 -7.09 2.525 1 94.75 156 GLU B O 1
ATOM 3628 N N . GLU B 1 157 ? -1.06 -5.477 1.904 1 95.75 157 GLU B N 1
ATOM 3629 C CA . GLU B 1 157 ? -2.072 -4.664 1.236 1 95.75 157 GLU B CA 1
ATOM 3630 C C . GLU B 1 157 ? -2.826 -5.473 0.186 1 95.75 157 GLU B C 1
ATOM 3632 O O . GLU B 1 157 ? -4.055 -5.539 0.208 1 95.75 157 GLU B O 1
ATOM 3637 N N . ILE B 1 158 ? -2.139 -6.105 -0.691 1 97.44 158 ILE B N 1
ATOM 3638 C CA . ILE B 1 158 ? -2.77 -6.773 -1.825 1 97.44 158 ILE B CA 1
ATOM 3639 C C . ILE B 1 158 ? -3.496 -8.031 -1.346 1 97.44 158 ILE B C 1
ATOM 3641 O O . ILE B 1 158 ? -4.57 -8.359 -1.851 1 97.44 158 ILE B O 1
ATOM 3645 N N . LEU B 1 159 ? -2.947 -8.781 -0.404 1 95.5 159 LEU B N 1
ATOM 3646 C CA . LEU B 1 159 ? -3.609 -9.977 0.099 1 95.5 159 LEU B CA 1
ATOM 3647 C C . LEU B 1 159 ? -4.91 -9.625 0.81 1 95.5 159 LEU B C 1
ATOM 3649 O O . LEU B 1 159 ? -5.922 -10.305 0.634 1 95.5 159 LEU B O 1
ATOM 3653 N N . LEU B 1 160 ? -4.898 -8.539 1.606 1 92.56 160 LEU B N 1
ATOM 3654 C CA . LEU B 1 160 ? -6.117 -8.086 2.273 1 92.56 160 LEU B CA 1
ATOM 3655 C C . LEU B 1 160 ? -7.152 -7.625 1.255 1 92.56 160 LEU B C 1
ATOM 3657 O O . LEU B 1 160 ? -8.344 -7.918 1.398 1 92.56 160 LEU B O 1
ATOM 3661 N N . TYR B 1 161 ? -6.699 -6.879 0.266 1 94.69 161 TYR B N 1
ATOM 3662 C CA . TYR B 1 161 ? -7.598 -6.414 -0.783 1 94.69 161 TYR B CA 1
ATOM 3663 C C . TYR B 1 161 ? -8.297 -7.582 -1.465 1 94.69 161 TYR B C 1
ATOM 3665 O O . TYR B 1 161 ? -9.516 -7.57 -1.638 1 94.69 161 TYR B O 1
ATOM 3673 N N . LEU B 1 162 ? -7.484 -8.578 -1.831 1 94.06 162 LEU B N 1
ATOM 3674 C CA . LEU B 1 162 ? -8.023 -9.742 -2.539 1 94.06 162 LEU B CA 1
ATOM 3675 C C . LEU B 1 162 ? -9 -10.508 -1.66 1 94.06 162 LEU B C 1
ATOM 3677 O O . LEU B 1 162 ? -10.047 -10.961 -2.137 1 94.06 162 LEU B O 1
ATOM 3681 N N . LEU B 1 163 ? -8.656 -10.656 -0.458 1 91.06 163 LEU B N 1
ATOM 3682 C CA . LEU B 1 163 ? -9.539 -11.344 0.48 1 91.06 163 LEU B CA 1
ATOM 3683 C C . LEU B 1 163 ? -10.883 -10.641 0.588 1 91.06 163 LEU B C 1
ATOM 3685 O O . LEU B 1 163 ? -11.922 -11.289 0.757 1 91.06 163 LEU B O 1
ATOM 3689 N N . ASN B 1 164 ? -10.836 -9.336 0.539 1 88.81 164 ASN B N 1
ATOM 3690 C CA . ASN B 1 164 ? -12.07 -8.555 0.629 1 88.81 164 ASN B CA 1
ATOM 3691 C C . ASN B 1 164 ? -12.867 -8.617 -0.67 1 88.81 164 ASN B C 1
ATOM 3693 O O . ASN B 1 164 ? -14.094 -8.672 -0.646 1 88.81 164 ASN B O 1
ATOM 3697 N N . LYS B 1 165 ? -12.203 -8.523 -1.764 1 89.81 165 LYS B N 1
ATOM 3698 C CA . LYS B 1 165 ? -12.836 -8.422 -3.074 1 89.81 165 LYS B CA 1
ATOM 3699 C C . LYS B 1 165 ? -13.398 -9.766 -3.518 1 89.81 165 LYS B C 1
ATOM 3701 O O . LYS B 1 165 ? -14.484 -9.828 -4.109 1 89.81 165 LYS B O 1
ATOM 3706 N N . GLU B 1 166 ? -12.602 -10.844 -3.307 1 89.19 166 GLU B N 1
ATOM 3707 C CA . GLU B 1 166 ? -13 -12.172 -3.758 1 89.19 166 GLU B CA 1
ATOM 3708 C C . GLU B 1 166 ? -12.867 -13.203 -2.639 1 89.19 166 GLU B C 1
ATOM 3710 O O . GLU B 1 166 ? -12.148 -14.195 -2.779 1 89.19 166 GLU B O 1
ATOM 3715 N N . PRO B 1 167 ? -13.641 -13.047 -1.646 1 87.69 167 PRO B N 1
ATOM 3716 C CA . PRO B 1 167 ? -13.477 -13.938 -0.495 1 87.69 167 PRO B CA 1
ATOM 3717 C C . PRO B 1 167 ? -13.773 -15.398 -0.831 1 87.69 167 PRO B C 1
ATOM 3719 O O . PRO B 1 167 ? -13.141 -16.297 -0.283 1 87.69 167 PRO B O 1
ATOM 3722 N N . ASN B 1 168 ? -14.609 -15.672 -1.747 1 88.75 168 ASN B N 1
ATOM 3723 C CA . ASN B 1 168 ? -15.031 -17.031 -2.049 1 88.75 168 ASN B CA 1
ATOM 3724 C C . ASN B 1 168 ? -13.953 -17.812 -2.793 1 88.75 168 ASN B C 1
ATOM 3726 O O . ASN B 1 168 ? -13.961 -19.047 -2.801 1 88.75 168 ASN B O 1
ATOM 3730 N N . GLN B 1 169 ? -13.062 -17.125 -3.354 1 90.25 169 GLN B N 1
ATOM 3731 C CA . GLN B 1 169 ? -11.977 -17.797 -4.066 1 90.25 169 GLN B CA 1
ATOM 3732 C C . GLN B 1 169 ? -10.688 -17.766 -3.252 1 90.25 169 GLN B C 1
ATOM 3734 O O . GLN B 1 169 ? -9.977 -18.781 -3.164 1 90.25 169 GLN B O 1
ATOM 3739 N N . ILE B 1 170 ? -10.492 -16.641 -2.615 1 92.62 170 ILE B N 1
ATOM 3740 C CA . ILE B 1 170 ? -9.203 -16.406 -1.977 1 92.62 170 ILE B CA 1
ATOM 3741 C C . ILE B 1 170 ? -9.156 -17.125 -0.63 1 92.62 170 ILE B C 1
ATOM 3743 O O . ILE B 1 170 ? -8.148 -17.75 -0.287 1 92.62 170 ILE B O 1
ATOM 3747 N N . ALA B 1 171 ? -10.188 -17.078 0.064 1 89.25 171 ALA B N 1
ATOM 3748 C CA . ALA B 1 171 ? -10.219 -17.656 1.402 1 89.25 171 ALA B CA 1
ATOM 3749 C C . ALA B 1 171 ? -9.977 -19.156 1.349 1 89.25 171 ALA B C 1
ATOM 3751 O O . ALA B 1 171 ? -9.109 -19.688 2.061 1 89.25 171 ALA B O 1
ATOM 3752 N N . PRO B 1 172 ? -10.711 -19.859 0.491 1 88.19 172 PRO B N 1
ATOM 3753 C CA . PRO B 1 172 ? -10.43 -21.297 0.395 1 88.19 172 PRO B CA 1
ATOM 3754 C C . PRO B 1 172 ? -9 -21.578 -0.049 1 88.19 172 PRO B C 1
ATOM 3756 O O . PRO B 1 172 ? -8.383 -22.547 0.421 1 88.19 172 PRO B O 1
ATOM 3759 N N . PHE B 1 173 ? -8.5 -20.828 -0.888 1 91.19 173 PHE B N 1
ATOM 3760 C CA . PHE B 1 173 ? -7.121 -21.016 -1.331 1 91.19 173 PHE B CA 1
ATOM 3761 C C . PHE B 1 173 ? -6.152 -20.875 -0.162 1 91.19 173 PHE B C 1
ATOM 3763 O O . PHE B 1 173 ? -5.25 -21.703 0.004 1 91.19 173 PHE B O 1
ATOM 3770 N N . PHE B 1 174 ? -6.328 -19.844 0.613 1 91.06 174 PHE B N 1
ATOM 3771 C CA . PHE B 1 174 ? -5.453 -19.609 1.755 1 91.06 174 PHE B CA 1
ATOM 3772 C C . PHE B 1 174 ? -5.578 -20.719 2.785 1 91.06 174 PHE B C 1
ATOM 3774 O O . PHE B 1 174 ? -4.578 -21.172 3.348 1 91.06 174 PHE B O 1
AT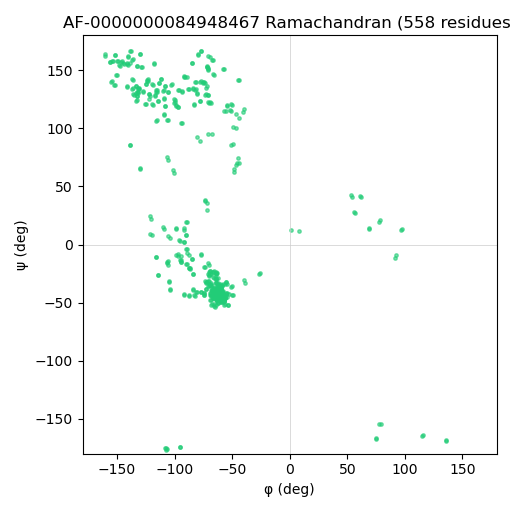OM 3781 N N . GLN B 1 175 ? -6.762 -21.125 2.971 1 86.31 175 GLN B N 1
ATOM 3782 C CA . GLN B 1 175 ? -6.984 -22.219 3.908 1 86.31 175 GLN B CA 1
ATOM 3783 C C . GLN B 1 175 ? -6.281 -23.5 3.447 1 86.31 175 GLN B C 1
ATOM 3785 O O . GLN B 1 175 ? -5.637 -24.172 4.246 1 86.31 175 GLN B O 1
ATOM 3790 N N . ASN B 1 176 ? -6.48 -23.781 2.205 1 87.5 176 ASN B N 1
ATOM 3791 C CA . ASN B 1 176 ? -5.832 -24.969 1.638 1 87.5 176 ASN B CA 1
ATOM 3792 C C . ASN B 1 176 ? -4.309 -24.859 1.733 1 87.5 176 ASN B C 1
ATOM 3794 O O . ASN B 1 176 ? -3.631 -25.875 1.956 1 87.5 176 ASN B O 1
ATOM 3798 N N . THR B 1 177 ? -3.867 -23.719 1.542 1 89.38 177 THR B N 1
ATOM 3799 C CA . THR B 1 177 ? -2.432 -23.469 1.615 1 89.38 177 THR B CA 1
ATOM 3800 C C . THR B 1 177 ? -1.903 -23.766 3.016 1 89.38 177 THR B C 1
ATOM 3802 O O . THR B 1 177 ? -0.85 -24.391 3.168 1 89.38 177 THR B O 1
ATOM 3805 N N . LEU B 1 178 ? -2.645 -23.422 3.988 1 86.38 178 LEU B N 1
ATOM 3806 C CA . LEU B 1 178 ? -2.178 -23.547 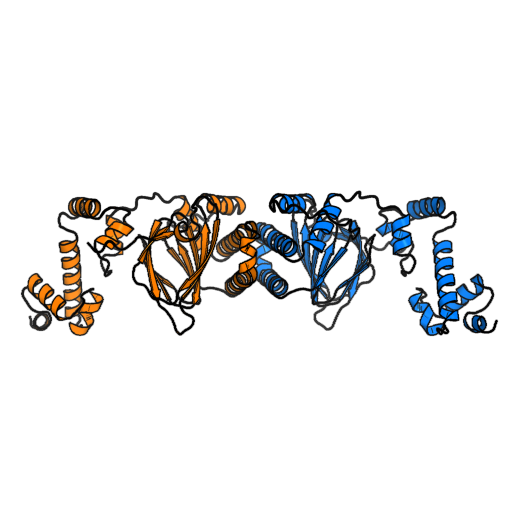5.363 1 86.38 178 LEU B CA 1
ATOM 3807 C C . LEU B 1 178 ? -2.455 -24.938 5.906 1 86.38 178 LEU B C 1
ATOM 3809 O O . LEU B 1 178 ? -1.85 -25.359 6.898 1 86.38 178 LEU B O 1
ATOM 3813 N N . SER B 1 179 ? -3.414 -25.609 5.258 1 79.44 179 SER B N 1
ATOM 3814 C CA . SER B 1 179 ? -3.777 -26.938 5.75 1 79.44 179 SER B CA 1
ATOM 3815 C C . SER B 1 179 ? -3.057 -28.031 4.969 1 79.44 179 SER B C 1
ATOM 3817 O O . SER B 1 179 ? -3.32 -29.219 5.168 1 79.44 179 SER B O 1
ATOM 3819 N N . ARG B 1 180 ? -2.434 -27.594 3.9 1 69.88 180 ARG B N 1
ATOM 3820 C CA . ARG B 1 180 ? -1.856 -28.547 2.955 1 69.88 180 ARG B CA 1
ATOM 3821 C C . ARG B 1 180 ? -1.117 -29.656 3.684 1 69.88 180 ARG B C 1
ATOM 3823 O O . ARG B 1 180 ? -0.357 -29.391 4.621 1 69.88 180 ARG B O 1
ATOM 3830 N N . HIS B 1 181 ? -1.838 -30.766 3.549 1 59.25 181 HIS B N 1
ATOM 3831 C CA . HIS B 1 181 ? -1.109 -32 3.777 1 59.25 181 HIS B CA 1
ATOM 3832 C C . HIS B 1 181 ? -0.245 -32.375 2.574 1 59.25 181 HIS B C 1
ATOM 3834 O O . HIS B 1 181 ? -0.711 -32.312 1.434 1 59.25 181 HIS B O 1
ATOM 3840 N N . LYS B 1 182 ? 1.058 -31.891 2.516 1 55.16 182 LYS B N 1
ATOM 3841 C CA . LYS B 1 182 ? 2.066 -32 1.467 1 55.16 182 LYS B CA 1
ATOM 3842 C C . LYS B 1 182 ? 1.821 -33.25 0.6 1 55.16 182 LYS B C 1
ATOM 3844 O O . LYS B 1 182 ? 2.182 -33.25 -0.58 1 55.16 182 LYS B O 1
ATOM 3849 N N . ASN B 1 183 ? 1.195 -34.219 1.074 1 56.38 183 ASN B N 1
ATOM 3850 C CA . ASN B 1 183 ? 1.395 -35.438 0.321 1 56.38 183 ASN B CA 1
ATOM 3851 C C . ASN B 1 183 ? 0.16 -35.812 -0.5 1 56.38 183 ASN B C 1
ATOM 3853 O O . ASN B 1 183 ? -0.764 -36.438 0.008 1 56.38 183 ASN B O 1
ATOM 3857 N N . LYS B 1 184 ? -0.028 -35 -1.68 1 63.53 184 LYS B N 1
ATOM 3858 C CA . LYS B 1 184 ? -1.037 -35.531 -2.582 1 63.53 184 LYS B CA 1
ATOM 3859 C C . LYS B 1 184 ? -0.582 -36.875 -3.174 1 63.53 184 LYS B C 1
ATOM 3861 O O . LYS B 1 184 ? 0.603 -37.062 -3.455 1 63.53 184 LYS B O 1
ATOM 3866 N N . SER B 1 185 ? -1.668 -37.781 -3.387 1 74.62 185 SER B N 1
ATOM 3867 C CA . SER B 1 185 ? -1.388 -39.156 -3.822 1 74.62 185 SER B CA 1
ATOM 3868 C C . SER B 1 185 ? -0.992 -39.188 -5.297 1 74.62 185 SER B C 1
ATOM 3870 O O . SER B 1 185 ? -1.376 -38.312 -6.07 1 74.62 185 SER B O 1
ATOM 3872 N N . ILE B 1 186 ? -0.059 -39.938 -5.715 1 82.69 186 ILE B N 1
ATOM 3873 C CA . ILE B 1 186 ? 0.342 -40.25 -7.086 1 82.69 186 ILE B CA 1
ATOM 3874 C C . ILE B 1 186 ? -0.898 -40.406 -7.961 1 82.69 186 ILE B C 1
ATOM 3876 O O . ILE B 1 186 ? -0.92 -39.969 -9.109 1 82.69 186 ILE B O 1
ATOM 3880 N N . LYS B 1 187 ? -1.953 -40.906 -7.371 1 84.31 187 LYS B N 1
ATOM 3881 C CA . LYS B 1 187 ? -3.182 -41.125 -8.125 1 84.31 187 LYS B CA 1
ATOM 3882 C C . LYS B 1 187 ? -3.824 -39.812 -8.562 1 84.31 187 LYS B C 1
ATOM 3884 O O . LYS B 1 187 ? -4.27 -39.688 -9.703 1 84.31 187 LYS B O 1
ATOM 3889 N N . ASP B 1 188 ? -3.836 -38.969 -7.684 1 84.06 188 ASP B N 1
ATOM 3890 C CA . ASP B 1 188 ? -4.449 -37.688 -7.984 1 84.06 188 ASP B CA 1
ATOM 3891 C C . ASP B 1 188 ? -3.689 -36.938 -9.094 1 84.06 188 ASP B C 1
ATOM 3893 O O . ASP B 1 188 ? -4.297 -36.406 -10.023 1 84.06 188 ASP B O 1
ATOM 3897 N N . ILE B 1 189 ? -2.439 -37 -9.055 1 85.5 189 ILE B N 1
ATOM 3898 C CA . ILE B 1 189 ? -1.59 -36.312 -10.016 1 85.5 189 ILE B CA 1
ATOM 3899 C C . ILE B 1 189 ? -1.735 -36.938 -11.391 1 85.5 189 ILE B C 1
ATOM 3901 O O . ILE B 1 189 ? -1.889 -36.25 -12.398 1 85.5 189 ILE B O 1
ATOM 3905 N N . VAL B 1 190 ? -1.728 -38.219 -11.406 1 86.31 190 VAL B N 1
ATOM 3906 C CA . VAL B 1 190 ? -1.832 -38.969 -12.664 1 86.31 190 VAL B CA 1
ATOM 3907 C C . VAL B 1 190 ? -3.195 -38.719 -13.297 1 86.31 190 VAL B C 1
ATOM 3909 O O . VAL B 1 190 ? -3.287 -38.469 -14.5 1 86.31 190 VAL B O 1
ATOM 3912 N N . GLN B 1 191 ? -4.238 -38.719 -12.508 1 83.88 191 GLN B N 1
ATOM 3913 C CA . GLN B 1 191 ? -5.586 -38.469 -13.016 1 83.88 191 GLN B CA 1
ATOM 3914 C C . GLN B 1 191 ? -5.734 -37.062 -13.555 1 83.88 191 GLN B C 1
ATOM 3916 O O . GLN B 1 191 ? -6.375 -36.844 -14.586 1 83.88 191 GLN B O 1
ATOM 3921 N N . GLN B 1 192 ? -5.16 -36.156 -12.914 1 84 192 GLN B N 1
ATOM 3922 C CA . GLN B 1 192 ? -5.273 -34.75 -13.289 1 84 192 GLN B CA 1
ATOM 3923 C C . GLN B 1 192 ? -4.523 -34.469 -14.586 1 84 192 GLN B C 1
ATOM 3925 O O . GLN B 1 192 ? -4.926 -33.594 -15.359 1 84 192 GLN B O 1
ATOM 3930 N N . HIS B 1 193 ? -3.48 -35.281 -14.867 1 83.94 193 HIS B N 1
ATOM 3931 C CA . HIS B 1 193 ? -2.623 -34.969 -16 1 83.94 193 HIS B CA 1
ATOM 3932 C C . HIS B 1 193 ? -2.611 -36.094 -17.031 1 83.94 193 HIS B C 1
ATOM 3934 O O . HIS B 1 193 ? -1.653 -36.25 -17.781 1 83.94 193 HIS B O 1
ATOM 3940 N N . GLU B 1 194 ? -3.637 -36.875 -16.984 1 81.19 194 GLU B N 1
ATOM 3941 C CA . GLU B 1 194 ? -3.727 -38.031 -17.844 1 81.19 194 GLU B CA 1
ATOM 3942 C C . GLU B 1 194 ? -3.643 -37.688 -19.312 1 81.19 194 GLU B C 1
ATOM 3944 O O . GLU B 1 194 ? -3.045 -38.406 -20.109 1 81.19 194 GLU B O 1
ATOM 3949 N N . ASN B 1 195 ? -4.168 -36.562 -19.656 1 75.75 195 ASN B N 1
ATOM 3950 C CA . ASN B 1 195 ? -4.227 -36.156 -21.047 1 75.75 195 ASN B CA 1
ATOM 3951 C C . ASN B 1 195 ? -3.197 -35.062 -21.359 1 75.75 195 ASN B C 1
ATOM 3953 O O . ASN B 1 195 ? -3.252 -34.438 -22.422 1 75.75 195 ASN B O 1
ATOM 3957 N N . SER B 1 196 ? -2.365 -34.812 -20.391 1 78 196 SER B N 1
ATOM 3958 C CA . SER B 1 196 ? -1.335 -33.781 -20.609 1 78 196 SER B CA 1
ATOM 3959 C C . SER B 1 196 ? -0.062 -34.406 -21.172 1 78 196 SER B C 1
ATOM 3961 O O . SER B 1 196 ? 0.234 -35.594 -20.938 1 78 196 SER B O 1
ATOM 3963 N N . PRO B 1 197 ? 0.602 -33.688 -22.047 1 77.56 197 PRO B N 1
ATOM 3964 C CA . PRO B 1 197 ? 1.834 -34.219 -22.656 1 77.56 197 PRO B CA 1
ATOM 3965 C C . PRO B 1 197 ? 3.01 -34.219 -21.672 1 77.56 197 PRO B C 1
ATOM 3967 O O . PRO B 1 197 ? 4.145 -33.938 -22.078 1 77.56 197 PRO B O 1
ATOM 3970 N N . LEU B 1 198 ? 2.836 -34.5 -20.453 1 86.12 198 LEU B N 1
ATOM 3971 C CA . LEU B 1 198 ? 3.904 -34.469 -19.453 1 86.12 198 LEU B CA 1
ATOM 3972 C C . LEU B 1 198 ? 4.711 -35.781 -19.5 1 86.12 198 LEU B C 1
ATOM 3974 O O . LEU B 1 198 ? 4.148 -36.844 -19.703 1 86.12 198 LEU B O 1
ATOM 3978 N N . THR B 1 199 ? 5.992 -35.625 -19.359 1 86.44 199 THR B N 1
ATOM 3979 C CA . THR B 1 199 ? 6.867 -36.812 -19.281 1 86.44 199 THR B CA 1
ATOM 3980 C C . THR B 1 199 ? 6.785 -37.469 -17.906 1 86.44 199 THR B C 1
ATOM 3982 O O . THR B 1 199 ? 6.25 -36.875 -16.969 1 86.44 199 THR B O 1
ATOM 3985 N N . ILE B 1 200 ? 7.297 -38.656 -17.828 1 89.88 200 ILE B N 1
ATOM 3986 C CA . ILE B 1 200 ? 7.352 -39.375 -16.562 1 89.88 200 ILE B CA 1
ATOM 3987 C C . ILE B 1 200 ? 8.195 -38.562 -15.562 1 89.88 200 ILE B C 1
ATOM 3989 O O . ILE B 1 200 ? 7.855 -38.5 -14.375 1 89.88 200 ILE B O 1
ATOM 3993 N N . ASP B 1 201 ? 9.305 -37.969 -16.078 1 91.38 201 ASP B N 1
ATOM 3994 C CA . ASP B 1 201 ? 10.148 -37.156 -15.227 1 91.38 201 ASP B CA 1
ATOM 3995 C C . ASP B 1 201 ? 9.352 -36 -14.641 1 91.38 201 ASP B C 1
ATOM 3997 O O . ASP B 1 201 ? 9.469 -35.688 -13.445 1 91.38 201 ASP B O 1
ATOM 4001 N N . GLU B 1 202 ? 8.602 -35.375 -15.453 1 90.38 202 GLU B N 1
ATOM 4002 C CA . GLU B 1 202 ? 7.801 -34.25 -15.023 1 90.38 202 GLU B CA 1
ATOM 4003 C C . GLU B 1 202 ? 6.727 -34.656 -14.023 1 90.38 202 GLU B C 1
ATOM 4005 O O . GLU B 1 202 ? 6.484 -33.969 -13.031 1 90.38 202 GLU B O 1
ATOM 4010 N N . LEU B 1 203 ? 6.105 -35.75 -14.273 1 89.94 203 LEU B N 1
ATOM 4011 C CA . LEU B 1 203 ? 5.09 -36.25 -13.359 1 89.94 203 LEU B CA 1
ATOM 4012 C C . LEU B 1 203 ? 5.707 -36.625 -12.016 1 89.94 203 LEU B C 1
ATOM 4014 O O . LEU B 1 203 ? 5.137 -36.344 -10.961 1 89.94 203 LEU B O 1
ATOM 4018 N N . ALA B 1 204 ? 6.844 -37.312 -12.055 1 91.44 204 ALA B N 1
ATOM 4019 C CA . ALA B 1 204 ? 7.555 -37.625 -10.828 1 91.44 204 ALA B CA 1
ATOM 4020 C C . ALA B 1 204 ? 7.875 -36.375 -10.023 1 91.44 204 ALA B C 1
ATOM 4022 O O . ALA B 1 204 ? 7.672 -36.344 -8.812 1 91.44 204 ALA B O 1
ATOM 4023 N N . PHE B 1 205 ? 8.352 -35.375 -10.703 1 90.88 205 PHE B N 1
ATOM 4024 C CA . PHE B 1 205 ? 8.695 -34.094 -10.102 1 90.88 205 PHE B CA 1
ATOM 4025 C C . PHE B 1 205 ? 7.477 -33.469 -9.43 1 90.88 205 PHE B C 1
ATOM 4027 O O . PHE B 1 205 ? 7.539 -33.062 -8.266 1 90.88 205 PHE B O 1
ATOM 4034 N N . LEU B 1 206 ? 6.352 -33.406 -10.094 1 88.69 206 LEU B N 1
ATOM 4035 C CA . LEU B 1 206 ? 5.129 -32.844 -9.555 1 88.69 206 LEU B CA 1
ATOM 4036 C C . LEU B 1 206 ? 4.633 -33.625 -8.352 1 88.69 206 LEU B C 1
ATOM 4038 O O . LEU B 1 206 ? 3.902 -33.094 -7.508 1 88.69 206 LEU B O 1
ATOM 4042 N N . SER B 1 207 ? 5.031 -34.875 -8.289 1 88.5 207 SER B N 1
ATOM 4043 C CA . SER B 1 207 ? 4.621 -35.75 -7.195 1 88.5 207 SER B CA 1
ATOM 4044 C C . SER B 1 207 ? 5.621 -35.719 -6.047 1 88.5 207 SER B C 1
ATOM 4046 O O . SER B 1 207 ? 5.523 -36.5 -5.102 1 88.5 207 SER B O 1
ATOM 4048 N N . ASN B 1 208 ? 6.648 -34.906 -6.191 1 88.44 208 ASN B N 1
ATOM 4049 C CA . ASN B 1 208 ? 7.684 -34.781 -5.176 1 88.44 208 ASN B CA 1
ATOM 4050 C C . ASN B 1 208 ? 8.414 -36.094 -4.93 1 88.44 208 ASN B C 1
ATOM 4052 O O . ASN B 1 208 ? 8.641 -36.469 -3.781 1 88.44 208 ASN B O 1
ATOM 4056 N N . MET B 1 209 ? 8.695 -36.781 -6.035 1 88.81 209 MET B N 1
ATOM 4057 C CA . MET B 1 209 ? 9.367 -38.062 -5.949 1 88.81 209 MET B CA 1
ATOM 4058 C C . MET B 1 209 ? 10.461 -38.188 -7.004 1 88.81 209 MET B C 1
ATOM 4060 O O . MET B 1 209 ? 10.445 -37.438 -8 1 88.81 209 MET B O 1
ATOM 4064 N N . SER B 1 210 ? 11.406 -39.094 -6.758 1 91.38 210 SER B N 1
ATOM 4065 C CA . SER B 1 210 ? 12.328 -39.5 -7.824 1 91.38 210 SER B CA 1
ATOM 4066 C C . SER B 1 210 ? 11.609 -40.312 -8.891 1 91.38 210 SER B C 1
ATOM 4068 O O . SER B 1 210 ? 10.547 -40.875 -8.641 1 91.38 210 SER B O 1
ATOM 4070 N N . VAL B 1 211 ? 12.273 -40.344 -10.008 1 93.25 211 VAL B N 1
ATOM 4071 C CA . VAL B 1 211 ? 11.703 -41.125 -11.117 1 93.25 211 VAL B CA 1
ATOM 4072 C C . VAL B 1 211 ? 11.594 -42.594 -10.719 1 93.25 211 VAL B C 1
ATOM 4074 O O . VAL B 1 211 ? 10.586 -43.25 -11 1 93.25 211 VAL B O 1
ATOM 4077 N N . SER B 1 212 ? 12.547 -43.031 -10.016 1 94.62 212 SER B N 1
ATOM 4078 C CA . SER B 1 212 ? 12.547 -44.406 -9.578 1 94.62 212 SER B CA 1
ATOM 4079 C C . SER B 1 212 ? 11.398 -44.688 -8.609 1 94.62 212 SER B C 1
ATOM 4081 O O . SER B 1 212 ? 10.664 -45.656 -8.773 1 94.62 212 SER B O 1
ATOM 4083 N N . THR B 1 213 ? 11.258 -43.906 -7.613 1 94 213 THR B N 1
ATOM 4084 C CA . THR B 1 213 ? 10.18 -44.062 -6.637 1 94 213 THR B CA 1
ATOM 4085 C C . THR B 1 213 ? 8.82 -43.938 -7.312 1 94 213 THR B C 1
ATOM 4087 O O . THR B 1 213 ? 7.902 -44.719 -7.004 1 94 213 THR B O 1
ATOM 4090 N N . PHE B 1 214 ? 8.711 -43.031 -8.258 1 94.12 214 PHE B N 1
ATOM 4091 C CA . PHE B 1 214 ? 7.461 -42.812 -8.977 1 94.12 214 PHE B CA 1
ATOM 4092 C C . PHE B 1 214 ? 7.082 -44.062 -9.766 1 94.12 214 PHE B C 1
ATOM 4094 O O . PHE B 1 214 ? 5.938 -44.5 -9.695 1 94.12 214 PHE B O 1
ATOM 4101 N N . LYS B 1 215 ? 7.957 -44.594 -10.477 1 94.25 215 LYS B N 1
ATOM 4102 C CA . LYS B 1 215 ? 7.711 -45.781 -11.281 1 94.25 215 LYS B CA 1
ATOM 4103 C C . LYS B 1 215 ? 7.301 -46.969 -10.406 1 94.25 215 LYS B C 1
ATOM 4105 O O . LYS B 1 215 ? 6.371 -47.719 -10.742 1 94.25 215 LYS B O 1
ATOM 4110 N N . ARG B 1 216 ? 7.977 -47.031 -9.32 1 94.25 216 ARG B N 1
ATOM 4111 C CA . ARG B 1 216 ? 7.68 -48.125 -8.398 1 94.25 216 ARG B CA 1
ATOM 4112 C C . ARG B 1 216 ? 6.27 -48 -7.828 1 94.25 216 ARG B C 1
ATOM 4114 O O . ARG B 1 216 ? 5.484 -48.969 -7.887 1 94.25 216 ARG B O 1
ATOM 4121 N N . LYS B 1 217 ? 5.996 -46.875 -7.289 1 93.69 217 LYS B N 1
ATOM 4122 C CA . LYS B 1 217 ? 4.688 -46.656 -6.688 1 93.69 217 LYS B CA 1
ATOM 4123 C C . LYS B 1 217 ? 3.578 -46.75 -7.73 1 93.69 217 LYS B C 1
ATOM 4125 O O . LYS B 1 217 ? 2.49 -47.25 -7.445 1 93.69 217 LYS B O 1
ATOM 4130 N N . PHE B 1 218 ? 3.846 -46.188 -8.898 1 94.12 218 PHE B N 1
ATOM 4131 C CA . PHE B 1 218 ? 2.891 -46.281 -10 1 94.12 218 PHE B CA 1
ATOM 4132 C C . PHE B 1 218 ? 2.547 -47.719 -10.32 1 94.12 218 PHE B C 1
ATOM 4134 O O . PHE B 1 218 ? 1.371 -48.062 -10.445 1 94.12 218 PHE B O 1
ATOM 4141 N N . ALA B 1 219 ? 3.482 -48.5 -10.391 1 93.25 219 ALA B N 1
ATOM 4142 C CA . ALA B 1 219 ? 3.293 -49.906 -10.719 1 93.25 219 ALA B CA 1
ATOM 4143 C C . ALA B 1 219 ? 2.51 -50.625 -9.617 1 93.25 219 ALA B C 1
ATOM 4145 O O . ALA B 1 219 ? 1.718 -51.5 -9.898 1 93.25 219 ALA B O 1
ATOM 4146 N N . GLU B 1 220 ? 2.779 -50.25 -8.461 1 93.38 220 GLU B N 1
ATOM 4147 C CA . GLU B 1 220 ? 2.055 -50.812 -7.336 1 93.38 220 GLU B CA 1
ATOM 4148 C C . GLU B 1 220 ? 0.565 -50.5 -7.414 1 93.38 220 GLU B C 1
ATOM 4150 O O . GLU B 1 220 ? -0.274 -51.344 -7.078 1 93.38 220 GLU B O 1
ATOM 4155 N N . ILE B 1 221 ? 0.295 -49.406 -7.898 1 92.62 221 ILE B N 1
ATOM 4156 C CA . ILE B 1 221 ? -1.078 -48.906 -7.91 1 92.62 221 ILE B CA 1
ATOM 4157 C C . ILE B 1 221 ? -1.794 -49.406 -9.164 1 92.62 221 ILE B C 1
ATOM 4159 O O . ILE B 1 221 ? -2.924 -49.875 -9.094 1 92.62 221 ILE B O 1
ATOM 4163 N N . TYR B 1 222 ? -1.146 -49.344 -10.344 1 92.56 222 TYR B N 1
ATOM 4164 C CA . TYR B 1 222 ? -1.819 -49.531 -11.625 1 92.56 222 TYR B CA 1
ATOM 4165 C C . TYR B 1 222 ? -1.458 -50.906 -12.211 1 92.56 222 TYR B C 1
ATOM 4167 O O . TYR B 1 222 ? -2.068 -51.344 -13.188 1 92.56 222 TYR B O 1
ATOM 4175 N N . GLN B 1 223 ? -0.44 -51.5 -11.672 1 94.44 223 GLN B N 1
ATOM 4176 C CA . GLN B 1 223 ? -0.001 -52.844 -12.047 1 94.44 223 GLN B CA 1
ATOM 4177 C C . GLN B 1 223 ? 0.575 -52.844 -13.461 1 94.44 223 GLN B C 1
ATOM 4179 O O . GLN B 1 223 ? 0.646 -53.906 -14.094 1 94.44 223 GLN B O 1
ATOM 4184 N N . ILE B 1 224 ? 0.851 -51.781 -14.023 1 92.38 224 ILE B N 1
ATOM 4185 C CA . ILE B 1 224 ? 1.537 -51.625 -15.305 1 92.38 224 ILE B CA 1
ATOM 4186 C C . ILE B 1 224 ? 2.508 -50.438 -15.203 1 92.38 224 ILE B C 1
ATOM 4188 O O . ILE B 1 224 ? 2.43 -49.625 -14.273 1 92.38 224 ILE B O 1
ATOM 4192 N N . SER B 1 225 ? 3.439 -50.375 -16.094 1 93.56 225 SER B N 1
ATOM 4193 C CA . SER B 1 225 ? 4.391 -49.25 -16.078 1 93.56 225 SER B CA 1
ATOM 4194 C C . SER B 1 225 ? 3.729 -47.969 -16.516 1 93.56 225 SER B C 1
ATOM 4196 O O . SER B 1 225 ? 2.766 -47.969 -17.281 1 93.56 225 SER B O 1
ATOM 4198 N N . PRO B 1 226 ? 4.27 -46.844 -16.031 1 93.44 226 PRO B N 1
ATOM 4199 C CA . PRO B 1 226 ? 3.727 -45.531 -16.469 1 93.44 226 PRO B CA 1
ATOM 4200 C C . PRO B 1 226 ? 3.734 -45.375 -17.984 1 93.44 226 PRO B C 1
ATOM 4202 O O . PRO B 1 226 ? 2.762 -44.906 -18.562 1 93.44 226 PRO B O 1
ATOM 4205 N N . LYS B 1 227 ? 4.777 -45.781 -18.609 1 90.5 227 LYS B N 1
ATOM 4206 C CA . LYS B 1 227 ? 4.879 -45.688 -20.062 1 90.5 227 LYS B CA 1
ATOM 4207 C C . LYS B 1 227 ? 3.736 -46.438 -20.75 1 90.5 227 LYS B C 1
ATOM 4209 O O . LYS B 1 227 ? 3.043 -45.875 -21.594 1 90.5 227 LYS B O 1
ATOM 4214 N N . LYS B 1 228 ? 3.527 -47.594 -20.375 1 91.62 228 LYS B N 1
ATOM 4215 C CA . LYS B 1 228 ? 2.463 -48.406 -20.953 1 91.62 228 LYS B CA 1
ATOM 4216 C C . LYS B 1 228 ? 1.091 -47.812 -20.672 1 91.62 228 LYS B C 1
ATOM 4218 O O . LYS B 1 228 ? 0.218 -47.781 -21.531 1 91.62 228 LYS B O 1
ATOM 4223 N N . TYR B 1 229 ? 0.957 -47.406 -19.453 1 93.38 229 TYR B N 1
ATOM 4224 C CA . TYR B 1 229 ? -0.304 -46.781 -19.047 1 93.38 229 TYR B CA 1
ATOM 4225 C C . TYR B 1 229 ? -0.65 -45.594 -19.906 1 93.38 229 TYR B C 1
ATOM 4227 O O . TYR B 1 229 ? -1.75 -45.5 -20.469 1 93.38 229 TYR B O 1
ATOM 4235 N N . PHE B 1 230 ? 0.268 -44.688 -20.062 1 90.94 230 PHE B N 1
ATOM 4236 C CA . PHE B 1 230 ? -0 -43.438 -20.766 1 90.94 230 PHE B CA 1
ATOM 4237 C C . PHE B 1 230 ? -0.122 -43.688 -22.266 1 90.94 230 PHE B C 1
ATOM 4239 O O . PHE B 1 230 ? -0.896 -43 -22.953 1 90.94 230 PHE B O 1
ATOM 4246 N N . ILE B 1 231 ? 0.576 -44.594 -22.812 1 89 231 ILE B N 1
ATOM 4247 C CA . ILE B 1 231 ? 0.398 -45 -24.203 1 89 231 ILE B CA 1
ATOM 4248 C C . ILE B 1 231 ? -1.024 -45.5 -24.422 1 89 231 ILE B C 1
ATOM 4250 O O . ILE B 1 231 ? -1.689 -45.125 -25.391 1 89 231 ILE B O 1
ATOM 4254 N N . SER B 1 232 ? -1.44 -46.375 -23.516 1 91.31 232 SER B N 1
ATOM 4255 C CA . SER B 1 232 ? -2.789 -46.938 -23.625 1 91.31 232 SER B CA 1
ATOM 4256 C C . SER B 1 232 ? -3.838 -45.812 -23.609 1 91.31 232 SER B C 1
ATOM 4258 O O . SER B 1 232 ? -4.797 -45.844 -24.391 1 91.31 232 SER B O 1
ATOM 4260 N N . LYS B 1 233 ? -3.639 -44.906 -22.75 1 90.56 233 LYS B N 1
ATOM 4261 C CA . LYS B 1 233 ? -4.59 -43.812 -22.641 1 90.56 233 LYS B CA 1
ATOM 4262 C C . LYS B 1 233 ? -4.578 -42.969 -23.906 1 90.56 233 LYS B C 1
ATOM 4264 O O . LYS B 1 233 ? -5.633 -42.531 -24.391 1 90.56 233 LYS B O 1
ATOM 4269 N N . ARG B 1 234 ? -3.396 -42.688 -24.453 1 88.69 234 ARG B N 1
ATOM 4270 C CA . ARG B 1 234 ? -3.264 -41.906 -25.688 1 88.69 234 ARG B CA 1
ATOM 4271 C C . ARG B 1 234 ? -3.918 -42.656 -26.859 1 88.69 234 ARG B C 1
ATOM 4273 O O . ARG B 1 234 ? -4.582 -42.031 -27.688 1 88.69 234 ARG B O 1
ATOM 4280 N N . MET B 1 235 ? -3.748 -43.875 -26.859 1 90.81 235 MET B N 1
ATOM 4281 C CA . MET B 1 235 ? -4.316 -44.688 -27.938 1 90.81 235 MET B CA 1
ATOM 4282 C C . MET B 1 235 ? -5.84 -44.719 -27.844 1 90.81 235 MET B C 1
ATOM 4284 O O . MET B 1 235 ? -6.523 -44.625 -28.859 1 90.81 235 MET B O 1
ATOM 4288 N N . GLU B 1 236 ? -6.289 -44.844 -26.656 1 91.38 236 GLU B N 1
ATOM 4289 C CA . GLU B 1 236 ? -7.734 -44.812 -26.453 1 91.38 236 GLU B CA 1
ATOM 4290 C C . GLU B 1 236 ? -8.32 -43.5 -26.922 1 91.38 236 GLU B C 1
ATOM 4292 O O . GLU B 1 236 ? -9.352 -43.469 -27.609 1 91.38 236 GLU B O 1
ATOM 4297 N N . LYS B 1 237 ? -7.66 -42.469 -26.562 1 89.56 237 LYS B N 1
ATOM 4298 C CA . LYS B 1 237 ? -8.094 -41.125 -27 1 89.56 237 LYS B CA 1
ATOM 4299 C C . LYS B 1 237 ? -8.016 -41 -28.516 1 89.56 237 LYS B C 1
ATOM 4301 O O . LYS B 1 237 ? -8.93 -40.469 -29.141 1 89.56 237 LYS B O 1
ATOM 4306 N N . ALA B 1 238 ? -6.953 -41.438 -29.016 1 90 238 ALA B N 1
ATOM 4307 C CA . ALA B 1 238 ? -6.77 -41.406 -30.469 1 90 238 ALA B CA 1
ATOM 4308 C C . ALA B 1 238 ? -7.895 -42.156 -31.172 1 90 238 ALA B C 1
ATOM 4310 O O . ALA B 1 238 ? -8.477 -41.656 -32.125 1 90 238 ALA B O 1
ATOM 4311 N N . ARG B 1 239 ? -8.164 -43.25 -30.641 1 90.94 239 ARG B N 1
ATOM 4312 C CA . ARG B 1 239 ? -9.234 -44.062 -31.219 1 90.94 239 ARG B CA 1
ATOM 4313 C C . ARG B 1 239 ? -10.555 -43.312 -31.203 1 90.94 239 ARG B C 1
ATOM 4315 O O . ARG B 1 239 ? -11.258 -43.25 -32.219 1 90.94 239 ARG B O 1
ATOM 4322 N N . ASN B 1 240 ? -10.875 -42.781 -30.078 1 91.69 240 ASN B N 1
ATOM 4323 C CA . ASN B 1 240 ? -12.125 -42.031 -29.922 1 91.69 240 ASN B CA 1
ATOM 4324 C C . ASN B 1 240 ? -12.195 -40.844 -30.875 1 91.69 240 ASN B C 1
ATOM 4326 O O . ASN B 1 240 ? -13.234 -40.594 -31.484 1 91.69 240 ASN B O 1
ATOM 4330 N N . GLU B 1 241 ? -11.062 -40.125 -31 1 91.19 241 GLU B N 1
ATOM 4331 C CA . GLU B 1 241 ? -11.016 -38.969 -31.859 1 91.19 241 GLU B CA 1
ATOM 4332 C C . GLU B 1 241 ? -11.102 -39.375 -33.344 1 91.19 241 GLU B C 1
ATOM 4334 O O . GLU B 1 241 ? -11.719 -38.656 -34.125 1 91.19 241 GLU B O 1
ATOM 4339 N N . LEU B 1 242 ? -10.555 -40.438 -33.688 1 90.31 242 LEU B N 1
ATOM 4340 C CA . LEU B 1 242 ? -10.602 -40.938 -35.062 1 90.31 242 LEU B CA 1
ATOM 4341 C C . LEU B 1 242 ? -12.016 -41.375 -35.438 1 90.31 242 LEU B C 1
ATOM 4343 O O . LEU B 1 242 ? -12.461 -41.188 -36.562 1 90.31 242 LEU B O 1
ATOM 4347 N N . MET B 1 243 ? -12.68 -41.875 -34.438 1 89.56 243 MET B N 1
ATOM 4348 C CA . MET B 1 243 ? -14.062 -42.312 -34.656 1 89.56 243 MET B CA 1
ATOM 4349 C C . MET B 1 243 ? -14.977 -41.094 -34.875 1 89.56 243 MET B C 1
ATOM 4351 O O . MET B 1 243 ? -16.016 -41.219 -35.5 1 89.56 243 MET B O 1
ATOM 4355 N N . LEU B 1 244 ? -14.539 -40 -34.375 1 89.5 244 LEU B N 1
ATOM 4356 C CA . LEU B 1 244 ? -15.289 -38.781 -34.562 1 89.5 244 LEU B CA 1
ATOM 4357 C C . LEU B 1 244 ? -14.82 -38.031 -35.812 1 89.5 244 LEU B C 1
ATOM 4359 O O . LEU B 1 244 ? -15.062 -36.812 -35.938 1 89.5 244 LEU B O 1
ATOM 4363 N N . ASN B 1 245 ? -14.023 -38.656 -36.688 1 85.88 245 ASN B N 1
ATOM 4364 C CA . ASN B 1 245 ? -13.594 -38.219 -38 1 85.88 245 ASN B CA 1
ATOM 4365 C C . ASN B 1 245 ? -12.477 -37.188 -37.938 1 85.88 245 ASN B C 1
ATOM 4367 O O . ASN B 1 245 ? -12.336 -36.344 -38.844 1 85.88 245 ASN B O 1
ATOM 4371 N N . LYS B 1 246 ? -11.75 -37.156 -36.781 1 89.25 246 LYS B N 1
ATOM 4372 C CA . LYS B 1 246 ? -10.539 -36.344 -36.75 1 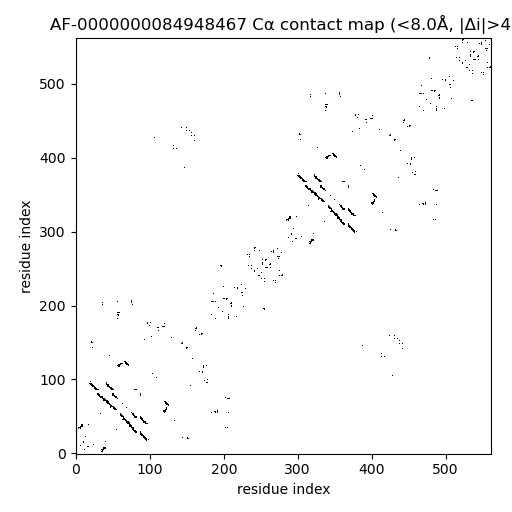89.25 246 LYS B CA 1
ATOM 4373 C C . LYS B 1 246 ? -9.43 -37 -37.562 1 89.25 246 LYS B C 1
ATOM 4375 O O . LYS B 1 246 ? -9.305 -38.25 -37.594 1 89.25 246 LYS B O 1
ATOM 4380 N N . ARG B 1 247 ? -8.711 -36.125 -38.438 1 84.19 247 ARG B N 1
ATOM 4381 C CA . ARG B 1 247 ? -7.621 -36.625 -39.25 1 84.19 247 ARG B CA 1
ATOM 4382 C C . ARG B 1 247 ? -6.375 -36.906 -38.406 1 84.19 247 ARG B C 1
ATOM 4384 O O . ARG B 1 247 ? -6.07 -36.125 -37.5 1 84.19 247 ARG B O 1
ATOM 4391 N N . PRO B 1 248 ? -5.621 -37.969 -38.594 1 89.69 248 PRO B N 1
ATOM 4392 C CA . PRO B 1 248 ? -4.391 -38.25 -37.875 1 89.69 248 PRO B CA 1
ATOM 4393 C C . PRO B 1 248 ? -3.418 -37.094 -37.844 1 89.69 248 PRO B C 1
ATOM 4395 O O . PRO B 1 248 ? -2.748 -36.844 -36.844 1 89.69 248 PRO B O 1
ATOM 4398 N N . SER B 1 249 ? -3.314 -36.344 -38.844 1 89.94 249 SER B N 1
ATOM 4399 C CA . SER B 1 249 ? -2.4 -35.219 -38.969 1 89.94 249 SER B CA 1
ATOM 4400 C C . SER B 1 249 ? -2.738 -34.125 -38 1 89.94 249 SER B C 1
ATOM 4402 O O . SER B 1 249 ? -1.87 -33.312 -37.625 1 89.94 249 SER B O 1
ATOM 4404 N N . ASP B 1 250 ? -3.953 -34.125 -37.594 1 88.19 250 ASP B N 1
ATOM 4405 C CA . ASP B 1 250 ? -4.398 -33.062 -36.688 1 88.19 250 ASP B CA 1
ATOM 4406 C C . ASP B 1 250 ? -4.34 -33.562 -35.219 1 88.19 250 ASP B C 1
ATOM 4408 O O . ASP B 1 250 ? -4.449 -32.75 -34.312 1 88.19 250 ASP B O 1
ATOM 4412 N N . LEU B 1 251 ? -4.09 -34.812 -35.031 1 87.25 251 LEU B N 1
ATOM 4413 C CA . LEU B 1 251 ? -4.305 -35.438 -33.719 1 87.25 251 LEU B CA 1
ATOM 4414 C C . LEU B 1 251 ? -2.975 -35.688 -33 1 87.25 251 LEU B C 1
ATOM 4416 O O . LEU B 1 251 ? -2.896 -35.625 -31.781 1 87.25 251 LEU B O 1
ATOM 4420 N N . TYR B 1 252 ? -1.966 -35.938 -33.812 1 86.56 252 TYR B N 1
ATOM 4421 C CA . TYR B 1 252 ? -0.753 -36.5 -33.188 1 86.56 252 TYR B CA 1
ATOM 4422 C C . TYR B 1 252 ? -0.137 -35.5 -32.219 1 86.56 252 TYR B C 1
ATOM 4424 O O . TYR B 1 252 ? 0.369 -35.875 -31.172 1 86.56 252 TYR B O 1
ATOM 4432 N N . HIS B 1 253 ? -0.231 -34.188 -32.5 1 81.94 253 HIS B N 1
ATOM 4433 C CA . HIS B 1 253 ? 0.372 -33.188 -31.656 1 81.94 253 HIS B CA 1
ATOM 4434 C C . HIS B 1 253 ? -0.375 -33.062 -30.328 1 81.94 253 HIS B C 1
ATOM 4436 O O . HIS B 1 253 ? 0.244 -32.906 -29.281 1 81.94 253 HIS B O 1
ATOM 4442 N N . GLU B 1 254 ? -1.584 -33.219 -30.406 1 80.06 254 GLU B N 1
ATOM 4443 C CA . GLU B 1 254 ? -2.414 -33.156 -29.203 1 80.06 254 GLU B CA 1
ATOM 4444 C C . GLU B 1 254 ? -2.121 -34.312 -28.266 1 80.06 254 GLU B C 1
ATOM 4446 O O . GLU B 1 254 ? -2.293 -34.188 -27.047 1 80.06 254 GLU B O 1
ATOM 4451 N N . LEU B 1 255 ? -1.714 -35.312 -28.922 1 82.56 255 LEU B N 1
ATOM 4452 C CA . LEU B 1 255 ? -1.468 -36.5 -28.156 1 82.56 255 LEU B CA 1
ATOM 4453 C C . LEU B 1 255 ? -0.029 -36.562 -27.641 1 82.56 255 LEU B C 1
ATOM 4455 O O . LEU B 1 255 ? 0.353 -37.469 -26.922 1 82.56 255 LEU B O 1
ATOM 4459 N N . GLY B 1 256 ? 0.773 -35.625 -28.016 1 77.69 256 GLY B N 1
ATOM 4460 C CA . GLY B 1 256 ? 2.109 -35.469 -27.469 1 77.69 256 GLY B CA 1
ATOM 4461 C C . GLY B 1 256 ? 3.186 -36.094 -28.328 1 77.69 256 GLY B C 1
ATOM 4462 O O . GLY B 1 256 ? 4.316 -36.312 -27.875 1 77.69 256 GLY B O 1
ATOM 4463 N N . TYR B 1 257 ? 2.844 -36.469 -29.578 1 84.06 257 TYR B N 1
ATOM 4464 C CA . TYR B 1 257 ? 3.85 -37.062 -30.453 1 84.06 257 TYR B CA 1
ATOM 4465 C C . TYR B 1 257 ? 4.539 -35.969 -31.297 1 84.06 257 TYR B C 1
ATOM 4467 O O . TYR B 1 257 ? 3.908 -35 -31.703 1 84.06 257 TYR B O 1
ATOM 4475 N N . GLU B 1 258 ? 5.789 -36.188 -31.5 1 81.44 258 GLU B N 1
ATOM 4476 C CA . GLU B 1 258 ? 6.617 -35.219 -32.219 1 81.44 258 GLU B CA 1
ATOM 4477 C C . GLU B 1 258 ? 6.285 -35.188 -33.688 1 81.44 258 GLU B C 1
ATOM 4479 O O . GLU B 1 258 ? 6.395 -34.125 -34.344 1 81.44 258 GLU B O 1
ATOM 4484 N N . ASN B 1 259 ? 5.906 -36.25 -34.25 1 87.69 259 ASN B N 1
ATOM 4485 C CA . ASN B 1 259 ? 5.578 -36.312 -35.656 1 87.69 259 ASN B CA 1
ATOM 4486 C C . ASN B 1 259 ? 4.543 -37.406 -35.938 1 87.69 259 ASN B C 1
ATOM 4488 O O . ASN B 1 259 ? 4.27 -38.25 -35.094 1 87.69 259 ASN B O 1
ATOM 4492 N N . LEU B 1 260 ? 3.977 -37.25 -37.125 1 90.75 260 LEU B N 1
ATOM 4493 C CA . LEU B 1 260 ? 2.902 -38.125 -37.562 1 90.75 260 LEU B CA 1
ATOM 4494 C C . LEU B 1 260 ? 3.387 -39.562 -37.625 1 90.75 260 LEU B C 1
ATOM 4496 O O . LEU B 1 260 ? 2.646 -40.5 -37.281 1 90.75 260 LEU B O 1
ATOM 4500 N N . SER B 1 261 ? 4.559 -39.75 -38 1 92.62 261 SER B N 1
ATOM 4501 C CA . SER B 1 261 ? 5.113 -41.094 -38.125 1 92.62 261 SER B CA 1
ATOM 4502 C C . SER B 1 261 ? 5.18 -41.812 -36.781 1 92.62 261 SER B C 1
ATOM 4504 O O . SER B 1 261 ? 4.816 -43 -36.688 1 92.62 261 SER B O 1
ATOM 4506 N N . ALA B 1 262 ? 5.621 -41.125 -35.812 1 91.19 262 ALA B N 1
ATOM 4507 C CA . ALA B 1 262 ? 5.734 -41.719 -34.5 1 91.19 262 ALA B CA 1
ATOM 4508 C C . ALA B 1 262 ? 4.367 -42.125 -33.938 1 91.19 262 ALA B C 1
ATOM 4510 O O . ALA B 1 262 ? 4.207 -43.219 -33.406 1 91.19 262 ALA B O 1
ATOM 4511 N N . PHE B 1 263 ? 3.451 -41.312 -34.25 1 92.94 263 PHE B N 1
ATOM 4512 C CA . PHE B 1 263 ? 2.082 -41.594 -33.844 1 92.94 263 PHE B CA 1
ATOM 4513 C C . PHE B 1 263 ? 1.525 -42.812 -34.594 1 92.94 263 PHE B C 1
ATOM 4515 O O . PHE B 1 263 ? 0.994 -43.719 -33.969 1 92.94 263 PHE B O 1
ATOM 4522 N N . SER B 1 264 ? 1.649 -42.75 -35.812 1 92.94 264 SER B N 1
ATOM 4523 C CA . SER B 1 264 ? 1.102 -43.812 -36.656 1 92.94 264 SER B CA 1
ATOM 4524 C C . SER B 1 264 ? 1.694 -45.156 -36.312 1 92.94 264 SER B C 1
ATOM 4526 O O . SER B 1 264 ? 0.978 -46.156 -36.25 1 92.94 264 SER B O 1
ATOM 4528 N N . ASN B 1 265 ? 2.957 -45.156 -36.062 1 93.69 265 ASN B N 1
ATOM 4529 C CA . ASN B 1 265 ? 3.639 -46.406 -35.688 1 93.69 265 ASN B CA 1
ATOM 4530 C C . ASN B 1 265 ? 3.129 -46.938 -34.375 1 93.69 265 ASN B C 1
ATOM 4532 O O . ASN B 1 265 ? 2.879 -48.156 -34.25 1 93.69 265 ASN B O 1
ATOM 4536 N N . GLU B 1 266 ? 2.982 -46.062 -33.469 1 92.25 266 GLU B N 1
ATOM 4537 C CA . GLU B 1 266 ? 2.508 -46.5 -32.156 1 92.25 266 GLU B CA 1
ATOM 4538 C C . GLU B 1 266 ? 1.061 -46.969 -32.219 1 92.25 266 GLU B C 1
ATOM 4540 O O . GLU B 1 266 ? 0.698 -47.969 -31.562 1 92.25 266 GLU B O 1
ATOM 4545 N N . PHE B 1 267 ? 0.282 -46.281 -32.969 1 94.44 267 PHE B N 1
ATOM 4546 C CA . PHE B 1 267 ? -1.118 -46.656 -33.125 1 94.44 267 PHE B CA 1
ATOM 4547 C C . PHE B 1 267 ? -1.24 -48.031 -33.781 1 94.44 267 PHE B C 1
ATOM 4549 O O . PHE B 1 267 ? -2.027 -48.875 -33.312 1 94.44 267 PHE B O 1
ATOM 4556 N N . LYS B 1 268 ? -0.458 -48.219 -34.719 1 93.81 268 LYS B N 1
ATOM 4557 C CA . LYS B 1 268 ? -0.452 -49.5 -35.406 1 93.81 268 LYS B CA 1
ATOM 4558 C C . LYS B 1 268 ? 0.011 -50.594 -34.469 1 93.81 268 LYS B C 1
ATOM 4560 O O . LYS B 1 268 ? -0.548 -51.719 -34.469 1 93.81 268 LYS B O 1
ATOM 4565 N N . LYS B 1 269 ? 0.981 -50.375 -33.781 1 93.88 269 LYS B N 1
ATOM 4566 C CA . LYS B 1 269 ? 1.488 -51.344 -32.812 1 93.88 269 LYS B CA 1
ATOM 4567 C C . LYS B 1 269 ? 0.426 -51.688 -31.766 1 93.88 269 LYS B C 1
ATOM 4569 O O . LYS B 1 269 ? 0.31 -52.844 -31.359 1 93.88 269 LYS B O 1
ATOM 4574 N N . TYR B 1 270 ? -0.32 -50.719 -31.453 1 92.56 270 TYR B N 1
ATOM 4575 C CA . TYR B 1 270 ? -1.296 -50.875 -30.375 1 92.56 270 TYR B CA 1
ATOM 4576 C C . TYR B 1 270 ? -2.57 -51.531 -30.891 1 92.56 270 TYR B C 1
ATOM 4578 O O . TYR B 1 270 ? -3.102 -52.438 -30.266 1 92.56 270 TYR B O 1
ATOM 4586 N N . TYR B 1 271 ? -3.094 -51.156 -32.031 1 93.38 271 TYR B N 1
ATOM 4587 C CA . TYR B 1 271 ? -4.391 -51.594 -32.531 1 93.38 271 TYR B CA 1
ATOM 4588 C C . TYR B 1 271 ? -4.227 -52.594 -33.656 1 93.38 271 TYR B C 1
ATOM 4590 O O . TYR B 1 271 ? -5.191 -53.219 -34.094 1 93.38 271 TYR B O 1
ATOM 4598 N N . GLY B 1 272 ? -3.078 -52.625 -34.219 1 92.69 272 GLY B N 1
ATOM 4599 C CA . GLY B 1 272 ? -2.807 -53.562 -35.281 1 92.69 272 GLY B CA 1
ATOM 4600 C C . GLY B 1 272 ? -3.084 -53 -36.656 1 92.69 272 GLY B C 1
ATOM 4601 O O . GLY B 1 272 ? -2.807 -53.625 -37.688 1 92.69 272 GLY B O 1
ATOM 4602 N N . VAL B 1 273 ? -3.699 -51.844 -36.688 1 92.12 273 VAL B N 1
ATOM 4603 C CA . VAL B 1 273 ? -3.994 -51.156 -37.938 1 92.12 273 VAL B CA 1
ATOM 4604 C C . VAL B 1 273 ? -3.525 -49.719 -37.875 1 92.12 273 VAL B C 1
ATOM 4606 O O . VAL B 1 273 ? -3.418 -49.156 -36.781 1 92.12 273 VAL B O 1
ATOM 4609 N N . SER B 1 274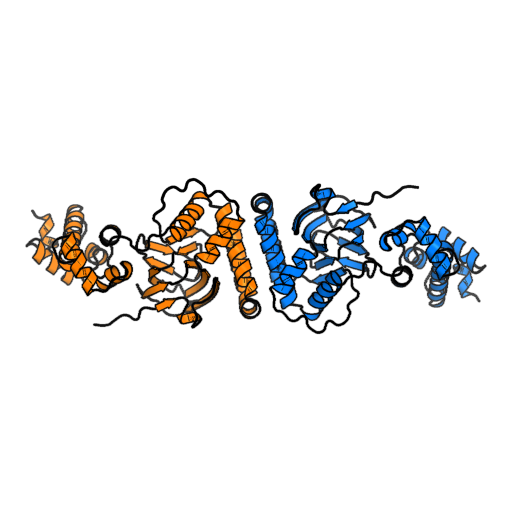 ? -3.195 -49.125 -39 1 92 274 SER B N 1
ATOM 4610 C CA . SER B 1 274 ? -2.785 -47.719 -39.031 1 92 274 SER B CA 1
ATOM 4611 C C . SER B 1 274 ? -3.969 -46.781 -38.781 1 92 274 SER B C 1
ATOM 4613 O O . SER B 1 274 ? -5.117 -47.156 -39.031 1 92 274 SER B O 1
ATOM 4615 N N . PRO B 1 275 ? -3.676 -45.594 -38.25 1 91.81 275 PRO B N 1
ATOM 4616 C CA . PRO B 1 275 ? -4.77 -44.656 -38.031 1 91.81 275 PRO B CA 1
ATOM 4617 C C . PRO B 1 275 ? -5.586 -44.406 -39.312 1 91.81 275 PRO B C 1
ATOM 4619 O O . PRO B 1 275 ? -6.809 -44.25 -39.219 1 91.81 275 PRO B O 1
ATOM 4622 N N . LYS B 1 276 ? -4.902 -44.281 -40.375 1 86 276 LYS B N 1
ATOM 4623 C CA . LYS B 1 276 ? -5.566 -44.062 -41.656 1 86 276 LYS B CA 1
ATOM 4624 C C . LYS B 1 276 ? -6.551 -45.188 -42 1 86 276 LYS B C 1
ATOM 4626 O O . LYS B 1 276 ? -7.641 -44.938 -42.5 1 86 276 LYS B O 1
ATOM 4631 N N . ASN B 1 277 ? -6.184 -46.312 -41.719 1 82.06 277 ASN B N 1
ATOM 4632 C CA . ASN B 1 277 ? -6.988 -47.469 -42.094 1 82.06 277 ASN B CA 1
ATOM 4633 C C . ASN B 1 277 ? -8 -47.812 -41 1 82.06 277 ASN B C 1
ATOM 4635 O O . ASN B 1 277 ? -8.734 -48.781 -41.094 1 82.06 277 ASN B O 1
ATOM 4639 N N . PHE B 1 278 ? -7.922 -47.188 -39.906 1 79.81 278 PHE B N 1
ATOM 4640 C CA . PHE B 1 278 ? -8.797 -47.469 -38.75 1 79.81 278 PHE B CA 1
ATOM 4641 C C . PHE B 1 278 ? -10.25 -47.188 -39.125 1 79.81 278 PHE B C 1
ATOM 4643 O O . PHE B 1 278 ? -11.156 -47.906 -38.656 1 79.81 278 PHE B O 1
ATOM 4650 N N . LYS B 1 279 ? -10.812 -46.094 -39.875 1 64.94 279 LYS B N 1
ATOM 4651 C CA . LYS B 1 279 ? -12.203 -45.812 -40.219 1 64.94 279 LYS B CA 1
ATOM 4652 C C . LYS B 1 279 ? -12.82 -47 -40.969 1 64.94 279 LYS B C 1
ATOM 4654 O O . LYS B 1 279 ? -14.047 -47.125 -41.031 1 64.94 279 LYS B O 1
ATOM 4659 N N . MET B 1 280 ? -11.938 -47.625 -41.75 1 52.97 280 MET B N 1
ATOM 4660 C CA . MET B 1 280 ? -12.617 -48.5 -42.719 1 52.97 280 MET B CA 1
ATOM 4661 C C . MET B 1 280 ? -13.391 -49.594 -42.031 1 52.97 280 MET B C 1
ATOM 4663 O O . MET B 1 280 ? -14.242 -50.25 -42.625 1 52.97 280 MET B O 1
ATOM 4667 N N . ASP B 1 281 ? -13.047 -50.094 -40.844 1 45.97 281 ASP B N 1
ATOM 4668 C CA . ASP B 1 281 ? -13.898 -51.188 -40.375 1 45.97 281 ASP B CA 1
ATOM 4669 C C . ASP B 1 281 ? -15.031 -50.656 -39.469 1 45.97 281 ASP B C 1
ATOM 4671 O O . ASP B 1 281 ? -14.828 -49.75 -38.656 1 45.97 281 ASP B O 1
#

Radius of gyration: 34.96 Å; Cα contacts (8 Å, |Δi|>4): 915; chains: 2; bounding box: 40×119×76 Å

Secondary structure (DSSP, 8-state):
------EEETHHHHS----SEEEEEEEESS-EEEEEEEESSEEEEEEEESEEEEE-SS-EEEE-TTEEEEE-SEEEEEEEE--SSS-EEEEEEEE-HHHHHHHHHHTT-----------SEEEEE--HHHHHHHHHHHHTTTTTTT-HHHHHHHHHHHHHHHHHH-HHHHHHHHHHHHH--S---HHHHHHHTTTS---HHHHHHHTTS-HHHHHHHHHHHHSS-HHHHHHHHHHHHHHHHHHTT--HHHHTTTTT-SSHHHHHHHHHHHHSS-HHHHTT-/------EEETHHHHS----SEEEEEEEESS-EEEEEEEESSEEEEEEEESEEEEE-SS-EEEE-TTEEEEE-SEEEEEEEE--SSS-EEEEEEEE-HHHHHHHHHHTT-----------SEEEEE--HHHHHHHHHHHHTTTTTTT-HHHHHHHHHHHHHHHHHH-HHHHHHHHHHHHH--S---HHHHHHHTTTS---HHHHHHHTTS-HHHHHHHHHHHHSS-HHHHHHHHHHHHHHHHHHTT--HHHHTTTTT-SSHHHHHHHHHHHHSS-HHHHTT-

pLDDT: mean 88.3, std 10.97, range [31.09, 98.5]

Solvent-accessible surface area (backbone atoms only — not comparable to full-atom values): 30723 Å² total; per-residue (Å²): 127,88,72,74,74,68,43,46,38,59,30,76,81,64,77,47,78,88,60,51,61,49,73,46,83,46,74,43,86,68,64,49,72,63,42,42,34,39,28,80,32,26,35,41,37,41,38,67,34,32,37,40,36,42,39,46,49,59,46,71,50,75,44,46,51,60,23,32,36,40,34,53,50,41,42,32,28,38,25,38,39,60,50,76,88,83,15,30,32,34,40,37,36,36,32,27,69,66,48,54,49,51,55,52,61,69,51,72,54,72,64,64,90,53,67,88,48,76,56,47,62,45,77,46,74,56,51,75,64,53,51,51,51,50,52,52,51,62,74,37,56,78,46,40,79,81,32,60,64,51,46,56,32,52,50,50,43,52,53,52,49,43,40,68,76,39,40,85,61,42,40,20,39,53,49,38,59,73,59,56,68,86,76,67,55,68,63,56,38,48,66,64,44,64,79,47,75,67,49,67,64,54,50,14,43,43,54,74,39,51,56,66,59,36,48,51,55,43,24,71,73,69,71,43,50,63,69,58,50,52,49,51,51,46,47,52,49,48,50,56,42,42,74,71,69,50,56,65,86,74,42,25,61,70,65,56,34,92,40,57,65,61,37,38,52,51,40,20,71,71,72,71,44,40,63,85,61,50,74,75,113,127,89,72,72,75,67,42,46,38,60,29,76,81,63,78,47,79,88,60,52,60,48,72,46,82,48,74,43,87,67,64,48,72,61,43,42,34,38,27,81,31,24,35,42,36,42,37,68,34,33,38,39,34,44,38,47,51,59,47,72,50,77,44,46,50,62,23,32,35,40,34,51,50,41,43,33,28,38,24,37,39,61,51,76,88,81,16,30,30,33,40,37,38,36,32,27,70,68,48,52,49,52,54,50,60,70,53,70,54,73,63,66,89,51,67,87,49,77,58,48,61,45,77,46,74,57,49,74,64,53,52,51,50,51,52,51,50,63,74,36,55,77,46,40,80,79,31,60,65,51,47,55,30,54,51,50,43,52,54,53,50,43,42,68,76,39,41,86,61,42,40,21,41,53,50,41,58,72,59,57,68,84,76,67,56,66,63,56,38,47,66,63,43,62,80,46,75,68,48,69,64,53,51,14,43,44,54,74,39,51,57,66,57,37,48,51,54,43,26,71,73,70,71,43,50,63,68,58,51,50,50,51,51,46,48,52,49,49,50,56,43,42,73,71,69,48,55,63,85,72,43,26,60,70,64,55,35,93,39,58,64,63,36,37,52,52,39,20,70,71,71,71,44,41,65,85,60,50,75,75,110

Organism: Flavobacterium columnare (strain ATCC 49512 / CIP 103533 / TG 44/87) (NCBI:txid1041826)

InterPro domains:
  IPR009057 Homedomain-like superfamily [SSF46689] (186-230)
  IPR009057 Homedomain-like superfamily [SSF46689] (234-279)
  IPR018060 AraC-like, DNA binding HTH domain [PF12833] (207-278)
  IPR018060 AraC-like, DNA binding HTH domain [PS01124] (184-281)
  IPR018060 AraC-like, DNA binding HTH domain [SM00342] (197-279)
  IPR050204 AraC/XylS family transcriptional regulators [PTHR46796] (43-278)
  IPR054015 ExsA-like, N-terminal regulatory domain [PF22200] (42-168)